Protein AF-A0A4R2KRS9-F1 (afdb_monomer)

Foldseek 3Di:
DQQALVRVLVPDPPLLNVFFDADPPVPLDDPVLLVLQLVLLVLLCVLQVPFADVLQVVLCVQQQNDSRGQGHQSSSSVRCVVLVAHETEGEADDDQLSCLLCQLNRYFYAYSAGDDPVQSQHDLDGHNLLRSNQQRSCSVPPLLSVLSNVLSVLLNFFQAAPLNVQLSVLRRQLRVLVVDPPRDPVSNVVSVVSNVVSVPDPDDGGRNLLSVLLCCQPQAFAWEADPVDIHDRHSVLSSGSNQVVVCPPCVQEPEAEDASCSSVDDDDSVDRHRYHYYYHDSNSSNVRVVVSSCPAQFQAWFQVSLVSQLRRQAWKWWAFPLQKIKTARWNDFDAAPVRFTFKTWHAAFMFIAGQLGGDPPRGRVNAGGTAIATAADFPPDPDWQFQAAPVSCVVVVNDAQDWDWTQGPRQKIKTFHWHDFDDDPNTGFWTKGAQIWIAGNVRDTPDGNVVGIHIYGTHHGGRGMGPDHSHCSRPPPD

Structure (mmCIF, N/CA/C/O backbone):
data_AF-A0A4R2KRS9-F1
#
_entry.id   AF-A0A4R2KRS9-F1
#
loop_
_atom_site.group_PDB
_atom_site.id
_atom_site.type_symbol
_atom_site.label_atom_id
_atom_site.label_alt_id
_atom_site.label_comp_id
_atom_site.label_asym_id
_atom_site.label_entity_id
_atom_site.label_seq_id
_atom_site.pdbx_PDB_ins_code
_atom_site.Cartn_x
_atom_site.Cartn_y
_atom_site.Cartn_z
_atom_site.occupancy
_atom_site.B_iso_or_equiv
_atom_site.auth_seq_id
_atom_site.auth_comp_id
_atom_site.auth_asym_id
_atom_site.auth_atom_id
_atom_site.pdbx_PDB_model_num
ATOM 1 N N . MET A 1 1 ? -5.599 22.314 -22.478 1.00 54.09 1 MET A N 1
ATOM 2 C CA . MET A 1 1 ? -4.215 22.752 -22.201 1.00 54.09 1 MET A CA 1
ATOM 3 C C . MET A 1 1 ? -3.521 21.591 -21.525 1.00 54.09 1 MET A C 1
ATOM 5 O O . MET A 1 1 ? -4.140 21.009 -20.644 1.00 54.09 1 MET A O 1
ATOM 9 N N . SER A 1 2 ? -2.327 21.202 -21.977 1.00 69.44 2 SER A N 1
ATOM 10 C CA . SER A 1 2 ? -1.544 20.202 -21.243 1.00 69.44 2 SER A CA 1
ATOM 11 C C . SER A 1 2 ? -1.141 20.801 -19.904 1.00 69.44 2 SER A C 1
ATOM 13 O O . SER A 1 2 ? -0.683 21.943 -19.879 1.00 69.44 2 SER A O 1
ATOM 15 N N . LEU A 1 3 ? -1.343 20.055 -18.823 1.00 83.19 3 LEU A N 1
ATOM 16 C CA . LEU A 1 3 ? -0.844 20.440 -17.509 1.00 83.19 3 LEU A CA 1
ATOM 17 C C . LEU A 1 3 ? 0.685 20.394 -17.544 1.00 83.19 3 LEU A C 1
ATOM 19 O O . LEU A 1 3 ? 1.262 19.465 -18.114 1.00 83.19 3 LEU A O 1
ATOM 23 N N . THR A 1 4 ? 1.326 21.410 -16.977 1.00 92.06 4 THR A N 1
ATOM 24 C CA . THR A 1 4 ? 2.776 21.401 -16.768 1.00 92.06 4 THR A CA 1
ATOM 25 C C . THR A 1 4 ? 3.131 20.490 -15.593 1.00 92.06 4 THR A C 1
ATOM 27 O O . THR A 1 4 ? 2.273 20.155 -14.772 1.00 92.06 4 THR A O 1
ATOM 30 N N . GLN A 1 5 ? 4.412 20.148 -15.443 1.00 94.06 5 GLN A N 1
ATOM 31 C CA . GLN A 1 5 ? 4.935 19.471 -14.250 1.00 94.06 5 GLN A CA 1
ATOM 32 C C . GLN A 1 5 ? 4.467 20.138 -12.950 1.00 94.06 5 GLN A C 1
ATOM 34 O O . GLN A 1 5 ? 4.044 19.460 -12.019 1.00 94.06 5 GLN A O 1
ATOM 39 N N . ARG A 1 6 ? 4.500 21.477 -12.891 1.00 95.06 6 ARG A N 1
ATOM 40 C CA . ARG A 1 6 ? 4.082 22.231 -11.700 1.00 95.06 6 ARG A CA 1
ATOM 41 C C . ARG A 1 6 ? 2.592 22.091 -11.422 1.00 95.06 6 ARG A C 1
ATOM 43 O O . ARG A 1 6 ? 2.220 21.941 -10.264 1.00 95.06 6 ARG A O 1
ATOM 50 N N . ASP A 1 7 ? 1.764 22.106 -12.463 1.00 95.25 7 ASP A N 1
ATOM 51 C CA . ASP A 1 7 ? 0.317 21.938 -12.313 1.00 95.25 7 ASP A CA 1
ATOM 52 C C . ASP A 1 7 ? -0.025 20.527 -11.820 1.00 95.25 7 ASP A C 1
ATOM 54 O O . ASP A 1 7 ? -0.863 20.364 -10.935 1.00 95.25 7 ASP A O 1
ATOM 58 N N . ILE A 1 8 ? 0.667 19.508 -12.346 1.00 95.62 8 ILE A N 1
ATOM 59 C CA . ILE A 1 8 ? 0.507 18.116 -11.906 1.00 95.62 8 ILE A CA 1
ATOM 60 C C . ILE A 1 8 ? 0.909 17.985 -10.439 1.00 95.62 8 ILE A C 1
ATOM 62 O O . ILE A 1 8 ? 0.116 17.479 -9.651 1.00 95.62 8 ILE A O 1
ATOM 66 N N . ILE A 1 9 ? 2.080 18.498 -10.049 1.00 96.31 9 ILE A N 1
ATOM 67 C CA . ILE A 1 9 ? 2.543 18.450 -8.656 1.00 96.31 9 ILE A CA 1
ATOM 68 C C . ILE A 1 9 ? 1.563 19.172 -7.730 1.00 96.31 9 ILE A C 1
ATOM 70 O O . ILE A 1 9 ? 1.183 18.621 -6.704 1.00 96.31 9 ILE A O 1
ATOM 74 N N . ALA A 1 10 ? 1.091 20.362 -8.105 1.00 96.19 10 ALA A N 1
ATOM 75 C CA . ALA A 1 10 ? 0.123 21.117 -7.311 1.00 96.19 10 ALA A CA 1
ATOM 76 C C . ALA A 1 10 ? -1.236 20.404 -7.167 1.00 96.19 10 ALA A C 1
ATOM 78 O O . ALA A 1 10 ? -1.953 20.653 -6.200 1.00 96.19 10 ALA A O 1
ATOM 79 N N . SER A 1 11 ? -1.592 19.522 -8.108 1.00 95.38 11 SER A N 1
ATOM 80 C CA . SER A 1 11 ? -2.816 18.712 -8.048 1.00 95.38 11 SER A CA 1
ATOM 81 C C . SER A 1 11 ? -2.701 17.467 -7.159 1.00 95.38 11 SER A C 1
ATOM 83 O O . SER A 1 11 ? -3.719 16.855 -6.829 1.00 95.38 11 SER A O 1
ATOM 85 N N . LEU A 1 12 ? -1.481 17.079 -6.770 1.00 95.75 12 LEU A N 1
ATOM 86 C CA . LEU A 1 12 ? -1.264 15.948 -5.874 1.00 95.75 12 LEU A CA 1
ATOM 87 C C . LEU A 1 12 ? -1.761 16.274 -4.457 1.00 95.75 12 LEU A C 1
ATOM 89 O O . LEU A 1 12 ? -1.672 17.428 -4.026 1.00 95.75 12 LEU A O 1
ATOM 93 N N . PRO A 1 13 ? -2.201 15.261 -3.688 1.00 94.31 13 PRO A N 1
ATOM 94 C CA . PRO A 1 13 ? -2.367 15.392 -2.244 1.00 94.31 13 PRO A CA 1
ATOM 95 C C . PRO A 1 13 ? -1.132 16.007 -1.583 1.00 94.31 13 PRO A C 1
ATOM 97 O O . PRO A 1 13 ? 0.005 15.715 -1.968 1.00 94.31 13 PRO A O 1
ATOM 100 N N . GLY A 1 14 ? -1.357 16.829 -0.563 1.00 93.50 14 GLY A N 1
ATOM 101 C CA . GLY A 1 14 ? -0.314 17.556 0.152 1.00 93.50 14 GLY A CA 1
ATOM 102 C C . GLY A 1 14 ? 0.763 16.655 0.756 1.00 93.50 14 GLY A C 1
ATOM 103 O O . GLY A 1 14 ? 1.911 17.079 0.839 1.00 93.50 14 GLY A O 1
ATOM 104 N N . HIS A 1 15 ? 0.436 15.416 1.126 1.00 92.94 15 HIS A N 1
ATOM 105 C CA . HIS A 1 15 ? 1.415 14.443 1.618 1.00 92.94 15 HIS A CA 1
ATOM 106 C C . HIS A 1 15 ? 2.297 13.822 0.516 1.00 92.94 15 HIS A C 1
ATOM 108 O O . HIS A 1 15 ? 3.375 13.327 0.826 1.00 92.94 15 HIS A O 1
ATOM 114 N N . LEU A 1 16 ? 1.901 13.870 -0.764 1.00 94.69 16 LEU A N 1
ATOM 115 C CA . LEU A 1 16 ? 2.714 13.366 -1.887 1.00 94.69 16 LEU A CA 1
ATOM 116 C C . LEU A 1 16 ? 3.612 14.445 -2.504 1.00 94.69 16 LEU A C 1
ATOM 118 O O . LEU A 1 16 ? 4.680 14.137 -3.033 1.00 94.69 16 LEU A O 1
ATOM 122 N N . GLN A 1 17 ? 3.199 15.714 -2.431 1.00 94.88 17 GLN A N 1
ATOM 123 C CA . GLN A 1 17 ? 3.942 16.845 -3.001 1.00 94.88 17 GLN A CA 1
ATOM 124 C C . GLN A 1 17 ? 5.424 16.911 -2.575 1.00 94.88 17 GLN A C 1
ATOM 126 O O . GLN A 1 17 ? 6.256 17.174 -3.445 1.00 94.88 17 GLN A O 1
ATOM 131 N N . PRO A 1 18 ? 5.807 16.633 -1.307 1.00 93.44 18 PRO A N 1
ATOM 132 C CA . PRO A 1 18 ? 7.204 16.678 -0.869 1.00 93.44 18 PRO A CA 1
ATOM 133 C C . PRO A 1 18 ? 8.125 15.684 -1.578 1.00 93.44 18 PRO A C 1
ATOM 135 O O . PRO A 1 18 ? 9.340 15.887 -1.566 1.00 93.44 18 PRO A O 1
ATOM 138 N N . PHE A 1 19 ? 7.579 14.639 -2.204 1.00 93.50 19 PHE A N 1
ATOM 139 C CA . PHE A 1 19 ? 8.353 13.623 -2.918 1.00 93.50 19 PHE A CA 1
ATOM 140 C C . PHE A 1 19 ? 8.555 13.962 -4.394 1.00 93.50 19 PHE A C 1
ATOM 142 O O . PHE A 1 19 ? 9.503 13.480 -5.003 1.00 93.50 19 PHE A O 1
ATOM 149 N N . ALA A 1 20 ? 7.715 14.828 -4.965 1.00 95.12 20 ALA A N 1
ATOM 150 C CA . ALA A 1 20 ? 7.824 15.227 -6.359 1.00 95.12 20 ALA A CA 1
ATOM 151 C C . ALA A 1 20 ? 8.765 16.430 -6.547 1.00 95.12 20 ALA A C 1
ATOM 153 O O . ALA A 1 20 ? 8.882 17.323 -5.700 1.00 95.12 20 ALA A O 1
ATOM 154 N N . ARG A 1 21 ? 9.447 16.469 -7.689 1.00 93.75 21 ARG A N 1
ATOM 155 C CA . ARG A 1 21 ? 10.339 17.550 -8.123 1.00 93.75 21 ARG A CA 1
ATOM 156 C C . ARG A 1 21 ? 9.982 17.992 -9.538 1.00 93.75 21 ARG A C 1
ATOM 158 O O . ARG A 1 21 ? 9.214 17.339 -10.237 1.00 93.75 21 ARG A O 1
ATOM 165 N N . VAL A 1 22 ? 10.544 19.125 -9.949 1.00 94.44 22 VAL A N 1
ATOM 166 C CA . VAL A 1 22 ? 10.443 19.628 -11.324 1.00 94.44 22 VAL A CA 1
ATOM 167 C C . VAL A 1 22 ? 11.762 19.354 -12.031 1.00 94.44 22 VAL A C 1
ATOM 169 O O . VAL A 1 22 ? 12.813 19.753 -11.535 1.00 94.44 22 VAL A O 1
ATOM 172 N N . GLN A 1 23 ? 11.703 18.713 -13.194 1.00 94.69 23 GLN A N 1
ATOM 173 C CA . GLN A 1 23 ? 12.866 18.492 -14.043 1.00 94.69 23 GLN A CA 1
ATOM 174 C C . GLN A 1 23 ? 13.275 19.808 -14.718 1.00 94.69 23 GLN A C 1
ATOM 176 O O . GLN A 1 23 ? 12.522 20.344 -15.536 1.00 94.69 23 GLN A O 1
ATOM 181 N N . ASP A 1 24 ? 14.485 20.297 -14.436 1.00 93.25 24 ASP A N 1
ATOM 182 C CA . ASP A 1 24 ? 15.123 21.347 -15.238 1.00 93.25 24 ASP A CA 1
ATOM 183 C C . ASP A 1 24 ? 15.889 20.724 -16.412 1.00 93.25 24 ASP A C 1
ATOM 185 O O . ASP A 1 24 ? 17.110 20.568 -16.398 1.00 93.25 24 ASP A O 1
ATOM 189 N N . HIS A 1 25 ? 15.145 20.339 -17.451 1.00 92.94 25 HIS A N 1
ATOM 190 C CA . HIS A 1 25 ? 15.696 19.652 -18.625 1.00 92.94 25 HIS A CA 1
ATOM 191 C C . HIS A 1 25 ? 16.847 20.417 -19.300 1.00 92.94 25 HIS A C 1
ATOM 193 O O . HIS A 1 25 ? 17.763 19.796 -19.835 1.00 92.94 25 HIS A O 1
ATOM 199 N N . ALA A 1 26 ? 16.828 21.754 -19.250 1.00 89.38 26 ALA A N 1
ATOM 200 C CA . ALA A 1 26 ? 17.795 22.596 -19.950 1.00 89.38 26 ALA A CA 1
ATOM 201 C C . ALA A 1 26 ? 19.198 22.561 -19.328 1.00 89.38 26 ALA A C 1
ATOM 203 O O . ALA A 1 26 ? 20.183 22.768 -20.042 1.00 89.38 26 ALA A O 1
ATOM 204 N N . THR A 1 27 ? 19.292 22.337 -18.015 1.00 90.38 27 THR A N 1
ATOM 205 C CA . THR A 1 27 ? 20.560 22.399 -17.275 1.00 90.38 27 THR A CA 1
ATOM 206 C C . THR A 1 27 ? 20.973 21.060 -16.667 1.00 90.38 27 THR A C 1
ATOM 208 O O . THR A 1 27 ? 22.171 20.845 -16.487 1.00 90.38 27 THR A O 1
ATOM 211 N N . GLN A 1 28 ? 20.023 20.149 -16.422 1.00 89.62 28 GLN A N 1
ATOM 212 C CA . GLN A 1 28 ? 20.277 18.845 -15.800 1.00 89.62 28 GLN A CA 1
ATOM 213 C C . GLN A 1 28 ? 21.177 17.945 -16.656 1.00 89.62 28 GLN A C 1
ATOM 215 O O . GLN A 1 28 ? 22.053 17.269 -16.126 1.00 89.62 28 GLN A O 1
ATOM 220 N N . TYR A 1 29 ? 20.966 17.918 -17.977 1.00 93.06 29 TYR A N 1
ATOM 221 C CA . TYR A 1 29 ? 21.617 16.947 -18.857 1.00 93.06 29 TYR A CA 1
ATOM 222 C C . TYR A 1 29 ? 22.687 17.577 -19.737 1.00 93.06 29 TYR A C 1
ATOM 224 O O . TYR A 1 29 ? 22.472 18.546 -20.470 1.00 93.06 29 TYR A O 1
ATOM 232 N N . THR A 1 30 ? 23.862 16.962 -19.739 1.00 93.88 30 THR A N 1
ATOM 233 C CA . THR A 1 30 ? 24.955 17.350 -20.618 1.00 93.88 30 THR A CA 1
ATOM 234 C C . THR A 1 30 ? 24.745 16.815 -22.036 1.00 93.88 30 THR A C 1
ATOM 236 O O . THR A 1 30 ? 23.962 15.904 -22.324 1.00 93.88 30 THR A O 1
ATOM 239 N N . ARG A 1 31 ? 25.536 17.335 -22.982 1.00 94.44 31 ARG A N 1
ATOM 240 C CA . ARG A 1 31 ? 25.577 16.790 -24.351 1.00 94.44 31 ARG A CA 1
ATOM 241 C C . ARG A 1 31 ? 26.026 15.327 -24.386 1.00 94.44 31 ARG A C 1
ATOM 243 O O . ARG A 1 31 ? 25.637 14.610 -25.311 1.00 94.44 31 ARG A O 1
ATOM 250 N N . ARG A 1 32 ? 26.851 14.907 -23.419 1.00 93.12 32 ARG A N 1
ATOM 251 C CA . ARG A 1 32 ? 27.315 13.523 -23.278 1.00 93.12 32 ARG A CA 1
ATOM 252 C C . ARG A 1 32 ? 26.151 12.620 -22.879 1.00 93.12 32 ARG A C 1
ATOM 254 O O . ARG A 1 32 ? 25.948 11.616 -23.555 1.00 93.12 32 ARG A O 1
ATOM 261 N N . ASP A 1 33 ? 25.317 13.044 -21.937 1.00 94.00 33 ASP A N 1
ATOM 262 C CA . ASP A 1 33 ? 24.141 12.283 -21.487 1.00 94.00 33 ASP A CA 1
ATOM 263 C C . ASP A 1 33 ? 23.141 12.094 -22.630 1.00 94.00 33 ASP A C 1
ATOM 265 O O . ASP A 1 33 ? 22.728 10.977 -22.939 1.00 94.00 33 ASP A O 1
ATOM 269 N N . HIS A 1 34 ? 22.842 13.160 -23.381 1.00 95.75 34 HIS A N 1
ATOM 270 C CA . HIS A 1 34 ? 21.997 13.052 -24.573 1.00 95.75 34 HIS A CA 1
ATOM 271 C C . HIS A 1 34 ? 22.589 12.144 -25.664 1.00 95.75 34 HIS A C 1
ATOM 273 O O . HIS A 1 34 ? 21.843 11.504 -26.415 1.00 95.75 34 HIS A O 1
ATOM 279 N N . ALA A 1 35 ? 23.917 12.106 -25.813 1.00 95.38 35 ALA A N 1
ATOM 280 C CA . ALA A 1 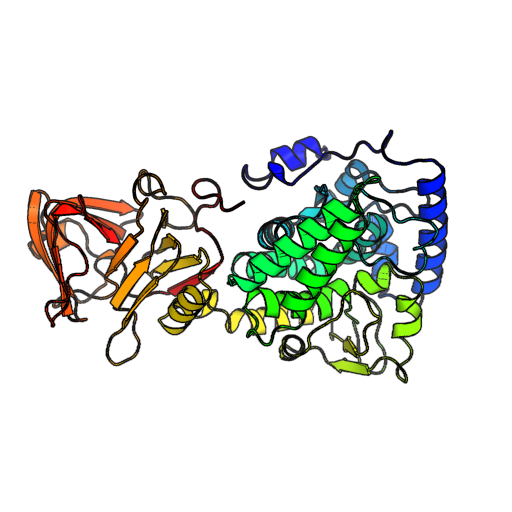35 ? 24.577 11.218 -26.765 1.00 95.38 35 ALA A CA 1
ATOM 281 C C . ALA A 1 35 ? 24.511 9.754 -26.312 1.00 95.38 35 ALA A C 1
ATOM 283 O O . ALA A 1 35 ? 24.204 8.891 -27.140 1.00 95.38 35 ALA A O 1
ATOM 284 N N . LEU A 1 36 ? 24.733 9.502 -25.021 1.00 93.94 36 LEU A N 1
ATOM 285 C CA . LEU A 1 36 ? 24.633 8.189 -24.398 1.00 93.94 36 LEU A CA 1
ATOM 286 C C . LEU A 1 36 ? 23.205 7.646 -24.485 1.00 93.94 36 LEU A C 1
ATOM 288 O O . LEU A 1 36 ? 23.005 6.559 -25.022 1.00 93.94 36 LEU A O 1
ATOM 292 N N . TRP A 1 37 ? 22.206 8.445 -24.101 1.00 95.69 37 TRP A N 1
ATOM 293 C CA . TRP A 1 37 ? 20.788 8.127 -24.277 1.00 95.69 37 TRP A CA 1
ATOM 294 C C . TRP A 1 37 ? 20.485 7.702 -25.713 1.00 95.69 37 TRP A C 1
ATOM 296 O O . TRP A 1 37 ? 19.959 6.622 -25.971 1.00 95.69 37 TRP A O 1
ATOM 306 N N . ARG A 1 38 ? 20.867 8.534 -26.690 1.00 96.75 38 ARG A N 1
ATOM 307 C CA . ARG A 1 38 ? 20.615 8.259 -28.109 1.00 96.75 38 ARG A CA 1
ATOM 308 C C . ARG A 1 38 ? 21.298 6.976 -28.575 1.00 96.75 38 ARG A C 1
ATOM 310 O O . ARG A 1 38 ? 20.749 6.272 -29.422 1.00 96.75 38 ARG A O 1
ATOM 317 N N . PHE A 1 39 ? 22.503 6.696 -28.088 1.00 94.94 39 PHE A N 1
ATOM 318 C CA . PHE A 1 39 ? 23.212 5.458 -28.391 1.00 94.94 39 PHE A CA 1
ATOM 319 C C . PHE A 1 39 ? 22.463 4.243 -27.829 1.00 94.94 39 PHE A C 1
ATOM 321 O O . PHE A 1 39 ? 22.141 3.328 -28.594 1.00 94.94 39 PHE A O 1
ATOM 328 N N . LEU A 1 40 ? 22.120 4.276 -26.539 1.00 94.00 40 LEU A N 1
ATOM 329 C CA . LEU A 1 40 ? 21.420 3.199 -25.843 1.00 94.00 40 LEU A CA 1
ATOM 330 C C . LEU A 1 40 ? 20.039 2.949 -26.449 1.00 94.00 40 LEU A C 1
ATOM 332 O O . LEU A 1 40 ? 19.774 1.836 -26.892 1.00 94.00 40 LEU A O 1
ATOM 336 N N . MET A 1 41 ? 19.212 3.984 -26.612 1.00 95.94 41 MET A N 1
ATOM 337 C CA . MET A 1 41 ? 17.871 3.860 -27.195 1.00 95.94 41 MET A CA 1
ATOM 338 C C . MET A 1 41 ? 17.891 3.285 -28.611 1.00 95.94 41 MET A C 1
ATOM 340 O O . MET A 1 41 ? 17.059 2.447 -28.958 1.00 95.94 41 MET A O 1
ATOM 344 N N . ARG A 1 42 ? 18.861 3.673 -29.449 1.00 95.19 42 ARG A N 1
ATOM 345 C CA . ARG A 1 42 ? 19.007 3.101 -30.799 1.00 95.19 42 ARG A CA 1
ATOM 346 C C . ARG A 1 42 ? 19.397 1.630 -30.773 1.00 95.19 42 ARG A C 1
ATOM 348 O O . ARG A 1 42 ? 19.002 0.897 -31.677 1.00 95.19 42 ARG A O 1
ATOM 355 N N . ARG A 1 43 ? 20.214 1.207 -29.808 1.00 93.44 43 ARG A N 1
ATOM 356 C CA . ARG A 1 43 ? 20.640 -0.189 -29.683 1.00 93.44 43 ARG A CA 1
ATOM 357 C C . ARG A 1 43 ? 19.526 -1.043 -29.070 1.00 93.44 43 ARG A C 1
ATOM 359 O O . ARG A 1 43 ? 19.228 -2.095 -29.630 1.00 93.44 43 ARG A O 1
ATOM 366 N N . LEU A 1 44 ? 18.864 -0.544 -28.023 1.00 92.88 44 LEU A N 1
ATOM 367 C CA . LEU A 1 44 ? 17.723 -1.175 -27.355 1.00 92.88 44 LEU A CA 1
ATOM 368 C C . LEU A 1 44 ? 16.583 -1.408 -28.340 1.00 92.88 44 LEU A C 1
ATOM 370 O O . LEU A 1 44 ? 16.231 -2.551 -28.595 1.00 92.88 44 LEU A O 1
ATOM 374 N N . THR A 1 45 ? 16.079 -0.357 -28.991 1.00 94.00 45 THR A N 1
ATOM 375 C CA . THR A 1 45 ? 14.948 -0.485 -29.930 1.00 94.00 45 THR A CA 1
ATOM 376 C C . THR A 1 45 ? 15.226 -1.434 -31.092 1.00 94.00 45 THR A C 1
ATOM 378 O O . THR A 1 45 ? 14.340 -2.186 -31.483 1.00 94.00 45 THR A O 1
ATOM 381 N N . ARG A 1 46 ? 16.456 -1.467 -31.626 1.00 93.81 46 ARG A N 1
ATOM 382 C CA . ARG A 1 46 ? 16.832 -2.451 -32.657 1.00 93.81 46 ARG A CA 1
ATOM 383 C C . ARG A 1 46 ? 16.861 -3.878 -32.121 1.00 93.81 46 ARG A C 1
ATOM 385 O O . ARG A 1 46 ? 16.393 -4.775 -32.813 1.00 93.81 46 ARG A O 1
ATOM 392 N N . SER A 1 47 ? 17.427 -4.080 -30.932 1.00 91.62 47 SER A N 1
ATOM 393 C CA . SER A 1 47 ? 17.503 -5.396 -30.286 1.00 91.62 47 SER A CA 1
ATOM 394 C C . SER A 1 47 ? 16.105 -5.925 -29.952 1.00 91.62 47 SER A C 1
ATOM 396 O O . SER A 1 47 ? 15.782 -7.073 -30.240 1.00 91.62 47 SER A O 1
ATOM 398 N N . LEU A 1 48 ? 15.254 -5.050 -29.417 1.00 95.19 48 LEU A N 1
ATOM 399 C CA . LEU A 1 48 ? 13.915 -5.364 -28.932 1.00 95.19 48 LEU A CA 1
ATOM 400 C C . LEU A 1 48 ? 12.863 -5.462 -30.041 1.00 95.19 48 LEU A C 1
ATOM 402 O O . LEU A 1 48 ? 11.809 -6.045 -29.808 1.00 95.19 48 LEU A O 1
ATOM 406 N N . ALA A 1 49 ? 13.139 -4.971 -31.255 1.00 93.50 49 ALA A N 1
ATOM 407 C CA . ALA A 1 49 ? 12.171 -4.918 -32.357 1.00 93.50 49 ALA A CA 1
ATOM 408 C C . ALA A 1 49 ? 11.508 -6.264 -32.698 1.00 93.50 49 ALA A C 1
ATOM 410 O O . ALA A 1 49 ? 10.430 -6.284 -33.287 1.00 93.50 49 ALA A O 1
ATOM 411 N N . ARG A 1 50 ? 12.159 -7.387 -32.369 1.00 91.38 50 ARG A N 1
ATOM 412 C CA . ARG A 1 50 ? 11.629 -8.738 -32.604 1.00 91.38 50 ARG A CA 1
ATOM 413 C C . ARG A 1 50 ? 11.327 -9.510 -31.324 1.00 91.38 50 ARG A C 1
ATOM 415 O O . ARG A 1 50 ? 10.730 -10.573 -31.421 1.00 91.38 50 ARG A O 1
ATOM 422 N N . THR A 1 51 ? 11.755 -9.040 -30.157 1.00 95.44 51 THR A N 1
ATOM 423 C CA . THR A 1 51 ? 11.722 -9.817 -28.904 1.00 95.44 51 THR A CA 1
ATOM 424 C C . THR A 1 51 ? 10.818 -9.192 -27.848 1.00 95.44 51 THR A C 1
ATOM 426 O O . THR A 1 51 ? 10.196 -9.924 -27.081 1.00 95.44 51 THR A O 1
ATOM 429 N N . ALA A 1 52 ? 10.678 -7.865 -27.838 1.00 96.56 52 ALA A N 1
ATOM 430 C CA . ALA A 1 52 ? 9.680 -7.182 -27.028 1.00 96.56 52 ALA A CA 1
ATOM 431 C C . ALA A 1 52 ? 8.275 -7.379 -27.594 1.00 96.56 52 ALA A C 1
ATOM 433 O O . ALA A 1 52 ? 8.081 -7.678 -28.777 1.00 96.56 52 ALA A O 1
ATOM 434 N N . HIS A 1 53 ? 7.281 -7.200 -26.729 1.00 96.44 53 HIS A N 1
ATOM 435 C CA . HIS A 1 53 ? 5.890 -7.192 -27.146 1.00 96.44 53 HIS A CA 1
ATOM 436 C C . HIS A 1 53 ? 5.667 -6.077 -28.191 1.00 96.44 53 HIS A C 1
ATOM 438 O O . HIS A 1 53 ? 6.229 -4.990 -28.030 1.00 96.44 53 HIS A O 1
ATOM 444 N N . PRO A 1 54 ? 4.850 -6.293 -29.245 1.00 92.56 54 PRO A N 1
ATOM 445 C CA . PRO A 1 54 ? 4.704 -5.338 -30.352 1.00 92.56 54 PRO A CA 1
ATOM 446 C C . PRO A 1 54 ? 4.317 -3.916 -29.927 1.00 92.56 54 PRO A C 1
ATOM 448 O O . PRO A 1 54 ? 4.709 -2.947 -30.574 1.00 92.56 54 PRO A O 1
ATOM 451 N N . VAL A 1 55 ? 3.598 -3.798 -28.808 1.00 94.75 55 VAL A N 1
ATOM 452 C CA . VAL A 1 55 ? 3.182 -2.521 -28.217 1.00 94.75 55 VAL A CA 1
ATOM 453 C C . VAL A 1 55 ? 4.370 -1.645 -27.809 1.00 94.75 55 VAL A C 1
ATOM 455 O O . VAL A 1 55 ? 4.248 -0.429 -27.829 1.00 94.75 55 VAL A O 1
ATOM 458 N N . TYR A 1 56 ? 5.535 -2.216 -27.496 1.00 96.56 56 TYR A N 1
ATOM 459 C CA . TYR A 1 56 ? 6.668 -1.474 -26.940 1.00 96.56 56 TYR A CA 1
ATOM 460 C C . TYR A 1 56 ? 7.125 -0.288 -27.808 1.00 96.56 56 TYR A C 1
ATOM 462 O O . TYR A 1 56 ? 7.292 0.827 -27.315 1.00 96.56 56 TYR A O 1
ATOM 470 N N . LEU A 1 57 ? 7.308 -0.508 -29.115 1.00 94.44 57 LEU A N 1
ATOM 471 C CA . LEU A 1 57 ? 7.813 0.535 -30.016 1.00 94.44 57 LEU A CA 1
ATOM 472 C C . LEU A 1 57 ? 6.782 1.643 -30.262 1.00 94.44 57 LEU A C 1
ATOM 474 O O . LEU A 1 57 ? 7.153 2.815 -30.324 1.00 94.44 57 LEU A O 1
ATOM 478 N N . GLU A 1 58 ? 5.503 1.279 -30.383 1.00 94.94 58 GLU A N 1
ATOM 479 C CA . GLU A 1 58 ? 4.401 2.248 -30.445 1.00 94.94 58 GLU A CA 1
ATOM 480 C C . GLU A 1 58 ? 4.299 3.028 -29.127 1.00 94.94 58 GLU A C 1
ATOM 482 O O . GLU A 1 58 ? 4.149 4.251 -29.124 1.00 94.94 58 GLU A O 1
ATOM 487 N N . GLY A 1 59 ? 4.453 2.313 -28.015 1.00 97.06 59 GLY A N 1
ATOM 488 C CA . GLY A 1 59 ? 4.446 2.810 -26.652 1.00 97.06 59 GLY A CA 1
ATOM 489 C C . GLY A 1 59 ? 5.426 3.947 -26.441 1.00 97.06 59 GLY A C 1
ATOM 490 O O . GLY A 1 59 ? 5.015 5.023 -26.024 1.00 97.06 59 GLY A O 1
ATOM 491 N N . LEU A 1 60 ? 6.693 3.749 -26.823 1.00 96.94 60 LEU A N 1
ATOM 492 C CA . LEU A 1 60 ? 7.736 4.779 -26.736 1.00 96.94 60 LEU A CA 1
ATOM 493 C C . LEU A 1 60 ? 7.296 6.092 -27.397 1.00 96.94 60 LEU A C 1
ATOM 495 O O . LEU A 1 60 ? 7.467 7.170 -26.834 1.00 96.94 60 LEU A O 1
ATOM 499 N N . GLN A 1 61 ? 6.697 6.016 -28.586 1.00 95.38 61 GLN A N 1
ATOM 500 C CA . GLN A 1 61 ? 6.228 7.206 -29.290 1.00 95.38 61 GLN A CA 1
ATOM 501 C C . GLN A 1 61 ? 5.031 7.854 -28.581 1.00 95.38 61 GLN A C 1
ATOM 503 O O . GLN A 1 61 ? 4.993 9.073 -28.424 1.00 95.38 61 GLN A O 1
ATOM 508 N N . ARG A 1 62 ? 4.050 7.050 -28.165 1.00 96.75 62 ARG A N 1
ATOM 509 C CA . ARG A 1 62 ? 2.793 7.516 -27.562 1.00 96.75 62 ARG A CA 1
ATOM 510 C C . ARG A 1 62 ? 2.932 8.004 -26.122 1.00 96.75 62 ARG A C 1
ATOM 512 O O . ARG A 1 62 ? 2.031 8.686 -25.650 1.00 96.75 62 ARG A O 1
ATOM 519 N N . THR A 1 63 ? 4.034 7.699 -25.444 1.00 96.94 63 THR A N 1
ATOM 520 C CA . THR A 1 63 ? 4.350 8.224 -24.105 1.00 96.94 63 THR A CA 1
ATOM 521 C C . THR A 1 63 ? 5.380 9.353 -24.123 1.00 96.94 63 THR A C 1
ATOM 523 O O . THR A 1 63 ? 5.821 9.805 -23.070 1.00 96.94 63 THR A O 1
ATOM 526 N N . GLY A 1 64 ? 5.736 9.862 -25.309 1.00 95.44 64 GLY A N 1
ATOM 527 C CA . GLY A 1 64 ? 6.644 11.005 -25.454 1.00 95.44 64 GLY A CA 1
ATOM 528 C C . GLY A 1 64 ? 8.123 10.658 -25.253 1.00 95.44 64 GLY A C 1
ATOM 529 O O . GLY A 1 64 ? 8.949 11.548 -25.048 1.00 95.44 64 GLY A O 1
ATOM 530 N N . VAL A 1 65 ? 8.489 9.377 -25.332 1.00 96.69 65 VAL A N 1
ATOM 531 C CA . VAL A 1 65 ? 9.860 8.904 -25.121 1.00 96.69 65 VAL A CA 1
ATOM 532 C C . VAL A 1 65 ? 10.649 9.000 -26.427 1.00 96.69 65 VAL A C 1
ATOM 534 O O . VAL A 1 65 ? 10.527 8.195 -27.354 1.00 96.69 65 VAL A O 1
ATOM 537 N N . SER A 1 66 ? 11.500 10.020 -26.512 1.00 94.69 66 SER A N 1
ATOM 538 C CA . SER A 1 66 ? 12.319 10.288 -27.695 1.00 94.69 66 SER A CA 1
ATOM 539 C C . SER A 1 66 ? 13.493 9.316 -27.821 1.00 94.69 66 SER A C 1
ATOM 541 O O . SER A 1 66 ? 14.257 9.099 -26.889 1.00 94.69 66 SER A O 1
ATOM 543 N N . LEU A 1 67 ? 13.750 8.810 -29.031 1.00 95.31 67 LEU A N 1
ATOM 544 C CA . LEU A 1 67 ? 14.957 8.013 -29.318 1.00 95.31 67 LEU A CA 1
ATOM 545 C C . LEU A 1 67 ? 16.221 8.870 -29.513 1.00 95.31 67 LEU A C 1
ATOM 547 O O . LEU A 1 67 ? 17.315 8.337 -29.721 1.00 95.31 67 LEU A O 1
ATOM 551 N N . ARG A 1 68 ? 16.083 10.201 -29.574 1.00 95.12 68 ARG A N 1
ATOM 552 C CA . ARG A 1 68 ? 17.157 11.111 -30.021 1.00 95.12 68 ARG A CA 1
ATOM 553 C C . ARG A 1 68 ? 17.790 11.917 -28.895 1.00 95.12 68 ARG A C 1
ATOM 555 O O . ARG A 1 68 ? 18.951 12.314 -29.039 1.00 95.12 68 ARG A O 1
ATOM 562 N N . HIS A 1 69 ? 17.039 12.158 -27.832 1.00 94.75 69 HIS A N 1
ATOM 563 C CA . HIS A 1 69 ? 17.438 12.908 -26.650 1.00 94.75 69 HIS A CA 1
ATOM 564 C C . HIS A 1 69 ? 16.643 12.393 -25.449 1.00 94.75 69 HIS A C 1
ATOM 566 O O . HIS A 1 69 ? 15.527 11.910 -25.627 1.00 94.75 69 HIS A O 1
ATOM 572 N N . ILE A 1 70 ? 17.209 12.539 -24.252 1.00 96.94 70 ILE A N 1
ATOM 573 C CA . ILE A 1 70 ? 16.501 12.363 -22.981 1.00 96.94 70 ILE A CA 1
ATOM 574 C C . ILE A 1 70 ? 15.182 13.161 -23.024 1.00 96.94 70 ILE A C 1
ATOM 576 O O . ILE A 1 70 ? 15.208 14.328 -23.453 1.00 96.94 70 ILE A O 1
ATOM 580 N N . PRO A 1 71 ? 14.036 12.546 -22.687 1.00 95.69 71 PRO A N 1
ATOM 581 C CA . PRO A 1 71 ? 12.735 13.194 -22.780 1.00 95.69 71 PRO A CA 1
ATOM 582 C C . PRO A 1 71 ? 12.580 14.298 -21.728 1.00 95.69 71 PRO A C 1
ATOM 584 O O . PRO A 1 71 ? 13.106 14.200 -20.619 1.00 95.69 71 PRO A O 1
ATOM 587 N N . SER A 1 72 ? 11.850 15.353 -22.096 1.00 95.69 72 SER A N 1
ATOM 588 C CA . SER A 1 72 ? 11.330 16.315 -21.125 1.00 95.69 72 SER A CA 1
ATOM 589 C C . SER A 1 72 ? 10.066 15.743 -20.494 1.00 95.69 72 SER A C 1
ATOM 591 O O . SER A 1 72 ? 9.204 15.218 -21.201 1.00 95.69 72 SER A O 1
ATOM 593 N N . ILE A 1 73 ? 9.921 15.878 -19.179 1.00 95.88 73 ILE A N 1
ATOM 594 C CA . ILE A 1 73 ? 8.729 15.404 -18.466 1.00 95.88 73 ILE A CA 1
ATOM 595 C C . ILE A 1 73 ? 7.474 16.173 -18.897 1.00 95.88 73 ILE A C 1
ATOM 597 O O . ILE A 1 73 ? 6.397 15.587 -18.956 1.00 95.88 73 ILE A O 1
ATOM 601 N N . ASP A 1 74 ? 7.583 17.453 -19.271 1.00 95.50 74 ASP A N 1
ATOM 602 C CA . ASP A 1 74 ? 6.447 18.204 -19.825 1.00 95.50 74 ASP A CA 1
ATOM 603 C C . ASP A 1 74 ? 5.992 17.642 -21.185 1.00 95.50 74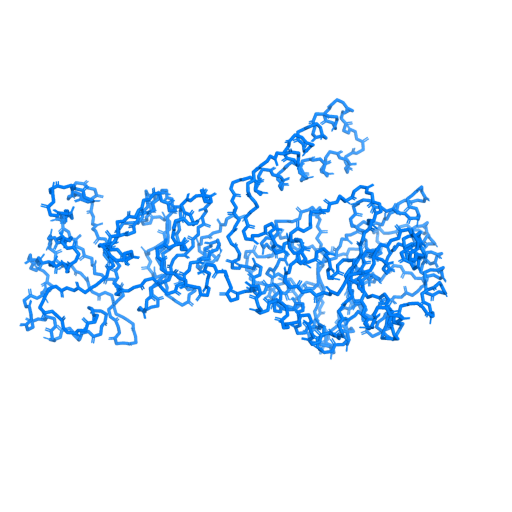 ASP A C 1
ATOM 605 O O . ASP A 1 74 ? 4.791 17.562 -21.449 1.00 95.50 74 ASP A O 1
ATOM 609 N N . ASP A 1 75 ? 6.923 17.196 -22.034 1.00 93.81 75 ASP A N 1
ATOM 610 C CA . ASP A 1 75 ? 6.600 16.552 -23.318 1.00 93.81 75 ASP A CA 1
ATOM 611 C C . ASP A 1 75 ? 6.010 15.147 -23.117 1.00 93.81 75 ASP A C 1
ATOM 613 O O . ASP A 1 75 ? 5.056 14.752 -23.800 1.00 93.81 75 ASP A O 1
ATOM 617 N N . MET A 1 76 ? 6.533 14.396 -22.141 1.00 96.19 76 MET A N 1
ATOM 618 C CA . MET A 1 76 ? 5.940 13.121 -21.734 1.00 96.19 76 MET A CA 1
ATOM 619 C C . MET A 1 76 ? 4.516 13.331 -21.222 1.00 96.19 76 MET A C 1
ATOM 621 O O . MET A 1 76 ? 3.609 12.636 -21.665 1.00 96.19 76 MET A O 1
ATOM 625 N N . ASN A 1 77 ? 4.281 14.331 -20.371 1.00 96.81 77 ASN A N 1
ATOM 626 C CA . ASN A 1 77 ? 2.959 14.638 -19.824 1.00 96.81 77 ASN A CA 1
ATOM 627 C C . ASN A 1 77 ? 1.938 15.054 -20.886 1.00 96.81 77 ASN A C 1
ATOM 629 O O . ASN A 1 77 ? 0.782 14.647 -20.799 1.00 96.81 77 ASN A O 1
ATOM 633 N N . GLN A 1 78 ? 2.350 15.774 -21.932 1.00 95.56 78 GLN A N 1
ATOM 634 C CA . GLN A 1 78 ? 1.480 16.048 -23.087 1.00 95.56 78 GLN A CA 1
ATOM 635 C C . GLN A 1 78 ? 0.987 14.763 -23.769 1.00 95.56 78 GLN A C 1
ATOM 637 O O . GLN A 1 78 ? -0.140 14.706 -24.275 1.00 95.56 78 GLN A O 1
ATOM 642 N N . SER A 1 79 ? 1.834 13.736 -23.793 1.00 96.00 79 SER A N 1
ATOM 643 C CA . SER A 1 79 ? 1.544 12.450 -24.423 1.00 96.00 79 SER A CA 1
ATOM 644 C C . SER A 1 79 ? 0.738 11.542 -23.483 1.00 96.00 79 SER A C 1
ATOM 646 O O . SER A 1 79 ? -0.332 11.058 -23.850 1.00 96.00 79 SER A O 1
ATOM 648 N N . LEU A 1 80 ? 1.187 11.396 -22.232 1.00 96.31 80 LEU A N 1
ATOM 649 C CA . LEU A 1 80 ? 0.546 10.594 -21.185 1.00 96.31 80 LEU A CA 1
ATOM 650 C C . LEU A 1 80 ? -0.860 11.094 -20.830 1.00 96.31 80 LEU A C 1
ATOM 652 O O . LEU A 1 80 ? -1.742 10.275 -20.574 1.00 96.31 80 LEU A O 1
ATOM 656 N N . ALA A 1 81 ? -1.119 12.405 -20.906 1.00 96.06 81 ALA A N 1
ATOM 657 C CA . ALA A 1 81 ? -2.449 12.960 -20.654 1.00 96.06 81 ALA A CA 1
ATOM 658 C C . ALA A 1 81 ? -3.522 12.366 -21.585 1.00 96.06 81 ALA A C 1
ATOM 660 O O . ALA A 1 81 ? -4.672 12.203 -21.181 1.00 96.06 81 ALA A O 1
ATOM 661 N N . GLN A 1 82 ? -3.152 11.978 -22.812 1.00 95.00 82 GLN A N 1
ATOM 662 C CA . GLN A 1 82 ? -4.059 11.326 -23.769 1.00 95.00 82 GLN A CA 1
ATOM 663 C C . GLN A 1 82 ? -4.410 9.887 -23.362 1.00 95.00 82 GLN A C 1
ATOM 665 O O . GLN A 1 82 ? -5.395 9.332 -23.843 1.00 95.00 82 GLN A O 1
ATOM 670 N N . LEU A 1 83 ? -3.611 9.292 -22.476 1.00 95.62 83 LEU A N 1
ATOM 671 C CA . LEU A 1 83 ? -3.802 7.962 -21.900 1.00 95.62 83 LEU A CA 1
ATOM 672 C C . LEU A 1 83 ? -4.442 8.032 -20.503 1.00 95.62 83 LEU A C 1
ATOM 674 O O . LEU A 1 83 ? -4.722 6.998 -19.904 1.00 95.62 83 LEU A O 1
ATOM 678 N N . GLY A 1 84 ? -4.675 9.237 -19.971 1.00 96.19 84 GLY A N 1
ATOM 679 C CA . GLY A 1 84 ? -5.146 9.439 -18.600 1.00 96.19 84 GLY A CA 1
ATOM 680 C C . GLY A 1 84 ? -4.074 9.182 -17.537 1.00 96.19 84 GLY A C 1
ATOM 681 O O . GLY A 1 84 ? -4.431 8.859 -16.405 1.00 96.19 84 GLY A O 1
ATOM 682 N N . TRP A 1 85 ? -2.798 9.304 -17.910 1.00 97.44 85 TRP A N 1
ATOM 683 C CA . TRP A 1 85 ? -1.637 9.190 -17.028 1.00 97.44 85 TRP A CA 1
ATOM 684 C C . TRP A 1 85 ? -0.864 10.506 -16.969 1.00 97.44 85 TRP A C 1
ATOM 686 O O . TRP A 1 85 ? -1.009 11.381 -17.824 1.00 97.44 85 TRP A O 1
ATOM 696 N N . SER A 1 86 ? -0.004 10.627 -15.971 1.00 97.25 86 SER A N 1
ATOM 697 C CA . SER A 1 86 ? 1.001 11.680 -15.876 1.00 97.25 86 SER A CA 1
ATOM 698 C C . SER A 1 86 ? 2.323 11.104 -15.379 1.00 97.25 86 SER A C 1
ATOM 700 O O . SER A 1 86 ? 2.413 9.931 -15.028 1.00 97.25 86 SER A O 1
ATOM 702 N N . ALA A 1 87 ? 3.365 11.920 -15.386 1.00 96.81 87 ALA A N 1
ATOM 703 C CA . ALA A 1 87 ? 4.678 11.620 -14.861 1.00 96.81 87 ALA A CA 1
ATOM 704 C C . ALA A 1 87 ? 5.163 12.784 -13.999 1.00 96.81 87 ALA A C 1
ATOM 706 O O . ALA A 1 87 ? 4.990 13.960 -14.342 1.00 96.81 87 ALA A O 1
ATOM 707 N N . ILE A 1 88 ? 5.805 12.434 -12.894 1.00 96.62 88 ILE A N 1
ATOM 708 C CA . ILE A 1 88 ? 6.574 13.337 -12.045 1.00 96.62 88 ILE A CA 1
ATOM 709 C C . ILE A 1 88 ? 7.986 12.792 -11.919 1.00 96.62 88 ILE A C 1
ATOM 711 O O . ILE A 1 88 ? 8.233 11.610 -12.159 1.00 96.62 88 ILE A O 1
ATOM 715 N N . VAL A 1 89 ? 8.910 13.659 -11.530 1.00 95.06 89 VAL A N 1
ATOM 716 C CA . VAL A 1 89 ? 10.261 13.229 -11.183 1.00 95.06 89 VAL A CA 1
ATOM 717 C C . VAL A 1 89 ? 10.449 13.212 -9.684 1.00 95.06 89 VAL A C 1
ATOM 719 O O . VAL A 1 89 ? 9.854 14.021 -8.970 1.00 95.06 89 VAL A O 1
ATOM 722 N N . VAL A 1 90 ? 11.284 12.293 -9.221 1.00 91.38 90 VAL A N 1
ATOM 723 C CA . VAL A 1 90 ? 11.688 12.194 -7.820 1.00 91.38 90 VAL A CA 1
ATOM 724 C C . VAL A 1 90 ? 13.194 12.297 -7.706 1.00 91.38 90 VAL A C 1
ATOM 726 O O . VAL A 1 90 ? 13.933 12.018 -8.653 1.00 91.38 90 VAL A O 1
ATOM 729 N N . ASP A 1 91 ? 13.622 12.734 -6.533 1.00 75.75 91 ASP A N 1
ATOM 730 C CA . ASP A 1 91 ? 15.021 12.773 -6.148 1.00 75.75 91 ASP A CA 1
ATOM 731 C C . ASP A 1 91 ? 15.275 11.636 -5.155 1.00 75.75 91 ASP A C 1
ATOM 733 O O . ASP A 1 91 ? 14.584 11.534 -4.137 1.00 75.75 91 ASP A O 1
ATOM 737 N N . GLY A 1 92 ? 16.222 10.761 -5.484 1.00 73.06 92 GLY A N 1
ATOM 738 C CA . GLY A 1 92 ? 16.563 9.593 -4.677 1.00 73.06 92 GLY A CA 1
ATOM 739 C C . GLY A 1 92 ? 15.452 8.542 -4.541 1.00 73.06 92 GLY A C 1
ATOM 740 O O . GLY A 1 92 ? 14.532 8.432 -5.354 1.00 73.06 92 GLY A O 1
ATOM 741 N N . PHE A 1 93 ? 15.585 7.720 -3.498 1.00 77.94 93 PHE A N 1
ATOM 742 C CA . PHE A 1 93 ? 14.703 6.587 -3.225 1.00 77.94 93 PHE A CA 1
ATOM 743 C C . PHE A 1 93 ? 13.526 7.021 -2.338 1.00 77.94 93 PHE A C 1
ATOM 745 O O . PHE A 1 93 ? 13.725 7.450 -1.199 1.00 77.94 93 PHE A O 1
ATOM 752 N N . ILE A 1 94 ? 12.295 6.914 -2.848 1.00 87.88 94 ILE A N 1
ATOM 753 C CA . ILE A 1 94 ? 11.076 7.283 -2.110 1.00 87.88 94 ILE A CA 1
ATOM 754 C C . ILE A 1 94 ? 10.494 6.087 -1.338 1.00 87.88 94 ILE A C 1
ATOM 756 O O . ILE A 1 94 ? 10.718 4.940 -1.733 1.00 87.88 94 ILE A O 1
ATOM 760 N N . PRO A 1 95 ? 9.715 6.311 -0.259 1.00 89.81 95 PRO A N 1
ATOM 761 C CA . PRO A 1 95 ? 9.083 5.216 0.468 1.00 89.81 95 PRO A CA 1
ATOM 762 C C . PRO A 1 95 ? 8.204 4.346 -0.449 1.00 89.81 95 PRO A C 1
ATOM 764 O O . PRO A 1 95 ? 7.414 4.901 -1.221 1.00 89.81 95 PRO A O 1
ATOM 767 N N . PRO A 1 96 ? 8.244 3.003 -0.337 1.00 89.81 96 PRO A N 1
ATOM 768 C CA . PRO A 1 96 ? 7.456 2.119 -1.199 1.00 89.81 96 PRO A CA 1
ATOM 769 C C . PRO A 1 96 ? 5.952 2.420 -1.186 1.00 89.81 96 PRO A C 1
ATOM 771 O O . PRO A 1 96 ? 5.310 2.401 -2.231 1.00 89.81 96 PRO A O 1
ATOM 774 N N . ALA A 1 97 ? 5.386 2.773 -0.029 1.00 90.81 97 ALA A N 1
ATOM 775 C CA . ALA A 1 97 ? 3.974 3.148 0.076 1.00 90.81 97 ALA A CA 1
ATOM 776 C C . ALA A 1 97 ? 3.631 4.414 -0.735 1.00 90.81 97 ALA A C 1
ATOM 778 O O . ALA A 1 97 ? 2.571 4.479 -1.355 1.00 90.81 97 ALA A O 1
ATOM 779 N N . ILE A 1 98 ? 4.545 5.390 -0.779 1.00 93.62 98 ILE A N 1
ATOM 780 C CA . ILE A 1 98 ? 4.398 6.620 -1.570 1.00 93.62 98 ILE A CA 1
ATOM 781 C C . ILE A 1 98 ? 4.488 6.301 -3.067 1.00 93.62 98 ILE A C 1
ATOM 783 O O . ILE A 1 98 ? 3.667 6.779 -3.847 1.00 93.62 98 ILE A O 1
ATOM 787 N N . PHE A 1 99 ? 5.433 5.444 -3.466 1.00 94.38 99 PHE A N 1
ATOM 788 C CA . PHE A 1 99 ? 5.544 4.963 -4.847 1.00 94.38 99 PHE A CA 1
ATOM 789 C C . PHE A 1 99 ? 4.259 4.262 -5.318 1.00 94.38 99 PHE A C 1
ATOM 791 O O . PHE A 1 99 ? 3.744 4.567 -6.394 1.00 94.38 99 PHE A O 1
ATOM 798 N N . MET A 1 100 ? 3.686 3.386 -4.485 1.00 95.94 100 MET A N 1
ATOM 799 C CA . MET A 1 100 ? 2.422 2.703 -4.790 1.00 95.94 100 MET A CA 1
ATOM 800 C C . MET A 1 100 ? 1.243 3.680 -4.901 1.00 95.94 100 MET A C 1
ATOM 802 O O . MET A 1 100 ? 0.390 3.513 -5.774 1.00 95.94 100 MET A O 1
ATOM 806 N N . GLU A 1 101 ? 1.194 4.729 -4.073 1.00 96.19 101 GLU A N 1
ATOM 807 C CA . GLU A 1 101 ? 0.142 5.746 -4.179 1.00 96.19 101 GLU A CA 1
ATOM 808 C C . GLU A 1 101 ? 0.240 6.568 -5.473 1.00 96.19 101 GLU A C 1
ATOM 810 O O . GLU A 1 101 ? -0.791 6.863 -6.086 1.00 96.19 101 GLU A O 1
ATOM 815 N N . PHE A 1 102 ? 1.448 6.888 -5.946 1.00 97.31 102 PHE A N 1
ATOM 816 C CA . PHE A 1 102 ? 1.613 7.514 -7.260 1.00 97.31 102 PHE A CA 1
ATOM 817 C C . PHE A 1 102 ? 1.026 6.642 -8.376 1.00 97.31 102 PHE A C 1
ATOM 819 O O . PHE A 1 102 ? 0.221 7.132 -9.173 1.00 97.31 102 PHE A O 1
ATOM 826 N N . GLN A 1 103 ? 1.320 5.338 -8.377 1.00 96.81 103 GLN A N 1
ATOM 827 C CA . GLN A 1 103 ? 0.760 4.414 -9.369 1.00 96.81 103 GLN A CA 1
ATOM 828 C C . GLN A 1 103 ? -0.767 4.315 -9.291 1.00 96.81 103 GLN A C 1
ATOM 830 O O . GLN A 1 103 ? -1.443 4.383 -10.319 1.00 96.81 103 GLN A O 1
ATOM 835 N N . ALA A 1 104 ? -1.334 4.235 -8.084 1.00 97.50 104 ALA A N 1
ATOM 836 C CA . ALA A 1 104 ? -2.785 4.205 -7.876 1.00 97.50 104 ALA A CA 1
ATOM 837 C C . ALA A 1 104 ? -3.495 5.444 -8.450 1.00 97.50 104 ALA A C 1
ATOM 839 O O . ALA A 1 104 ? -4.665 5.398 -8.840 1.00 97.50 104 ALA A O 1
ATOM 840 N N . ARG A 1 105 ? -2.765 6.560 -8.527 1.00 97.38 105 ARG A N 1
ATOM 841 C CA . ARG A 1 105 ? -3.211 7.838 -9.089 1.00 97.38 105 ARG A CA 1
ATOM 842 C C . ARG A 1 105 ? -2.849 8.018 -10.563 1.00 97.38 105 ARG A C 1
ATOM 844 O O . ARG A 1 105 ? -3.065 9.105 -11.092 1.00 97.38 105 ARG A O 1
ATOM 851 N N . ARG A 1 106 ? -2.342 6.975 -11.230 1.00 97.69 106 ARG A N 1
ATOM 852 C CA . ARG A 1 106 ? -1.871 7.007 -12.626 1.00 97.69 106 ARG A CA 1
ATOM 853 C C . ARG A 1 106 ? -0.737 8.009 -12.855 1.00 97.69 106 ARG A C 1
ATOM 855 O O . ARG A 1 106 ? -0.662 8.655 -13.901 1.00 97.69 106 ARG A O 1
ATOM 862 N N . VAL A 1 107 ? 0.137 8.145 -11.862 1.00 97.75 107 VAL A N 1
ATOM 863 C CA . VAL A 1 107 ? 1.329 8.990 -11.919 1.00 97.75 107 VAL A CA 1
ATOM 864 C C . VAL A 1 107 ? 2.559 8.092 -11.980 1.00 97.75 107 VAL A C 1
ATOM 866 O O . VAL A 1 107 ? 2.833 7.335 -11.052 1.00 97.75 107 VAL A O 1
ATOM 869 N N . LEU A 1 108 ? 3.312 8.183 -13.072 1.00 96.25 108 LEU A N 1
ATOM 870 C CA . LEU A 1 108 ? 4.628 7.574 -13.188 1.00 96.25 108 LEU A CA 1
ATOM 871 C C . LEU A 1 108 ? 5.658 8.350 -12.381 1.00 96.25 108 LEU A C 1
ATOM 873 O O . LEU A 1 108 ? 5.730 9.578 -12.447 1.00 96.25 108 LEU A O 1
ATOM 877 N N . VAL A 1 109 ? 6.490 7.602 -11.673 1.00 95.25 109 VAL A N 1
ATOM 878 C CA . VAL A 1 109 ? 7.617 8.114 -10.905 1.00 95.25 109 VAL A CA 1
ATOM 879 C C . VAL A 1 109 ? 8.867 7.936 -11.757 1.00 95.25 109 VAL A C 1
ATOM 881 O O . VAL A 1 109 ? 9.212 6.814 -12.099 1.00 95.25 109 VAL A O 1
ATOM 884 N N . ILE A 1 110 ? 9.519 9.033 -12.140 1.00 94.25 110 ILE A N 1
ATOM 885 C CA . ILE A 1 110 ? 10.698 9.003 -13.011 1.00 94.25 110 ILE A CA 1
ATOM 886 C C . ILE A 1 110 ? 11.928 9.497 -12.242 1.00 94.25 110 ILE A C 1
ATOM 888 O O . ILE A 1 11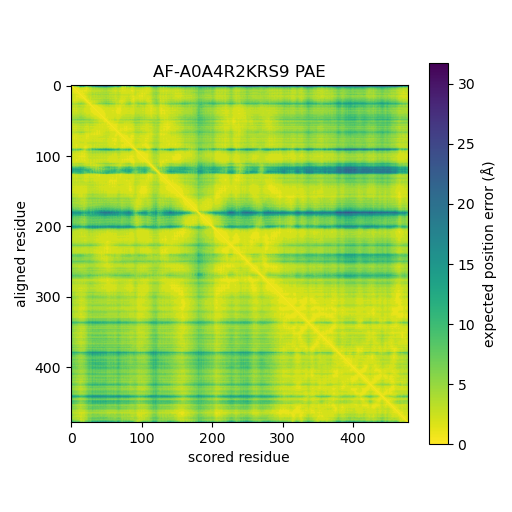0 ? 11.933 10.592 -11.681 1.00 94.25 110 ILE A O 1
ATOM 892 N N . ALA A 1 111 ? 12.994 8.702 -12.232 1.00 90.62 111 ALA A N 1
ATOM 893 C CA . ALA A 1 111 ? 14.287 9.106 -11.700 1.00 90.62 111 ALA A CA 1
ATOM 894 C C . ALA A 1 111 ? 14.916 10.194 -12.588 1.00 90.62 111 ALA A C 1
ATOM 896 O O . ALA A 1 111 ? 14.831 10.137 -13.816 1.00 90.62 111 ALA A O 1
ATOM 897 N N . LEU A 1 112 ? 15.555 11.191 -11.971 1.00 87.50 112 LEU A N 1
ATOM 898 C CA . LEU A 1 112 ? 16.202 12.292 -12.697 1.00 87.50 112 LEU A CA 1
ATOM 899 C C . LEU A 1 112 ? 17.512 11.889 -13.372 1.00 87.50 112 LEU A C 1
ATOM 901 O O . LEU A 1 112 ? 17.835 12.403 -14.446 1.00 87.50 112 LEU A O 1
ATOM 905 N N . GLU A 1 113 ? 18.264 11.004 -12.732 1.00 86.25 113 GLU A N 1
ATOM 906 C CA . GLU A 1 113 ? 19.644 10.709 -13.096 1.00 86.25 113 GLU A CA 1
ATOM 907 C C . GLU A 1 113 ? 19.741 9.898 -14.389 1.00 86.25 113 GLU A C 1
ATOM 909 O O . GLU A 1 113 ? 18.869 9.096 -14.713 1.00 86.25 113 GLU A O 1
ATOM 914 N N . MET A 1 114 ? 20.822 10.107 -15.139 1.00 88.38 114 MET A N 1
ATOM 915 C CA . MET A 1 114 ? 21.186 9.288 -16.294 1.00 88.38 114 MET A CA 1
ATOM 916 C C . MET A 1 114 ? 22.382 8.422 -15.908 1.00 88.38 114 MET A C 1
ATOM 918 O O . MET A 1 114 ? 23.346 8.933 -15.345 1.00 88.38 114 MET A O 1
ATOM 922 N N . ARG A 1 115 ? 22.351 7.126 -16.239 1.00 86.00 115 ARG A N 1
ATOM 923 C CA . ARG A 1 115 ? 23.494 6.234 -15.994 1.00 86.00 115 ARG A CA 1
ATOM 924 C C . ARG A 1 115 ? 24.768 6.682 -16.719 1.00 86.00 115 ARG A C 1
ATOM 926 O O . ARG A 1 115 ? 24.712 7.263 -17.804 1.00 86.00 115 ARG A O 1
ATOM 933 N N . ASP A 1 116 ? 25.911 6.286 -16.169 1.00 82.69 116 ASP A N 1
ATOM 934 C CA . ASP A 1 116 ? 27.231 6.510 -16.761 1.00 82.69 116 ASP A CA 1
ATOM 935 C C . ASP A 1 116 ? 27.583 5.526 -17.892 1.00 82.69 116 ASP A C 1
ATOM 937 O O . ASP A 1 116 ? 26.975 4.468 -18.067 1.00 82.69 116 ASP A O 1
ATOM 941 N N . GLU A 1 117 ? 28.627 5.858 -18.660 1.00 79.06 117 GLU A N 1
ATOM 942 C CA . GLU A 1 117 ? 29.105 5.050 -19.794 1.00 79.06 117 GLU A CA 1
ATOM 943 C C . GLU A 1 117 ? 29.641 3.663 -19.392 1.00 79.06 117 GLU A C 1
ATOM 945 O O . GLU A 1 117 ? 29.554 2.711 -20.172 1.00 79.06 117 GLU A O 1
ATOM 950 N N . GLU A 1 118 ? 30.138 3.529 -18.161 1.00 75.00 118 GLU A N 1
ATOM 951 C CA . GLU A 1 118 ? 30.613 2.260 -17.595 1.00 75.00 118 GLU A CA 1
ATOM 952 C C . GLU A 1 118 ? 29.455 1.294 -17.286 1.00 75.00 118 GLU A C 1
ATOM 954 O O . GLU A 1 118 ? 29.631 0.079 -17.323 1.00 75.00 118 GLU A O 1
ATOM 959 N N . HIS A 1 119 ? 28.243 1.825 -17.097 1.00 73.75 119 HIS A N 1
ATOM 960 C CA . HIS A 1 119 ? 27.028 1.086 -16.736 1.00 73.75 119 HIS A CA 1
ATOM 961 C C . HIS A 1 119 ? 26.054 0.947 -17.923 1.00 73.75 119 HIS A C 1
ATOM 963 O O . HIS A 1 119 ? 24.835 0.862 -17.772 1.00 73.75 119 HIS A O 1
ATOM 969 N N . THR A 1 120 ? 26.583 0.925 -19.152 1.00 73.56 120 THR A N 1
ATOM 970 C CA . THR A 1 120 ? 25.776 0.859 -20.387 1.00 73.56 120 THR A CA 1
ATOM 971 C C . THR A 1 120 ? 24.975 -0.432 -20.543 1.00 73.56 120 THR A C 1
ATOM 973 O O . THR A 1 120 ? 23.891 -0.402 -21.129 1.00 73.56 120 THR A O 1
ATOM 976 N N . GLU A 1 121 ? 25.493 -1.562 -20.057 1.00 71.94 121 GLU A N 1
ATOM 977 C CA . GLU A 1 121 ? 24.824 -2.864 -20.183 1.00 71.94 121 GLU A CA 1
ATOM 978 C C . GLU A 1 121 ? 23.862 -3.167 -19.031 1.00 71.94 121 GLU A C 1
ATOM 980 O O . GLU A 1 121 ? 22.887 -3.885 -19.257 1.00 71.94 121 GLU A O 1
ATOM 985 N N . TYR A 1 122 ? 24.119 -2.612 -17.842 1.00 66.75 122 TYR A N 1
ATOM 986 C CA . TYR A 1 122 ? 23.349 -2.827 -16.618 1.00 66.75 122 TYR A CA 1
ATOM 987 C C . TYR A 1 122 ? 23.591 -1.696 -15.607 1.00 66.75 122 TYR A C 1
ATOM 989 O O . TYR A 1 122 ? 24.732 -1.262 -15.442 1.00 66.75 122 TYR A O 1
ATOM 997 N N . THR A 1 123 ? 22.538 -1.264 -14.907 1.00 67.56 123 THR A N 1
ATOM 998 C CA . THR A 1 123 ? 22.628 -0.376 -13.737 1.00 67.56 123 THR A CA 1
ATOM 999 C C . THR A 1 123 ? 21.799 -0.964 -12.591 1.00 67.56 123 THR A C 1
ATOM 1001 O O . THR A 1 123 ? 20.650 -1.331 -12.827 1.00 67.56 123 THR A O 1
ATOM 1004 N N . PRO A 1 124 ? 22.348 -1.069 -11.366 1.00 61.28 124 PRO A N 1
ATOM 1005 C CA . PRO A 1 124 ? 21.605 -1.569 -10.209 1.00 61.28 124 PRO A CA 1
ATOM 1006 C C . PRO A 1 124 ? 20.612 -0.541 -9.644 1.00 61.28 124 PRO A C 1
ATOM 1008 O O . PRO A 1 124 ? 19.685 -0.922 -8.937 1.00 61.28 124 PRO A O 1
ATOM 1011 N N . ALA A 1 125 ? 20.802 0.751 -9.931 1.00 68.81 125 ALA A N 1
ATOM 1012 C CA . ALA A 1 125 ? 19.889 1.816 -9.524 1.00 68.81 125 ALA A CA 1
ATOM 1013 C C . ALA A 1 125 ? 19.040 2.282 -10.720 1.00 68.81 125 ALA A C 1
ATOM 1015 O O . ALA A 1 125 ? 19.596 2.426 -11.820 1.00 68.81 125 ALA A O 1
ATOM 1016 N N . PRO A 1 126 ? 17.730 2.531 -10.527 1.00 74.94 126 PRO A N 1
ATOM 1017 C CA . PRO A 1 126 ? 16.866 3.033 -11.585 1.00 74.94 126 PRO A CA 1
ATOM 1018 C C . PRO A 1 126 ? 17.293 4.442 -12.011 1.00 74.94 126 PRO A C 1
ATOM 1020 O O . PRO A 1 126 ? 17.541 5.320 -11.186 1.00 74.94 126 PRO A O 1
ATOM 1023 N N . ASP A 1 127 ? 17.384 4.646 -13.322 1.00 88.31 127 ASP A N 1
ATOM 1024 C CA . ASP A 1 127 ? 17.733 5.910 -13.967 1.00 88.31 127 ASP A CA 1
ATOM 1025 C C . ASP A 1 127 ? 16.613 6.336 -14.932 1.00 88.31 127 ASP A C 1
ATOM 1027 O O . ASP A 1 127 ? 15.673 5.581 -15.198 1.00 88.31 127 ASP A O 1
ATOM 1031 N N . ILE A 1 128 ? 16.705 7.532 -15.512 1.00 92.00 128 ILE A N 1
ATOM 1032 C CA . ILE A 1 128 ? 15.679 8.040 -16.431 1.00 92.00 128 ILE A CA 1
ATOM 1033 C C . ILE A 1 128 ? 15.463 7.120 -17.638 1.00 92.00 128 ILE A C 1
ATOM 1035 O O . ILE A 1 128 ? 14.361 7.065 -18.183 1.00 92.00 128 ILE A O 1
ATOM 1039 N N . LEU A 1 129 ? 16.487 6.374 -18.071 1.00 93.62 129 LEU A N 1
ATOM 1040 C CA . LEU A 1 129 ? 16.334 5.388 -19.137 1.00 93.62 129 LEU A CA 1
ATOM 1041 C C . LEU A 1 129 ? 15.476 4.210 -18.685 1.00 93.62 129 LEU A C 1
ATOM 1043 O O . LEU A 1 129 ? 14.576 3.819 -19.425 1.00 93.62 129 LEU A O 1
ATOM 1047 N N . HIS A 1 130 ? 15.727 3.660 -17.499 1.00 92.94 130 HIS A N 1
ATOM 1048 C CA . HIS A 1 130 ? 14.908 2.592 -16.935 1.00 92.94 130 HIS A CA 1
ATOM 1049 C C . HIS A 1 130 ? 13.442 3.015 -16.812 1.00 92.94 130 HIS A C 1
ATOM 1051 O O . HIS A 1 130 ? 12.559 2.355 -17.360 1.00 92.94 130 HIS A O 1
ATOM 1057 N N . GLU A 1 131 ? 13.191 4.169 -16.203 1.00 93.38 131 GLU A N 1
ATOM 1058 C CA . GLU A 1 131 ? 11.828 4.627 -15.941 1.00 93.38 131 GLU A CA 1
ATOM 1059 C C . GLU A 1 131 ? 11.087 5.026 -17.222 1.00 93.38 131 GLU A C 1
ATOM 1061 O O . GLU A 1 131 ? 9.987 4.546 -17.514 1.00 93.38 131 GLU A O 1
ATOM 1066 N N . ALA A 1 132 ? 11.704 5.864 -18.059 1.00 94.94 132 ALA A N 1
ATOM 1067 C CA . ALA A 1 132 ? 11.035 6.360 -19.254 1.00 94.94 132 ALA A CA 1
ATOM 1068 C C . ALA A 1 132 ? 10.988 5.319 -20.380 1.00 94.94 132 ALA A C 1
ATOM 1070 O O . ALA A 1 132 ? 9.984 5.236 -21.077 1.00 94.94 132 ALA A O 1
ATOM 1071 N N . ALA A 1 133 ? 12.042 4.527 -20.600 1.00 94.56 133 ALA A N 1
ATOM 1072 C CA . ALA A 1 133 ? 12.081 3.567 -21.706 1.00 94.56 133 ALA A CA 1
ATOM 1073 C C . ALA A 1 133 ? 11.692 2.137 -21.312 1.00 94.56 133 ALA A C 1
ATOM 1075 O O . ALA A 1 133 ? 11.422 1.343 -22.212 1.00 94.56 133 ALA A O 1
ATOM 1076 N N . GLY A 1 134 ? 11.678 1.798 -20.022 1.00 95.19 134 GLY A N 1
ATOM 1077 C CA . GLY A 1 134 ? 11.221 0.506 -19.512 1.00 95.19 134 GLY A CA 1
ATOM 1078 C C . GLY A 1 134 ? 9.736 0.521 -19.161 1.00 95.19 134 GLY A C 1
ATOM 1079 O O . GLY A 1 134 ? 8.966 -0.230 -19.757 1.00 95.19 134 GLY A O 1
ATOM 1080 N N . HIS A 1 135 ? 9.326 1.405 -18.246 1.00 96.38 135 HIS A N 1
ATOM 1081 C CA . HIS A 1 135 ? 7.966 1.415 -17.686 1.00 96.38 135 HIS A CA 1
ATOM 1082 C C . HIS A 1 135 ? 6.943 2.138 -18.560 1.00 96.38 135 HIS A C 1
ATOM 1084 O O . HIS A 1 135 ? 5.884 1.589 -18.874 1.00 96.38 135 HIS A O 1
ATOM 1090 N N . ALA A 1 136 ? 7.249 3.367 -18.990 1.00 97.06 136 ALA A N 1
ATOM 1091 C CA . ALA A 1 136 ? 6.266 4.211 -19.672 1.00 97.06 136 ALA A CA 1
ATOM 1092 C C . ALA A 1 136 ? 5.640 3.586 -20.939 1.00 97.06 136 ALA A C 1
ATOM 1094 O O . ALA A 1 136 ? 4.426 3.707 -21.109 1.00 97.06 136 ALA A O 1
ATOM 1095 N N . PRO A 1 137 ? 6.385 2.914 -21.843 1.00 97.12 137 PRO A N 1
ATOM 1096 C CA . PRO A 1 137 ? 5.844 2.478 -23.131 1.00 97.12 137 PRO A CA 1
ATOM 1097 C C . PRO A 1 137 ? 4.648 1.536 -23.024 1.00 97.12 137 PRO A C 1
ATOM 1099 O O . PRO A 1 137 ? 3.754 1.587 -23.862 1.00 97.12 137 PRO A O 1
ATOM 1102 N N . PHE A 1 138 ? 4.612 0.680 -22.004 1.00 95.75 138 PHE A N 1
ATOM 1103 C CA . PHE A 1 138 ? 3.589 -0.358 -21.903 1.00 95.75 138 PHE A CA 1
ATOM 1104 C C . PHE A 1 138 ? 2.222 0.165 -21.440 1.00 95.75 138 PHE A C 1
ATOM 1106 O O . PHE A 1 138 ? 1.212 -0.500 -21.645 1.00 95.75 138 PHE A O 1
ATOM 1113 N N . ILE A 1 139 ? 2.158 1.389 -20.910 1.00 96.62 139 ILE A N 1
ATOM 1114 C CA . ILE A 1 139 ? 0.924 2.043 -20.433 1.00 96.62 139 ILE A CA 1
ATOM 1115 C C . ILE A 1 139 ? -0.089 2.292 -21.553 1.00 96.62 139 ILE A C 1
ATOM 1117 O O . ILE A 1 139 ? -1.274 2.495 -21.300 1.00 96.62 139 ILE A O 1
ATOM 1121 N N . VAL A 1 140 ? 0.344 2.275 -22.814 1.00 96.94 140 VAL A N 1
ATOM 1122 C CA . VAL A 1 140 ? -0.590 2.401 -23.940 1.00 96.94 140 VAL A CA 1
ATOM 1123 C C . VAL A 1 140 ? -1.516 1.188 -24.081 1.00 96.94 140 VAL A C 1
ATOM 1125 O O . VAL A 1 140 ? -2.551 1.303 -24.741 1.00 96.94 140 VAL A O 1
ATOM 1128 N N . ASP A 1 141 ? -1.149 0.045 -23.490 1.00 97.12 141 ASP A N 1
ATOM 1129 C CA . ASP A 1 141 ? -2.014 -1.121 -23.351 1.00 97.12 141 ASP A CA 1
ATOM 1130 C C . ASP A 1 141 ? -2.971 -0.908 -22.170 1.00 97.12 141 ASP A C 1
ATOM 1132 O O . ASP A 1 141 ? -2.551 -0.747 -21.025 1.00 97.12 141 ASP A O 1
ATOM 1136 N N . VAL A 1 142 ? -4.273 -0.876 -22.459 1.00 96.12 142 VAL A N 1
ATOM 1137 C CA . VAL A 1 142 ? -5.306 -0.512 -21.474 1.00 96.12 142 VAL A CA 1
ATOM 1138 C C . VAL A 1 142 ? -5.379 -1.520 -20.328 1.00 96.12 142 VAL A C 1
ATOM 1140 O O . VAL A 1 142 ? -5.504 -1.109 -19.176 1.00 96.12 142 VAL A O 1
ATOM 1143 N N . ASP A 1 143 ? -5.259 -2.817 -20.629 1.00 97.25 143 ASP A N 1
ATOM 1144 C CA . ASP A 1 143 ? -5.303 -3.873 -19.614 1.00 97.25 143 ASP A CA 1
ATOM 1145 C C . ASP A 1 143 ? -4.063 -3.775 -18.696 1.00 97.25 143 ASP A C 1
ATOM 1147 O O . ASP A 1 143 ? -4.177 -3.955 -17.483 1.00 97.25 143 ASP A O 1
ATOM 1151 N N . TYR A 1 144 ? -2.883 -3.446 -19.242 1.00 97.75 144 TYR A N 1
ATOM 1152 C CA . TYR A 1 144 ? -1.671 -3.216 -18.446 1.00 97.75 144 TYR A CA 1
ATOM 1153 C C . TYR A 1 144 ? -1.754 -1.949 -17.589 1.00 97.75 144 TYR A C 1
ATOM 1155 O O . TYR A 1 144 ? -1.380 -1.968 -16.418 1.00 97.75 144 TYR A O 1
ATOM 1163 N N . ALA A 1 145 ? -2.255 -0.845 -18.145 1.00 97.62 145 ALA A N 1
ATOM 1164 C CA . ALA A 1 145 ? -2.439 0.395 -17.400 1.00 97.62 145 ALA A CA 1
ATOM 1165 C C . ALA A 1 145 ? -3.419 0.213 -16.229 1.00 97.62 145 ALA A C 1
ATOM 1167 O O . ALA A 1 145 ? -3.161 0.685 -15.122 1.00 97.62 145 ALA A O 1
ATOM 1168 N N . GLU A 1 146 ? -4.524 -0.504 -16.444 1.00 97.81 146 GLU A N 1
ATOM 1169 C CA . GLU A 1 146 ? -5.461 -0.849 -15.373 1.00 97.81 146 GLU A CA 1
ATOM 1170 C C . GLU A 1 146 ? -4.799 -1.745 -14.320 1.00 97.81 146 GLU A C 1
ATOM 1172 O O . GLU A 1 146 ? -4.929 -1.476 -13.126 1.00 97.81 146 GLU A O 1
ATOM 1177 N N . PHE A 1 147 ? -4.031 -2.755 -14.747 1.00 98.25 147 PHE A N 1
ATOM 1178 C CA . PHE A 1 147 ? -3.236 -3.589 -13.846 1.00 98.25 147 PHE A CA 1
ATOM 1179 C C . PHE A 1 147 ? -2.288 -2.754 -12.977 1.00 98.25 147 PHE A C 1
ATOM 1181 O O . PHE A 1 147 ? -2.285 -2.933 -11.764 1.00 98.25 147 PHE A O 1
ATOM 1188 N N . LEU A 1 148 ? -1.523 -1.828 -13.563 1.00 97.88 148 LEU A N 1
ATOM 1189 C CA . LEU A 1 148 ? -0.538 -1.018 -12.842 1.00 97.88 148 LEU A CA 1
ATOM 1190 C C . LEU A 1 148 ? -1.206 -0.083 -11.825 1.00 97.88 148 LEU A C 1
ATOM 1192 O O . LEU A 1 148 ? -0.788 -0.012 -10.670 1.00 97.88 148 LEU A O 1
ATOM 1196 N N . GLN A 1 149 ? -2.304 0.575 -12.215 1.00 98.25 149 GLN A N 1
ATOM 1197 C CA . GLN A 1 149 ? -3.100 1.373 -11.281 1.00 98.25 149 GLN A CA 1
ATOM 1198 C C . GLN A 1 149 ? -3.600 0.509 -10.118 1.00 98.25 149 GLN A C 1
ATOM 1200 O O . GLN A 1 149 ? -3.466 0.875 -8.947 1.00 98.25 149 GLN A O 1
ATOM 1205 N N . ARG A 1 150 ? -4.157 -0.660 -10.443 1.00 98.12 150 ARG A N 1
ATOM 1206 C CA . ARG A 1 150 ? -4.704 -1.581 -9.456 1.00 98.12 150 ARG A CA 1
ATOM 1207 C C . ARG A 1 150 ? -3.630 -2.130 -8.521 1.00 98.12 150 ARG A C 1
ATOM 1209 O O . ARG A 1 150 ? -3.883 -2.303 -7.330 1.00 98.12 150 ARG A O 1
ATOM 1216 N N . PHE A 1 151 ? -2.430 -2.360 -9.042 1.00 98.31 151 PHE A N 1
ATOM 1217 C CA . PHE A 1 151 ? -1.266 -2.767 -8.268 1.00 98.31 151 PHE A CA 1
ATOM 1218 C C . PHE A 1 151 ? -0.925 -1.720 -7.208 1.00 98.31 151 PHE A C 1
ATOM 1220 O O . PHE A 1 151 ? -0.774 -2.071 -6.039 1.00 98.31 151 PHE A O 1
ATOM 1227 N N . GLY A 1 152 ? -0.912 -0.437 -7.582 1.00 97.81 152 GLY A N 1
ATOM 1228 C CA . GLY A 1 152 ? -0.746 0.670 -6.640 1.00 97.81 152 GLY A CA 1
ATOM 1229 C C . GLY A 1 152 ? -1.837 0.716 -5.562 1.00 97.81 152 GLY A C 1
ATOM 1230 O O . GLY A 1 152 ? -1.537 0.869 -4.379 1.00 97.81 152 GLY A O 1
ATOM 1231 N N . GLU A 1 153 ? -3.107 0.520 -5.935 1.00 97.56 153 GLU A N 1
ATOM 1232 C CA . GLU A 1 153 ? -4.234 0.476 -4.985 1.00 97.56 153 GLU A CA 1
ATOM 1233 C C . GLU A 1 153 ? -4.098 -0.640 -3.945 1.00 97.56 153 GLU A C 1
ATOM 1235 O O . GLU A 1 153 ? -4.361 -0.422 -2.760 1.00 97.56 153 GLU A O 1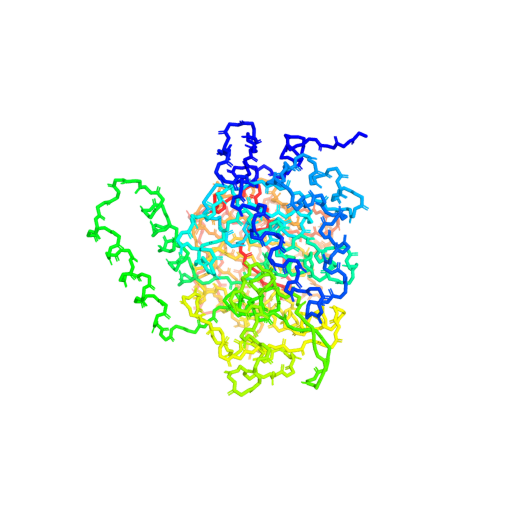
ATOM 1240 N N . VAL A 1 154 ? -3.673 -1.827 -4.380 1.00 98.00 154 VAL A N 1
ATOM 1241 C CA . VAL A 1 154 ? -3.395 -2.965 -3.496 1.00 98.00 154 VAL A CA 1
ATOM 1242 C C . VAL A 1 154 ? -2.143 -2.699 -2.654 1.00 98.00 154 VAL A C 1
ATOM 1244 O O . VAL A 1 154 ? -2.158 -2.934 -1.446 1.00 98.00 154 VAL A O 1
ATOM 1247 N N . GLY A 1 155 ? -1.087 -2.145 -3.253 1.00 96.94 155 GLY A N 1
ATOM 1248 C CA . GLY A 1 155 ? 0.176 -1.835 -2.582 1.00 96.94 155 GLY A CA 1
ATOM 1249 C C . GLY A 1 155 ? 0.044 -0.811 -1.466 1.00 96.94 155 GLY A C 1
ATOM 1250 O O . GLY A 1 155 ? 0.627 -0.995 -0.402 1.00 96.94 155 GLY A O 1
ATOM 1251 N N . MET A 1 156 ? -0.815 0.193 -1.635 1.00 94.19 156 MET A N 1
ATOM 1252 C CA . MET A 1 156 ? -1.158 1.146 -0.574 1.00 94.19 156 MET A CA 1
ATOM 1253 C C . MET A 1 156 ? -1.822 0.508 0.654 1.00 94.19 156 MET A C 1
ATOM 1255 O O . MET A 1 156 ? -1.912 1.155 1.697 1.00 94.19 156 MET A O 1
ATOM 1259 N N . ARG A 1 157 ? -2.372 -0.704 0.521 1.00 96.44 157 ARG A N 1
ATOM 1260 C CA . ARG A 1 157 ? -3.084 -1.419 1.590 1.00 96.44 157 ARG A CA 1
ATOM 1261 C C . ARG A 1 157 ? -2.248 -2.545 2.196 1.00 96.44 157 ARG A C 1
ATOM 1263 O O . ARG A 1 157 ? -2.645 -3.085 3.228 1.00 96.44 157 ARG A O 1
ATOM 1270 N N . ALA A 1 158 ? -1.126 -2.905 1.576 1.00 97.62 158 ALA A N 1
ATOM 1271 C CA . ALA A 1 158 ? -0.271 -3.988 2.038 1.00 97.62 158 ALA A CA 1
ATOM 1272 C C . ALA A 1 158 ? 0.346 -3.658 3.402 1.00 97.62 158 ALA A C 1
ATOM 1274 O O . ALA A 1 158 ? 0.873 -2.566 3.615 1.00 97.62 158 ALA A O 1
ATOM 1275 N N . ILE A 1 159 ? 0.283 -4.610 4.333 1.00 97.88 159 ILE A N 1
ATOM 1276 C CA . ILE A 1 159 ? 0.941 -4.461 5.633 1.00 97.88 159 ILE A CA 1
ATOM 1277 C C . ILE A 1 159 ? 2.447 -4.680 5.450 1.00 97.88 159 ILE A C 1
ATOM 1279 O O . ILE A 1 159 ? 2.882 -5.777 5.093 1.00 97.88 159 ILE A O 1
ATOM 1283 N N . ALA A 1 160 ? 3.228 -3.633 5.714 1.00 96.31 160 ALA A N 1
ATOM 1284 C CA . ALA A 1 160 ? 4.679 -3.701 5.864 1.00 96.31 160 ALA A CA 1
ATOM 1285 C C . ALA A 1 160 ? 5.040 -3.908 7.340 1.00 96.31 160 ALA A C 1
ATOM 1287 O O . ALA A 1 160 ? 4.376 -3.353 8.218 1.00 96.31 160 ALA A O 1
ATOM 1288 N N . ASN A 1 161 ? 6.082 -4.681 7.622 1.00 94.88 161 ASN A N 1
ATOM 1289 C CA . ASN A 1 161 ? 6.585 -4.909 8.974 1.00 94.88 161 ASN A CA 1
ATOM 1290 C C . ASN A 1 161 ? 7.824 -4.047 9.265 1.00 94.88 161 ASN A C 1
ATOM 1292 O O . ASN A 1 161 ? 8.363 -3.379 8.384 1.00 94.88 161 ASN A O 1
ATOM 1296 N N . GLN A 1 162 ? 8.284 -4.063 10.515 1.00 92.44 162 GLN A N 1
ATOM 1297 C CA . GLN A 1 162 ? 9.462 -3.304 10.941 1.00 92.44 162 GLN A CA 1
ATOM 1298 C C . GLN A 1 162 ? 10.718 -3.616 10.104 1.00 92.44 162 GLN A C 1
ATOM 1300 O O . GLN A 1 162 ? 11.479 -2.703 9.782 1.00 92.44 162 GLN A O 1
ATOM 1305 N N . HIS A 1 163 ? 10.897 -4.877 9.704 1.00 92.69 163 HIS A N 1
ATOM 1306 C CA . HIS A 1 163 ? 12.024 -5.307 8.881 1.00 92.69 163 HIS A CA 1
ATOM 1307 C C . HIS A 1 163 ? 12.018 -4.641 7.495 1.00 92.69 163 HIS A C 1
ATOM 1309 O O . HIS A 1 163 ? 13.056 -4.168 7.038 1.00 92.69 163 HIS A O 1
ATOM 1315 N N . ASP A 1 164 ? 10.852 -4.499 6.857 1.00 92.75 164 ASP A N 1
ATOM 1316 C CA . ASP A 1 164 ? 10.740 -3.798 5.571 1.00 92.75 164 ASP A CA 1
ATOM 1317 C C . ASP A 1 164 ? 11.209 -2.337 5.671 1.00 92.75 164 ASP A C 1
ATOM 1319 O O . ASP A 1 164 ? 11.876 -1.821 4.771 1.00 92.75 164 ASP A O 1
ATOM 1323 N N . PHE A 1 165 ? 10.884 -1.658 6.779 1.00 89.00 165 PHE A N 1
ATOM 1324 C CA . PHE A 1 165 ? 11.330 -0.285 7.030 1.00 89.00 165 PHE A CA 1
ATOM 1325 C C . PHE A 1 165 ? 12.841 -0.206 7.273 1.00 89.00 165 PHE A C 1
ATOM 1327 O O . PHE A 1 165 ? 13.481 0.749 6.832 1.00 89.00 165 PHE A O 1
ATOM 1334 N N . GLU A 1 166 ? 13.422 -1.186 7.963 1.00 91.50 166 GLU A N 1
ATOM 1335 C CA . GLU A 1 166 ? 14.872 -1.283 8.168 1.00 91.50 166 GLU A CA 1
ATOM 1336 C C . GLU A 1 166 ? 15.603 -1.474 6.837 1.00 91.50 166 GLU A C 1
ATOM 1338 O O . GLU A 1 166 ? 16.536 -0.722 6.547 1.00 91.50 166 GLU A O 1
ATOM 1343 N N . VAL A 1 167 ? 15.126 -2.394 5.991 1.00 89.88 167 VAL A N 1
ATOM 1344 C CA . VAL A 1 167 ? 15.656 -2.610 4.635 1.00 89.88 167 VAL A CA 1
ATOM 1345 C C . VAL A 1 167 ? 15.552 -1.330 3.810 1.00 89.88 167 VAL A C 1
ATOM 1347 O O . VAL A 1 167 ? 16.546 -0.890 3.236 1.00 89.88 167 VAL A O 1
ATOM 1350 N N . TYR A 1 168 ? 14.386 -0.678 3.794 1.00 88.69 168 TYR A N 1
ATOM 1351 C CA . TYR A 1 168 ? 14.198 0.595 3.094 1.00 88.69 168 TYR A CA 1
ATOM 1352 C C . TYR A 1 168 ? 15.192 1.670 3.561 1.00 88.69 168 TYR A C 1
ATOM 1354 O O . TYR A 1 168 ? 15.838 2.319 2.737 1.00 88.69 168 TYR A O 1
ATOM 1362 N N . ASN A 1 169 ? 15.354 1.850 4.873 1.00 89.06 169 ASN A N 1
ATOM 1363 C CA . ASN A 1 169 ? 16.269 2.849 5.420 1.00 89.06 169 ASN A CA 1
ATOM 1364 C C . ASN A 1 169 ? 17.735 2.528 5.097 1.00 89.06 169 ASN A C 1
ATOM 1366 O O . ASN A 1 169 ? 18.504 3.452 4.817 1.00 89.06 169 ASN A O 1
ATOM 1370 N N . ALA A 1 170 ? 18.116 1.248 5.094 1.00 89.12 170 ALA A N 1
ATOM 1371 C CA . ALA A 1 170 ? 19.448 0.805 4.694 1.00 89.12 170 ALA A CA 1
ATOM 1372 C C . ALA A 1 170 ? 19.708 1.090 3.204 1.00 89.12 170 ALA A C 1
ATOM 1374 O O . ALA A 1 170 ? 20.730 1.692 2.872 1.00 89.12 170 ALA A O 1
ATOM 1375 N N . VAL A 1 171 ? 18.758 0.757 2.317 1.00 85.75 171 VAL A N 1
ATOM 1376 C CA . VAL A 1 171 ? 18.839 1.072 0.877 1.00 85.75 171 VAL A CA 1
ATOM 1377 C C . VAL A 1 171 ? 18.954 2.575 0.652 1.00 85.75 171 VAL A C 1
ATOM 1379 O O . VAL A 1 171 ? 19.832 3.014 -0.089 1.00 85.75 171 VAL A O 1
ATOM 1382 N N . ARG A 1 172 ? 18.114 3.377 1.317 1.00 84.81 172 ARG A N 1
ATOM 1383 C CA . ARG A 1 172 ? 18.156 4.838 1.203 1.00 84.81 172 ARG A CA 1
ATOM 1384 C C . ARG A 1 172 ? 19.510 5.393 1.644 1.00 84.81 172 ARG A C 1
ATOM 1386 O O . ARG A 1 172 ? 20.124 6.145 0.901 1.00 84.81 172 ARG A O 1
ATOM 1393 N N . THR A 1 173 ? 20.007 4.964 2.804 1.00 86.50 173 THR A N 1
ATOM 1394 C CA . THR A 1 173 ? 21.314 5.396 3.330 1.00 86.50 173 THR A CA 1
ATOM 1395 C C . THR A 1 173 ? 22.443 5.056 2.358 1.00 86.50 173 THR A C 1
ATOM 1397 O O . THR A 1 173 ? 23.283 5.903 2.059 1.00 86.50 173 THR A O 1
ATOM 1400 N N . LEU A 1 174 ? 22.445 3.833 1.820 1.00 84.50 174 LEU A N 1
ATOM 1401 C CA . LEU A 1 174 ? 23.433 3.407 0.835 1.00 84.50 174 LEU A CA 1
ATOM 1402 C C . LEU A 1 174 ? 23.340 4.224 -0.462 1.00 84.50 174 LEU A C 1
ATOM 1404 O O . LEU A 1 174 ? 24.370 4.609 -1.016 1.00 84.50 174 LEU A O 1
ATOM 1408 N N . SER A 1 175 ? 22.123 4.500 -0.934 1.00 79.12 175 SER A N 1
ATOM 1409 C CA . SER A 1 175 ? 21.870 5.328 -2.116 1.00 79.12 175 SER A CA 1
ATOM 1410 C C . SER A 1 175 ? 22.397 6.752 -1.926 1.00 79.12 175 SER A C 1
ATOM 1412 O O . SER A 1 175 ? 23.134 7.244 -2.780 1.00 79.12 175 SER A O 1
ATOM 1414 N N . ASP A 1 176 ? 22.090 7.391 -0.795 1.00 80.25 176 ASP A N 1
ATOM 1415 C CA . ASP A 1 176 ? 22.535 8.753 -0.474 1.00 80.25 176 ASP A CA 1
ATOM 1416 C C . ASP A 1 176 ? 24.069 8.839 -0.396 1.00 80.25 176 ASP A C 1
ATOM 1418 O O . ASP A 1 176 ? 24.684 9.776 -0.915 1.00 80.25 176 ASP A O 1
ATOM 1422 N N . LEU A 1 177 ? 24.712 7.829 0.204 1.00 82.44 177 LEU A N 1
ATOM 1423 C CA . LEU A 1 177 ? 26.170 7.729 0.254 1.00 82.44 177 LEU A CA 1
ATOM 1424 C C . LEU A 1 177 ? 26.768 7.552 -1.146 1.00 82.44 177 LEU A C 1
ATOM 1426 O O . LEU A 1 177 ? 27.685 8.284 -1.509 1.00 82.44 177 LEU A O 1
ATOM 1430 N N . LYS A 1 178 ? 26.244 6.633 -1.965 1.00 73.75 178 LYS A N 1
ATOM 1431 C CA . LYS A 1 178 ? 26.762 6.389 -3.323 1.00 73.75 178 LYS A CA 1
ATOM 1432 C C . LYS A 1 178 ? 26.544 7.568 -4.275 1.00 73.75 178 LYS A C 1
ATOM 1434 O O . LYS A 1 178 ? 27.352 7.761 -5.180 1.00 73.75 178 LYS A O 1
ATOM 1439 N N . ALA A 1 179 ? 25.506 8.372 -4.059 1.00 65.75 179 ALA A N 1
ATOM 1440 C CA . ALA A 1 179 ? 25.273 9.603 -4.813 1.00 65.75 179 ALA A CA 1
ATOM 1441 C C . ALA A 1 179 ? 26.250 10.737 -4.428 1.00 65.75 179 ALA A C 1
ATOM 1443 O O . ALA A 1 179 ? 26.512 11.645 -5.223 1.00 65.75 179 ALA A O 1
ATOM 1444 N N . SER A 1 180 ? 26.823 10.703 -3.221 1.00 73.81 180 SER A N 1
ATOM 1445 C CA . SER A 1 180 ? 27.772 11.715 -2.755 1.00 73.81 180 SER A CA 1
ATOM 1446 C C . SER A 1 180 ? 29.175 11.491 -3.324 1.00 73.81 180 SER A C 1
ATOM 1448 O O . SER A 1 180 ? 29.844 10.501 -3.037 1.00 73.81 180 SER A O 1
ATOM 1450 N N . ARG A 1 181 ? 29.695 12.488 -4.055 1.00 66.50 181 ARG A N 1
ATOM 1451 C CA . ARG A 1 181 ? 31.052 12.459 -4.645 1.00 66.50 181 ARG A CA 1
ATOM 1452 C C . ARG A 1 18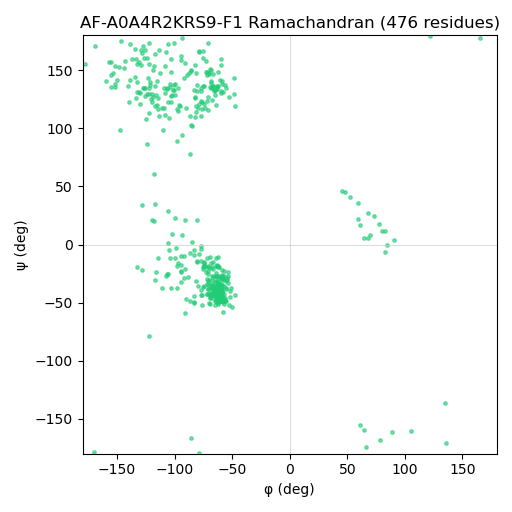1 ? 32.186 12.279 -3.628 1.00 66.50 181 ARG A C 1
ATOM 1454 O O . ARG A 1 181 ? 33.276 11.879 -4.019 1.00 66.50 181 ARG A O 1
ATOM 1461 N N . ASN A 1 182 ? 31.942 12.606 -2.359 1.00 79.88 182 ASN A N 1
ATOM 1462 C CA . ASN A 1 182 ? 32.936 12.567 -1.284 1.00 79.88 182 ASN A CA 1
ATOM 1463 C C . ASN A 1 182 ? 32.534 11.604 -0.155 1.00 79.88 182 ASN A C 1
ATOM 1465 O O . ASN A 1 182 ? 32.996 11.779 0.975 1.00 79.88 182 ASN A O 1
ATOM 1469 N N . ALA A 1 183 ? 31.642 10.640 -0.410 1.00 79.81 183 ALA A N 1
ATOM 1470 C CA . ALA A 1 183 ? 31.289 9.665 0.613 1.00 79.81 183 ALA A CA 1
ATOM 1471 C C . ALA A 1 183 ? 32.529 8.867 1.062 1.00 79.81 183 ALA A C 1
ATOM 1473 O O . ALA A 1 183 ? 33.269 8.358 0.214 1.00 79.81 183 ALA A O 1
ATOM 1474 N N . PRO A 1 184 ? 32.773 8.749 2.379 1.00 88.81 184 PRO A N 1
ATOM 1475 C CA . PRO A 1 184 ? 33.842 7.911 2.904 1.00 88.81 184 PRO A CA 1
ATOM 1476 C C . PRO A 1 184 ? 33.637 6.446 2.489 1.00 88.81 184 PRO A C 1
ATOM 1478 O O . PRO A 1 184 ? 32.536 5.908 2.610 1.00 88.81 184 PRO A O 1
ATOM 1481 N N . ALA A 1 185 ? 34.687 5.794 1.982 1.00 88.06 185 ALA A N 1
ATOM 1482 C CA . ALA A 1 185 ? 34.597 4.417 1.485 1.00 88.06 185 ALA A CA 1
ATOM 1483 C C . ALA A 1 185 ? 34.231 3.406 2.589 1.00 88.06 185 ALA A C 1
ATOM 1485 O O . ALA A 1 185 ? 33.555 2.417 2.324 1.00 88.06 185 ALA A O 1
ATOM 1486 N N . ASP A 1 186 ? 34.651 3.673 3.824 1.00 91.50 186 ASP A N 1
ATOM 1487 C CA . ASP A 1 186 ? 34.272 2.930 5.025 1.00 91.50 186 ASP A CA 1
ATOM 1488 C C . ASP A 1 186 ? 32.776 3.061 5.336 1.00 91.50 186 ASP A C 1
ATOM 1490 O O . ASP A 1 186 ? 32.129 2.050 5.591 1.00 91.50 186 ASP A O 1
ATOM 1494 N N . ALA A 1 187 ? 32.205 4.263 5.218 1.00 89.44 187 ALA A N 1
ATOM 1495 C CA . ALA A 1 187 ? 30.768 4.476 5.403 1.00 89.44 187 ALA A CA 1
ATOM 1496 C C . ALA A 1 187 ? 29.928 3.744 4.339 1.00 89.44 187 ALA A C 1
ATOM 1498 O O . ALA A 1 187 ? 28.885 3.173 4.655 1.00 89.44 187 ALA A O 1
ATOM 1499 N N . VAL A 1 188 ? 30.389 3.722 3.080 1.00 85.31 188 VAL A N 1
ATOM 1500 C CA . VAL A 1 188 ? 29.737 2.942 2.011 1.00 85.31 188 VAL A CA 1
ATOM 1501 C C . VAL A 1 188 ? 29.790 1.448 2.330 1.00 85.31 188 VAL A C 1
ATOM 1503 O O . VAL A 1 188 ? 28.760 0.781 2.263 1.00 85.31 188 VAL A O 1
ATOM 1506 N N . ALA A 1 189 ? 30.956 0.931 2.727 1.00 89.25 189 ALA A N 1
ATOM 1507 C CA . ALA A 1 189 ? 31.121 -0.480 3.069 1.00 89.25 189 ALA A CA 1
ATOM 1508 C C . ALA A 1 189 ? 30.270 -0.897 4.284 1.00 89.25 189 ALA A C 1
ATOM 1510 O O . ALA A 1 189 ? 29.701 -1.987 4.294 1.00 89.25 189 ALA A O 1
ATOM 1511 N N . GLU A 1 190 ? 30.143 -0.033 5.295 1.00 91.81 190 GLU A N 1
ATOM 1512 C CA . GLU A 1 190 ? 29.279 -0.269 6.457 1.00 91.81 190 GLU A CA 1
ATOM 1513 C C . GLU A 1 190 ? 27.796 -0.324 6.060 1.00 91.81 190 GLU A C 1
ATOM 1515 O O . GLU A 1 190 ? 27.080 -1.243 6.464 1.00 91.81 190 GLU A O 1
ATOM 1520 N N . ALA A 1 191 ? 27.341 0.606 5.215 1.00 89.00 191 ALA A N 1
ATOM 1521 C CA . ALA A 1 191 ? 25.974 0.606 4.702 1.00 89.00 191 ALA A CA 1
ATOM 1522 C C . ALA A 1 191 ? 25.673 -0.637 3.838 1.00 89.00 191 ALA A C 1
ATOM 1524 O O . ALA A 1 191 ? 24.596 -1.221 3.958 1.00 89.00 191 ALA A O 1
ATOM 1525 N N . GLU A 1 192 ? 26.626 -1.092 3.016 1.00 89.19 192 GLU A N 1
ATOM 1526 C CA . GLU A 1 192 ? 26.508 -2.341 2.246 1.00 89.19 192 GLU A CA 1
ATOM 1527 C C . GLU A 1 192 ? 26.432 -3.573 3.152 1.00 89.19 192 GLU A C 1
ATOM 1529 O O . GLU A 1 192 ? 25.587 -4.446 2.937 1.00 89.19 192 GLU A O 1
ATOM 1534 N N . ALA A 1 193 ? 27.273 -3.640 4.188 1.00 90.12 193 ALA A N 1
ATOM 1535 C CA . ALA A 1 193 ? 27.253 -4.732 5.155 1.00 90.12 193 ALA A CA 1
ATOM 1536 C C . ALA A 1 193 ? 25.930 -4.771 5.935 1.00 90.12 193 ALA A C 1
ATOM 1538 O O . ALA A 1 193 ? 25.356 -5.844 6.119 1.00 90.12 193 ALA A O 1
ATOM 1539 N N . SER A 1 194 ? 25.413 -3.606 6.338 1.00 90.19 194 SER A N 1
ATOM 1540 C CA . SER A 1 194 ? 24.118 -3.489 7.014 1.00 90.19 194 SER A CA 1
ATOM 1541 C C . SER A 1 194 ? 22.964 -3.957 6.124 1.00 90.19 194 SER A C 1
ATOM 1543 O O . SER A 1 194 ? 22.145 -4.767 6.562 1.00 90.19 194 SER A O 1
ATOM 1545 N N . LEU A 1 195 ? 22.928 -3.522 4.859 1.00 88.50 195 LEU A N 1
ATOM 1546 C CA . LEU A 1 195 ? 21.913 -3.961 3.900 1.00 88.50 195 LEU A CA 1
ATOM 1547 C C . LEU A 1 195 ? 21.996 -5.469 3.627 1.00 88.50 195 LEU A C 1
ATOM 1549 O O . LEU A 1 195 ? 20.965 -6.140 3.568 1.00 88.50 195 LEU A O 1
ATOM 1553 N N . THR A 1 196 ? 23.209 -6.009 3.494 1.00 88.19 196 THR A N 1
ATOM 1554 C CA . THR A 1 196 ? 23.431 -7.447 3.276 1.00 88.19 196 THR A CA 1
ATOM 1555 C C . THR A 1 196 ? 22.902 -8.259 4.456 1.00 88.19 196 THR A C 1
ATOM 1557 O O . THR A 1 196 ? 22.109 -9.174 4.257 1.00 88.19 196 THR A O 1
ATOM 1560 N N . ALA A 1 197 ? 23.242 -7.868 5.688 1.00 89.06 197 ALA A N 1
ATOM 1561 C CA . ALA A 1 197 ? 22.784 -8.552 6.896 1.00 89.06 197 ALA A CA 1
ATOM 1562 C C . ALA A 1 197 ? 21.252 -8.557 7.042 1.00 89.06 197 ALA A C 1
ATOM 1564 O O . ALA A 1 197 ? 20.680 -9.549 7.491 1.00 89.06 197 ALA A O 1
ATOM 1565 N N . LEU A 1 198 ? 20.579 -7.469 6.650 1.00 88.69 198 LEU A N 1
ATOM 1566 C CA . LEU A 1 198 ? 19.116 -7.411 6.635 1.00 88.69 198 LEU A CA 1
ATOM 1567 C C . LEU A 1 198 ? 18.530 -8.322 5.545 1.00 88.69 198 LEU A C 1
ATOM 1569 O O . LEU A 1 198 ? 17.617 -9.100 5.813 1.00 88.69 198 LEU A O 1
ATOM 1573 N N . THR A 1 199 ? 19.084 -8.269 4.334 1.00 82.94 199 THR A N 1
ATOM 1574 C CA . THR A 1 199 ? 18.576 -9.020 3.171 1.00 82.94 199 THR A CA 1
ATOM 1575 C C . THR A 1 199 ? 18.762 -10.535 3.319 1.00 82.94 199 THR A C 1
ATOM 1577 O O . THR A 1 199 ? 17.946 -11.306 2.818 1.00 82.94 199 THR A O 1
ATOM 1580 N N . GLU A 1 200 ? 19.810 -10.969 4.022 1.00 84.81 200 GLU A N 1
ATOM 1581 C CA . GLU A 1 200 ? 20.101 -12.382 4.305 1.00 84.81 200 GLU A CA 1
ATOM 1582 C C . GLU A 1 200 ? 19.361 -12.930 5.538 1.00 84.81 200 GLU A C 1
ATOM 1584 O O . GLU A 1 200 ? 19.554 -14.088 5.908 1.00 84.81 200 GLU A O 1
ATOM 1589 N N . SER A 1 201 ? 18.519 -12.126 6.195 1.00 83.12 201 SER A N 1
ATOM 1590 C CA . SER A 1 201 ? 17.776 -12.582 7.370 1.00 83.12 201 SER A CA 1
ATOM 1591 C C . SER A 1 201 ? 16.658 -13.576 7.012 1.00 83.12 201 SER A C 1
ATOM 1593 O O . SER A 1 201 ? 15.979 -13.445 5.995 1.00 83.12 201 SER A O 1
ATOM 1595 N N . ASP A 1 202 ? 16.405 -14.543 7.900 1.00 81.50 202 ASP A N 1
ATOM 1596 C CA . ASP A 1 202 ? 15.313 -15.525 7.772 1.00 81.50 202 ASP A CA 1
ATOM 1597 C C . ASP A 1 202 ? 13.943 -14.968 8.224 1.00 81.50 202 ASP A C 1
ATOM 1599 O O . ASP A 1 202 ? 13.032 -15.722 8.587 1.00 81.50 202 ASP A O 1
ATOM 1603 N N . ALA A 1 203 ? 13.779 -13.641 8.256 1.00 84.19 203 ALA A N 1
ATOM 1604 C CA . ALA A 1 203 ? 12.523 -13.026 8.662 1.00 84.19 203 ALA A CA 1
ATOM 1605 C C . ALA A 1 203 ? 11.392 -13.418 7.687 1.00 84.19 203 ALA A C 1
ATOM 1607 O O . ALA A 1 203 ? 11.571 -13.357 6.464 1.00 84.19 203 ALA A O 1
ATOM 1608 N N . PRO A 1 204 ? 10.206 -13.818 8.185 1.00 89.19 204 PRO A N 1
ATOM 1609 C CA . PRO A 1 204 ? 9.087 -14.117 7.307 1.00 89.19 204 PRO A CA 1
ATOM 1610 C C . PRO A 1 204 ? 8.687 -12.851 6.530 1.00 89.19 204 PRO A C 1
ATOM 1612 O O . PRO A 1 204 ? 8.610 -11.766 7.118 1.00 89.19 204 PRO A O 1
ATOM 1615 N N . PRO A 1 205 ? 8.417 -12.963 5.217 1.00 93.06 205 PRO A N 1
ATOM 1616 C CA . PRO A 1 205 ? 8.089 -11.804 4.404 1.00 93.06 205 PRO A CA 1
ATOM 1617 C C . PRO A 1 205 ? 6.724 -11.238 4.806 1.00 93.06 205 PRO A C 1
ATOM 1619 O O . PRO A 1 205 ? 5.766 -11.984 5.023 1.00 93.06 205 PRO A O 1
ATOM 1622 N N . SER A 1 206 ? 6.629 -9.913 4.862 1.00 95.94 206 SER A N 1
ATOM 1623 C CA . SER A 1 206 ? 5.361 -9.207 5.030 1.00 95.94 206 SER A CA 1
ATOM 1624 C C . SER A 1 206 ? 4.490 -9.292 3.769 1.00 95.94 206 SER A C 1
ATOM 1626 O O . SER A 1 206 ? 4.933 -9.730 2.703 1.00 95.94 206 SER A O 1
ATOM 1628 N N . GLU A 1 207 ? 3.248 -8.807 3.854 1.00 96.44 207 GLU A N 1
ATOM 1629 C CA . GLU A 1 207 ? 2.413 -8.620 2.662 1.00 96.44 207 GLU A CA 1
ATOM 1630 C C . GLU A 1 207 ? 3.062 -7.679 1.649 1.00 96.44 207 GLU A C 1
ATOM 1632 O O . GLU A 1 207 ? 3.015 -7.955 0.450 1.00 96.44 207 GLU A O 1
ATOM 1637 N N . ALA A 1 208 ? 3.683 -6.595 2.120 1.00 96.25 208 ALA A N 1
ATOM 1638 C CA . ALA A 1 208 ? 4.378 -5.648 1.258 1.00 96.25 208 ALA A CA 1
ATOM 1639 C C . ALA A 1 208 ? 5.565 -6.307 0.535 1.00 96.25 208 ALA A C 1
ATOM 1641 O O . ALA A 1 208 ? 5.717 -6.124 -0.672 1.00 96.25 208 ALA A O 1
ATOM 1642 N N . ALA A 1 209 ? 6.352 -7.137 1.227 1.00 94.88 209 ALA A N 1
ATOM 1643 C CA . ALA A 1 209 ? 7.465 -7.875 0.631 1.00 94.88 209 ALA A CA 1
ATOM 1644 C C . ALA A 1 209 ? 6.995 -8.931 -0.388 1.00 94.88 209 ALA A C 1
ATOM 1646 O O . ALA A 1 209 ? 7.576 -9.072 -1.465 1.00 94.88 209 ALA A O 1
ATOM 1647 N N . LEU A 1 210 ? 5.916 -9.662 -0.087 1.00 97.00 210 LEU A N 1
ATOM 1648 C CA . LEU A 1 210 ? 5.324 -10.623 -1.025 1.00 97.00 210 LEU A CA 1
ATOM 1649 C C . LEU A 1 210 ? 4.767 -9.925 -2.272 1.00 97.00 210 LEU A C 1
ATOM 1651 O O . LEU A 1 210 ? 4.975 -10.405 -3.389 1.00 97.00 210 LEU A O 1
ATOM 1655 N N . LEU A 1 211 ? 4.115 -8.773 -2.100 1.00 97.19 211 LEU A N 1
ATOM 1656 C CA . LEU A 1 211 ? 3.649 -7.961 -3.216 1.00 97.19 211 LEU A CA 1
ATOM 1657 C C . LEU A 1 211 ? 4.828 -7.414 -4.036 1.00 97.19 211 LEU A C 1
ATOM 1659 O O . LEU A 1 211 ? 4.777 -7.459 -5.261 1.00 97.19 211 LEU A O 1
ATOM 1663 N N . ALA A 1 212 ? 5.919 -6.980 -3.399 1.00 95.25 212 ALA A N 1
ATOM 1664 C CA . ALA A 1 212 ? 7.130 -6.541 -4.095 1.00 95.25 212 ALA A CA 1
ATOM 1665 C C . ALA A 1 212 ? 7.738 -7.655 -4.967 1.00 95.25 212 ALA A C 1
ATOM 1667 O O . ALA A 1 212 ? 8.144 -7.395 -6.098 1.00 95.25 212 ALA A O 1
ATOM 1668 N N . ARG A 1 213 ? 7.713 -8.917 -4.515 1.00 96.56 213 ARG A N 1
ATOM 1669 C CA . ARG A 1 213 ? 8.094 -10.068 -5.359 1.00 96.56 213 ARG A CA 1
ATOM 1670 C C . ARG A 1 213 ? 7.176 -10.223 -6.562 1.00 96.56 213 ARG A C 1
ATOM 1672 O O . ARG A 1 213 ? 7.659 -10.469 -7.663 1.00 96.56 213 ARG A O 1
ATOM 1679 N N . LEU A 1 214 ? 5.865 -10.058 -6.384 1.00 97.62 214 LEU A N 1
ATOM 1680 C CA . LEU A 1 214 ? 4.938 -10.100 -7.514 1.00 97.62 214 LEU A CA 1
ATOM 1681 C C . LEU A 1 214 ? 5.225 -8.970 -8.512 1.00 97.62 214 LEU A C 1
ATOM 1683 O O . LEU A 1 214 ? 5.246 -9.233 -9.712 1.00 97.62 214 LEU A O 1
ATOM 1687 N N . HIS A 1 215 ? 5.504 -7.753 -8.032 1.00 97.31 215 HIS A N 1
ATOM 1688 C CA . HIS A 1 215 ? 5.919 -6.618 -8.865 1.00 97.31 215 HIS A CA 1
ATOM 1689 C C . HIS A 1 215 ? 7.189 -6.955 -9.654 1.00 97.31 215 HIS A C 1
ATOM 1691 O O . HIS A 1 215 ? 7.225 -6.802 -10.873 1.00 97.31 215 HIS A O 1
ATOM 1697 N N . TRP A 1 216 ? 8.206 -7.493 -8.976 1.00 96.69 216 TRP A N 1
ATOM 1698 C CA . TRP A 1 216 ? 9.477 -7.870 -9.588 1.00 96.69 216 TRP A CA 1
ATOM 1699 C C . TRP A 1 216 ? 9.296 -8.884 -10.721 1.00 96.69 216 TRP A C 1
ATOM 1701 O O . TRP A 1 216 ? 9.758 -8.681 -11.840 1.00 96.69 216 TRP A O 1
ATOM 1711 N N . TRP A 1 217 ? 8.547 -9.956 -10.472 1.00 97.88 217 TRP A N 1
ATOM 1712 C CA . TRP A 1 217 ? 8.327 -11.019 -11.455 1.00 97.88 217 TRP A CA 1
ATOM 1713 C C . TRP A 1 217 ? 7.316 -10.673 -12.555 1.00 97.88 217 TRP A C 1
ATOM 1715 O O . TRP A 1 217 ? 7.079 -11.491 -13.447 1.00 97.88 217 TRP A O 1
ATOM 1725 N N . THR A 1 218 ? 6.716 -9.482 -12.506 1.00 97.88 218 THR A N 1
ATOM 1726 C CA . THR A 1 218 ? 5.761 -9.003 -13.510 1.00 97.88 218 THR A CA 1
ATOM 1727 C C . THR A 1 218 ? 6.225 -7.694 -14.140 1.00 97.88 218 THR A C 1
ATOM 1729 O O . THR A 1 218 ? 6.760 -7.712 -15.243 1.00 97.88 218 THR A O 1
ATOM 1732 N N . VAL A 1 219 ? 6.045 -6.571 -13.454 1.00 97.50 219 VAL A N 1
ATOM 1733 C CA . VAL A 1 219 ? 6.359 -5.224 -13.940 1.00 97.50 219 VAL A CA 1
ATOM 1734 C C . VAL A 1 219 ? 7.842 -5.089 -14.307 1.00 97.50 219 VAL A C 1
ATOM 1736 O O . VAL A 1 219 ? 8.149 -4.533 -15.356 1.00 97.50 219 VAL A O 1
ATOM 1739 N N . GLU A 1 220 ? 8.763 -5.643 -13.512 1.00 95.88 220 GLU A N 1
ATOM 1740 C CA . GLU A 1 220 ? 10.208 -5.493 -13.764 1.00 95.88 220 GLU A CA 1
ATOM 1741 C C . GLU A 1 220 ? 10.775 -6.551 -14.720 1.00 95.88 220 GLU A C 1
ATOM 1743 O O . GLU A 1 220 ? 11.459 -6.228 -15.692 1.00 95.88 220 GLU A O 1
ATOM 1748 N N . TYR A 1 221 ? 10.466 -7.825 -14.474 1.00 96.81 221 TYR A N 1
ATOM 1749 C CA . TYR A 1 221 ? 11.077 -8.971 -15.156 1.00 96.81 221 TYR A CA 1
ATOM 1750 C C . TYR A 1 221 ? 10.037 -9.948 -15.729 1.00 96.81 221 TYR A C 1
ATOM 1752 O O . TYR A 1 221 ? 10.236 -11.161 -15.771 1.00 96.81 221 TYR A O 1
ATOM 1760 N N . GLY A 1 222 ? 8.900 -9.432 -16.188 1.00 97.38 222 GLY A N 1
ATOM 1761 C CA . GLY A 1 222 ? 7.839 -10.236 -16.786 1.00 97.38 222 GLY A CA 1
ATOM 1762 C C . GLY A 1 222 ? 8.002 -10.512 -18.284 1.00 97.38 222 GLY A C 1
ATOM 1763 O O . GLY A 1 222 ? 8.503 -9.697 -19.071 1.00 97.38 222 GLY A O 1
ATOM 1764 N N . LEU A 1 223 ? 7.486 -11.673 -18.692 1.00 98.31 223 LEU A N 1
ATOM 1765 C CA . LEU A 1 223 ? 7.302 -12.086 -20.083 1.00 98.31 223 LEU A CA 1
ATOM 1766 C C . LEU A 1 223 ? 5.817 -12.329 -20.371 1.00 98.31 223 LEU A C 1
ATOM 1768 O O . LEU A 1 223 ? 5.072 -12.735 -19.483 1.00 98.31 223 LEU A O 1
ATOM 1772 N N . VAL A 1 224 ? 5.373 -12.119 -21.610 1.00 97.88 224 VAL A N 1
ATOM 1773 C CA . VAL A 1 224 ? 3.971 -12.297 -22.024 1.00 97.88 224 VAL A CA 1
ATOM 1774 C C . VAL A 1 224 ? 3.854 -13.238 -23.222 1.00 97.88 224 VAL A C 1
ATOM 1776 O O . VAL A 1 224 ? 4.612 -13.113 -24.180 1.00 97.88 224 VAL A O 1
ATOM 1779 N N . GLY A 1 225 ? 2.907 -14.177 -23.180 1.00 97.44 225 GLY A N 1
ATOM 1780 C CA . GLY A 1 225 ? 2.635 -15.148 -24.240 1.00 97.44 225 GLY A CA 1
ATOM 1781 C C . GLY A 1 225 ? 2.452 -16.570 -23.705 1.00 97.44 225 GLY A C 1
ATOM 1782 O O . GLY A 1 225 ? 1.763 -16.804 -22.711 1.00 97.44 225 GLY A O 1
ATOM 1783 N N . THR A 1 226 ? 3.063 -17.532 -24.386 1.00 97.06 226 THR A N 1
ATOM 1784 C CA . THR A 1 226 ? 3.118 -18.949 -24.002 1.00 97.06 226 THR A CA 1
ATOM 1785 C C . THR A 1 226 ? 4.552 -19.345 -23.660 1.00 97.06 226 THR A C 1
ATOM 1787 O O . THR A 1 226 ? 5.479 -18.598 -23.954 1.00 97.06 226 THR A O 1
ATOM 1790 N N . LEU A 1 227 ? 4.765 -20.514 -23.047 1.00 96.12 227 LEU A N 1
ATOM 1791 C CA . LEU A 1 227 ? 6.127 -20.971 -22.738 1.00 96.12 227 LEU A CA 1
ATOM 1792 C C . LEU A 1 227 ? 6.984 -21.205 -23.993 1.00 96.12 227 LEU A C 1
ATOM 1794 O O . LEU A 1 227 ? 8.195 -21.050 -23.908 1.00 96.12 227 LEU A O 1
ATOM 1798 N N . ASP A 1 228 ? 6.362 -21.521 -25.133 1.00 94.81 228 ASP A N 1
ATOM 1799 C CA . ASP A 1 228 ? 7.058 -21.780 -26.402 1.00 94.81 228 ASP A CA 1
ATOM 1800 C C . ASP A 1 228 ? 7.160 -20.530 -27.306 1.00 94.81 228 ASP A C 1
ATOM 1802 O O . ASP A 1 228 ? 7.966 -20.489 -28.233 1.00 94.81 228 ASP A O 1
ATOM 1806 N N . ASP A 1 229 ? 6.337 -19.505 -27.058 1.00 95.69 229 ASP A N 1
ATOM 1807 C CA . ASP A 1 229 ? 6.342 -18.222 -27.776 1.00 95.69 229 ASP A CA 1
ATOM 1808 C C . ASP A 1 229 ? 5.942 -17.099 -26.817 1.00 95.69 229 ASP A C 1
ATOM 1810 O O . ASP A 1 229 ? 4.757 -16.884 -26.537 1.00 95.69 229 ASP A O 1
ATOM 1814 N N . TYR A 1 230 ? 6.948 -16.399 -26.299 1.00 97.19 230 TYR A N 1
ATOM 1815 C CA . TYR A 1 230 ? 6.804 -15.282 -25.374 1.00 97.19 230 TYR A CA 1
ATOM 1816 C C . TYR A 1 230 ? 7.541 -14.039 -25.877 1.00 97.19 230 TYR A C 1
ATOM 1818 O O . TYR A 1 230 ? 8.448 -14.090 -26.711 1.00 97.19 230 TYR A O 1
ATOM 1826 N N . ARG A 1 231 ? 7.146 -12.890 -25.333 1.00 97.56 231 ARG A N 1
ATOM 1827 C CA . ARG A 1 231 ? 7.739 -11.580 -25.596 1.00 97.56 231 ARG A CA 1
ATOM 1828 C C . ARG A 1 231 ? 8.082 -10.872 -24.295 1.00 97.56 231 ARG A C 1
ATOM 1830 O O . ARG A 1 231 ? 7.455 -11.104 -23.265 1.00 97.56 231 ARG A O 1
ATOM 1837 N N . ILE A 1 232 ? 9.061 -9.979 -24.365 1.00 97.81 232 ILE A N 1
ATOM 1838 C CA . ILE A 1 232 ? 9.490 -9.157 -23.231 1.00 97.81 232 ILE A CA 1
ATOM 1839 C C . ILE A 1 232 ? 8.489 -8.019 -23.008 1.00 97.81 232 ILE A C 1
ATOM 1841 O O . ILE A 1 232 ? 8.139 -7.318 -23.964 1.00 97.81 232 ILE A O 1
ATOM 1845 N N . PHE A 1 233 ? 8.070 -7.819 -21.756 1.00 96.94 233 PHE A N 1
ATOM 1846 C CA . PHE A 1 233 ? 7.353 -6.609 -21.335 1.00 96.94 233 PHE A CA 1
ATOM 1847 C C . PHE A 1 233 ? 7.886 -5.981 -20.042 1.00 96.94 233 PHE A C 1
ATOM 1849 O O . PHE A 1 233 ? 7.621 -4.807 -19.814 1.00 96.94 233 PHE A O 1
ATOM 1856 N N . GLY A 1 234 ? 8.623 -6.728 -19.215 1.00 97.25 234 GLY A N 1
ATOM 1857 C CA . GLY A 1 234 ? 9.167 -6.205 -17.964 1.00 97.25 234 GLY A CA 1
ATOM 1858 C C . GLY A 1 234 ? 10.161 -5.058 -18.177 1.00 97.25 234 GLY A C 1
ATOM 1859 O O . GLY A 1 234 ? 11.040 -5.144 -19.039 1.00 97.25 234 GLY A O 1
ATOM 1860 N N . ALA A 1 235 ? 10.037 -3.993 -17.389 1.00 95.31 235 ALA A N 1
ATOM 1861 C CA . ALA A 1 235 ? 10.805 -2.760 -17.525 1.00 95.31 235 ALA A CA 1
ATOM 1862 C C . ALA A 1 235 ? 12.321 -2.950 -17.351 1.00 95.31 235 ALA A C 1
ATOM 1864 O O . ALA A 1 235 ? 13.102 -2.397 -18.133 1.00 95.31 235 ALA A O 1
ATOM 1865 N N . GLY A 1 236 ? 12.753 -3.779 -16.397 1.00 92.88 236 GLY A N 1
ATOM 1866 C CA . GLY A 1 236 ? 14.157 -4.150 -16.197 1.00 92.88 236 GLY A CA 1
ATOM 1867 C C . GLY A 1 236 ? 14.764 -4.803 -17.440 1.00 92.88 236 GLY A C 1
ATOM 1868 O O . GLY A 1 236 ? 15.857 -4.441 -17.879 1.00 92.88 236 GLY A O 1
ATOM 1869 N N . LEU A 1 237 ? 14.004 -5.677 -18.106 1.00 94.38 237 LEU A N 1
ATOM 1870 C CA . LEU A 1 237 ? 14.423 -6.291 -19.367 1.00 94.38 237 LEU A CA 1
ATOM 1871 C C . LEU A 1 237 ? 14.391 -5.286 -20.529 1.00 94.38 237 LEU A C 1
ATOM 1873 O O . LEU A 1 237 ? 15.328 -5.236 -21.320 1.00 94.38 237 LEU A O 1
ATOM 1877 N N . LEU A 1 238 ? 13.351 -4.455 -20.635 1.00 95.19 238 LEU A N 1
ATOM 1878 C CA . LEU A 1 238 ? 13.208 -3.458 -21.707 1.00 95.19 238 LEU A CA 1
ATOM 1879 C C . LEU A 1 238 ? 14.263 -2.339 -21.648 1.00 95.19 238 LEU A C 1
ATOM 1881 O O . LEU A 1 238 ? 14.545 -1.700 -22.662 1.00 95.19 238 LEU A O 1
ATOM 1885 N N . SER A 1 239 ? 14.873 -2.122 -20.484 1.00 91.88 239 SER A N 1
ATOM 1886 C CA . SER A 1 239 ? 15.887 -1.088 -20.241 1.00 91.88 239 SER A CA 1
ATOM 1887 C C . SER A 1 239 ? 17.322 -1.622 -20.112 1.00 91.88 239 SER A C 1
ATOM 1889 O O . SER A 1 239 ? 18.265 -0.840 -19.934 1.00 91.88 239 SER A O 1
ATOM 1891 N N . SER A 1 240 ? 17.514 -2.938 -20.254 1.00 89.25 240 SER A N 1
ATOM 1892 C CA . SER A 1 240 ? 18.814 -3.611 -20.174 1.00 89.25 240 SER A CA 1
ATOM 1893 C C . SER A 1 240 ? 19.207 -4.228 -21.516 1.00 89.25 240 SER A C 1
ATOM 1895 O O . SER A 1 240 ? 18.575 -5.155 -22.027 1.00 89.25 240 SER A O 1
ATOM 1897 N N . LEU A 1 241 ? 20.303 -3.739 -22.105 1.00 84.69 241 LEU A N 1
ATOM 1898 C CA . LEU A 1 241 ? 20.832 -4.285 -23.360 1.00 84.69 241 LEU A CA 1
ATOM 1899 C C . LEU A 1 241 ? 21.301 -5.732 -23.208 1.00 84.69 241 LEU A C 1
ATOM 1901 O O . LEU A 1 241 ? 21.131 -6.531 -24.127 1.00 84.69 241 LEU A O 1
ATOM 1905 N N . GLY A 1 242 ? 21.922 -6.043 -22.072 1.00 85.38 242 GLY A N 1
ATOM 1906 C CA . GLY A 1 242 ? 22.467 -7.364 -21.812 1.00 85.38 242 GLY A CA 1
ATOM 1907 C C . GLY A 1 242 ? 21.380 -8.375 -21.462 1.00 85.38 242 GLY A C 1
ATOM 1908 O O . GLY A 1 242 ? 21.285 -9.431 -22.093 1.00 85.38 242 GLY A O 1
ATOM 1909 N N . GLU A 1 243 ? 20.532 -8.042 -20.489 1.00 87.88 243 GLU A N 1
ATOM 1910 C CA . GLU A 1 243 ? 19.521 -8.980 -19.997 1.00 87.88 243 GLU A CA 1
ATOM 1911 C C . GLU A 1 243 ? 18.404 -9.226 -21.007 1.00 87.88 243 GLU A C 1
ATOM 1913 O O . GLU A 1 243 ? 17.974 -10.369 -21.148 1.00 87.88 243 GLU A O 1
ATOM 1918 N N . SER A 1 244 ? 18.003 -8.225 -21.804 1.00 90.56 244 SER A N 1
ATOM 1919 C CA . SER A 1 244 ? 16.999 -8.425 -22.866 1.00 90.56 244 SER A CA 1
ATOM 1920 C C . SER A 1 244 ? 17.379 -9.501 -23.884 1.00 90.56 244 SER A C 1
ATOM 1922 O O . SER A 1 244 ? 16.500 -10.105 -24.494 1.00 90.56 244 SER A O 1
ATOM 1924 N N . GLN A 1 245 ? 18.673 -9.750 -24.092 1.00 90.12 245 GLN A N 1
ATOM 1925 C CA . GLN A 1 245 ? 19.144 -10.800 -24.994 1.00 90.12 245 GLN A CA 1
ATOM 1926 C C . GLN A 1 245 ? 19.316 -12.125 -24.257 1.00 90.12 245 GLN A C 1
ATOM 1928 O O . GLN A 1 245 ? 18.863 -13.164 -24.735 1.00 90.12 245 GLN A O 1
ATOM 1933 N N . ARG A 1 246 ? 19.955 -12.091 -23.082 1.00 90.75 246 ARG A N 1
ATOM 1934 C CA . ARG A 1 246 ? 20.283 -13.296 -22.309 1.00 90.75 246 ARG A CA 1
ATOM 1935 C C . ARG A 1 246 ? 19.052 -13.970 -21.713 1.00 90.75 246 ARG A C 1
ATOM 1937 O O . ARG A 1 246 ? 19.026 -15.193 -21.632 1.00 90.75 246 ARG A O 1
ATOM 1944 N N . CYS A 1 247 ? 18.011 -13.207 -21.382 1.00 93.50 247 CYS A N 1
ATOM 1945 C CA . CYS A 1 247 ? 16.758 -13.756 -20.868 1.00 93.50 247 CYS A CA 1
ATOM 1946 C C . CYS A 1 247 ? 16.026 -14.672 -21.860 1.00 93.50 247 CYS A C 1
ATOM 1948 O O . CYS A 1 247 ? 15.174 -15.454 -21.443 1.00 93.50 247 CYS A O 1
ATOM 1950 N N . LEU A 1 248 ? 16.351 -14.602 -23.156 1.00 92.81 248 LEU A N 1
ATOM 1951 C CA . LEU A 1 248 ? 15.732 -15.411 -24.208 1.00 92.81 248 LEU A CA 1
ATOM 1952 C C . LEU A 1 248 ? 16.404 -16.780 -24.389 1.00 92.81 248 LEU A C 1
ATOM 1954 O O . LEU A 1 248 ? 15.900 -17.594 -25.155 1.00 92.81 248 LEU A O 1
ATOM 1958 N N . ASP A 1 249 ? 17.527 -17.032 -23.714 1.00 93.81 249 ASP A N 1
ATOM 1959 C CA . ASP A 1 249 ? 18.187 -18.334 -23.710 1.00 93.81 249 ASP A CA 1
ATOM 1960 C C . ASP A 1 249 ? 17.567 -19.238 -22.635 1.00 93.81 249 ASP A C 1
ATOM 1962 O O . ASP A 1 249 ? 17.864 -19.121 -21.444 1.00 93.81 249 ASP A O 1
ATOM 1966 N N . ASP A 1 250 ? 16.706 -20.159 -23.061 1.00 91.38 250 ASP A N 1
ATOM 1967 C CA . ASP A 1 250 ? 16.006 -21.095 -22.173 1.00 91.38 250 ASP A CA 1
ATOM 1968 C C . ASP A 1 250 ? 16.912 -22.141 -21.524 1.00 91.38 250 ASP A C 1
ATOM 1970 O O . ASP A 1 250 ? 16.526 -22.751 -20.525 1.00 91.38 250 ASP A O 1
ATOM 1974 N N . SER A 1 251 ? 18.133 -22.329 -22.034 1.00 92.31 251 SER A N 1
ATOM 1975 C CA . SER A 1 251 ? 19.130 -23.167 -21.360 1.00 92.31 251 SER A CA 1
ATOM 1976 C C . SER A 1 251 ? 19.730 -22.478 -20.131 1.00 92.31 251 SER A C 1
ATOM 1978 O O . SER A 1 251 ? 20.284 -23.144 -19.254 1.00 92.31 251 SER A O 1
ATOM 1980 N N . ARG A 1 252 ? 19.597 -21.148 -20.054 1.00 92.25 252 ARG A N 1
ATOM 1981 C CA . ARG A 1 252 ? 20.196 -20.300 -19.024 1.00 92.25 252 ARG A CA 1
ATOM 1982 C C . ARG A 1 252 ? 19.167 -19.696 -18.071 1.00 92.25 252 ARG A C 1
ATOM 1984 O O . ARG A 1 252 ? 19.450 -19.596 -16.881 1.00 92.25 252 ARG A O 1
ATOM 1991 N N . VAL A 1 253 ? 17.994 -19.308 -18.574 1.00 95.94 253 VAL A N 1
ATOM 1992 C CA . VAL A 1 253 ? 16.931 -18.660 -17.792 1.00 95.94 253 VAL A CA 1
ATOM 1993 C C . VAL A 1 253 ? 15.649 -19.472 -17.873 1.00 95.94 253 VAL A C 1
ATOM 1995 O O . VAL A 1 253 ? 15.006 -19.543 -18.921 1.00 95.94 253 VAL A O 1
ATOM 1998 N N . ARG A 1 254 ? 15.218 -20.047 -16.750 1.00 96.81 254 ARG A N 1
ATOM 1999 C CA . ARG A 1 254 ? 14.021 -20.895 -16.712 1.00 96.81 254 ARG A CA 1
ATOM 2000 C C . ARG A 1 254 ? 12.742 -20.078 -16.930 1.00 96.81 254 ARG A C 1
ATOM 2002 O O . ARG A 1 254 ? 12.555 -19.046 -16.295 1.00 96.81 254 ARG A O 1
ATOM 2009 N N . LYS A 1 255 ? 11.820 -20.576 -17.759 1.00 97.81 255 LYS A N 1
ATOM 2010 C CA . LYS A 1 255 ? 10.491 -19.978 -17.979 1.00 97.81 255 LYS A CA 1
ATOM 2011 C C . LYS A 1 255 ? 9.429 -20.706 -17.164 1.00 97.81 255 LYS A C 1
ATOM 2013 O O . LYS A 1 255 ? 9.344 -21.933 -17.204 1.00 97.81 255 LYS A O 1
ATOM 2018 N N . ILE A 1 256 ? 8.640 -19.958 -16.397 1.00 98.06 256 ILE A N 1
ATOM 2019 C CA . ILE A 1 256 ? 7.623 -20.503 -15.488 1.00 98.06 256 ILE A CA 1
ATOM 2020 C C . ILE A 1 256 ? 6.278 -19.828 -15.788 1.00 98.06 256 ILE A C 1
ATOM 2022 O O . ILE A 1 256 ? 6.244 -18.609 -15.932 1.00 98.06 256 ILE A O 1
ATOM 2026 N N . PRO A 1 257 ? 5.152 -20.558 -15.882 1.00 98.31 257 PRO A N 1
ATOM 2027 C CA . PRO A 1 257 ? 3.842 -19.922 -15.986 1.00 98.31 257 PRO A CA 1
ATOM 2028 C C . PRO A 1 257 ? 3.574 -19.009 -14.789 1.00 98.31 257 PRO A C 1
ATOM 2030 O O . PRO A 1 257 ? 3.738 -19.426 -13.640 1.00 98.31 257 PRO A O 1
ATOM 2033 N N . LEU A 1 258 ? 3.137 -17.777 -15.048 1.00 98.62 258 LEU A N 1
ATOM 2034 C CA . LEU A 1 258 ? 2.758 -16.866 -13.976 1.00 98.62 258 LEU A CA 1
ATOM 2035 C C . LEU A 1 258 ? 1.527 -17.405 -13.236 1.00 98.62 258 LEU A C 1
ATOM 2037 O O . LEU A 1 258 ? 0.510 -17.723 -13.846 1.00 98.62 258 LEU A O 1
ATOM 2041 N N . THR A 1 259 ? 1.633 -17.473 -11.916 1.00 98.25 259 THR A N 1
ATOM 2042 C CA . THR A 1 259 ? 0.544 -17.709 -10.961 1.00 98.25 259 THR A CA 1
ATOM 2043 C C . THR A 1 259 ? 0.872 -16.923 -9.691 1.00 98.25 259 THR A C 1
ATOM 2045 O O . THR A 1 259 ? 1.976 -16.377 -9.579 1.00 98.25 259 THR A O 1
ATOM 2048 N N . VAL A 1 260 ? -0.033 -16.897 -8.709 1.00 97.31 260 VAL A N 1
ATOM 2049 C CA . VAL A 1 260 ? 0.243 -16.259 -7.410 1.00 97.31 260 VAL A CA 1
ATOM 2050 C C . VAL A 1 260 ? 1.477 -16.847 -6.707 1.00 97.31 260 VAL A C 1
ATOM 2052 O O . VAL A 1 260 ? 2.148 -16.147 -5.956 1.00 97.31 260 VAL A O 1
ATOM 2055 N N . ASP A 1 261 ? 1.870 -18.086 -7.027 1.00 97.19 261 ASP A N 1
ATOM 2056 C CA . ASP A 1 261 ? 3.063 -18.739 -6.474 1.00 97.19 261 ASP A CA 1
ATOM 2057 C C . ASP A 1 261 ? 4.388 -18.040 -6.818 1.00 97.19 261 ASP A C 1
ATOM 2059 O O . ASP A 1 261 ? 5.410 -18.351 -6.202 1.00 97.19 261 ASP A O 1
ATOM 2063 N N . ALA A 1 262 ? 4.394 -17.069 -7.738 1.00 97.25 262 ALA A N 1
ATOM 2064 C CA . ALA A 1 262 ? 5.563 -16.230 -7.999 1.00 97.25 262 ALA A CA 1
ATOM 2065 C C . ALA A 1 262 ? 6.090 -15.537 -6.726 1.00 97.25 262 ALA A C 1
ATOM 2067 O O . ALA A 1 262 ? 7.299 -15.386 -6.570 1.00 97.25 262 ALA A O 1
ATOM 2068 N N . ILE A 1 263 ? 5.223 -15.219 -5.754 1.00 96.25 263 ILE A N 1
ATOM 2069 C CA . ILE A 1 263 ? 5.617 -14.603 -4.470 1.00 96.25 263 ILE A CA 1
ATOM 2070 C C . ILE A 1 263 ? 6.537 -15.490 -3.611 1.00 96.25 263 ILE A C 1
ATOM 2072 O O . ILE A 1 263 ? 7.189 -15.009 -2.680 1.00 96.25 263 ILE A O 1
ATOM 2076 N N . LYS A 1 264 ? 6.600 -16.798 -3.897 1.00 94.75 264 LYS A N 1
ATOM 2077 C CA . LYS A 1 264 ? 7.486 -17.746 -3.201 1.00 94.75 264 LYS A CA 1
ATOM 2078 C C . LYS A 1 264 ? 8.948 -17.587 -3.626 1.00 94.75 264 LYS A C 1
ATOM 2080 O O . LYS A 1 264 ? 9.833 -18.084 -2.937 1.00 94.75 264 LYS A O 1
ATOM 2085 N N . TRP A 1 265 ? 9.201 -16.906 -4.741 1.00 93.88 265 TRP A N 1
ATOM 2086 C CA . TRP A 1 265 ? 10.533 -16.731 -5.303 1.00 93.88 265 TRP A CA 1
ATOM 2087 C C . TRP A 1 265 ? 11.104 -15.385 -4.874 1.00 93.88 265 TRP A C 1
ATOM 2089 O O . TRP A 1 265 ? 10.584 -14.334 -5.249 1.00 93.88 265 TRP A O 1
ATOM 2099 N N . ASN A 1 266 ? 12.173 -15.424 -4.081 1.00 90.38 266 ASN A N 1
ATOM 2100 C CA . ASN A 1 266 ? 12.945 -14.227 -3.765 1.00 90.38 266 ASN A CA 1
ATOM 2101 C C . ASN A 1 266 ? 13.824 -13.819 -4.959 1.00 90.38 266 ASN A C 1
ATOM 2103 O O . ASN A 1 266 ? 14.088 -14.649 -5.834 1.00 90.38 266 ASN A O 1
ATOM 2107 N N . TYR A 1 267 ? 14.276 -12.568 -4.991 1.00 88.19 267 TYR A N 1
ATOM 2108 C CA . TYR A 1 267 ? 15.099 -12.029 -6.074 1.00 88.19 267 TYR A CA 1
ATOM 2109 C C . TYR A 1 267 ? 16.343 -11.306 -5.556 1.00 88.19 267 TYR A C 1
ATOM 2111 O O . TYR A 1 267 ? 16.382 -10.845 -4.418 1.00 88.19 267 TYR A O 1
ATOM 2119 N N . ASP A 1 268 ? 17.353 -11.219 -6.419 1.00 82.25 268 ASP A N 1
ATOM 2120 C CA . ASP A 1 268 ? 18.593 -10.481 -6.185 1.00 82.25 268 ASP A CA 1
ATOM 2121 C C . ASP A 1 268 ? 18.685 -9.356 -7.223 1.00 82.25 268 ASP A C 1
ATOM 2123 O O . ASP A 1 268 ? 18.700 -9.607 -8.431 1.00 82.25 268 ASP A O 1
ATOM 2127 N N . ILE A 1 269 ? 18.723 -8.115 -6.739 1.00 78.50 269 ILE A N 1
ATOM 2128 C CA . ILE A 1 269 ? 18.790 -6.900 -7.563 1.00 78.50 269 ILE A CA 1
ATOM 2129 C C . ILE A 1 269 ? 20.191 -6.637 -8.128 1.00 78.50 269 ILE A C 1
ATOM 2131 O O . ILE A 1 269 ? 20.401 -5.653 -8.826 1.00 78.50 269 ILE A O 1
ATOM 2135 N N . THR A 1 270 ? 21.192 -7.439 -7.770 1.00 74.12 270 THR A N 1
ATOM 2136 C CA . THR A 1 270 ? 22.592 -7.244 -8.181 1.00 74.12 270 THR A CA 1
ATOM 2137 C C . THR A 1 270 ? 23.030 -8.222 -9.266 1.00 74.12 270 THR A C 1
ATOM 2139 O O . THR A 1 270 ? 24.150 -8.133 -9.773 1.00 74.12 270 THR A O 1
ATOM 2142 N N . ARG A 1 271 ? 22.157 -9.167 -9.627 1.00 79.81 271 ARG A N 1
ATOM 2143 C CA . ARG A 1 271 ? 22.450 -10.266 -10.545 1.00 79.81 271 ARG A CA 1
ATOM 2144 C C . ARG A 1 271 ? 21.353 -10.428 -11.579 1.00 79.81 271 ARG A C 1
ATOM 2146 O O . ARG A 1 271 ? 20.213 -10.034 -11.373 1.00 79.81 271 ARG A O 1
ATOM 2153 N N . GLU A 1 272 ? 21.708 -11.085 -12.675 1.00 84.88 272 GLU A N 1
ATOM 2154 C CA . GLU A 1 272 ? 20.733 -11.492 -13.682 1.00 84.88 272 GLU A CA 1
ATOM 2155 C C . GLU A 1 272 ? 19.773 -12.543 -13.130 1.00 84.88 272 GLU A C 1
ATOM 2157 O O . GLU A 1 272 ? 20.155 -13.414 -12.341 1.00 84.88 272 GLU A O 1
ATOM 2162 N N . GLN A 1 273 ? 18.534 -12.497 -13.609 1.00 91.12 273 GLN A N 1
ATOM 2163 C CA . GLN A 1 273 ? 17.469 -13.330 -13.070 1.00 91.12 273 GLN A CA 1
ATOM 2164 C C . GLN A 1 273 ? 17.573 -14.786 -13.579 1.00 91.12 273 GLN A C 1
ATOM 2166 O O . GLN A 1 273 ? 17.546 -15.014 -14.794 1.00 91.12 273 GLN A O 1
ATOM 2171 N N . PRO A 1 274 ? 17.656 -15.798 -12.688 1.00 93.00 274 PRO A N 1
ATOM 2172 C CA . PRO A 1 274 ? 17.809 -17.201 -13.095 1.00 93.00 274 PRO A CA 1
ATOM 2173 C C . PRO A 1 274 ? 16.519 -17.818 -13.658 1.00 93.00 274 PRO A C 1
ATOM 2175 O O . PRO A 1 274 ? 16.544 -18.846 -14.344 1.00 93.00 274 PRO A O 1
ATOM 2178 N N . GLN A 1 275 ? 15.379 -17.190 -13.382 1.00 96.38 275 GLN A N 1
ATOM 2179 C CA . GLN A 1 275 ? 14.065 -17.582 -13.863 1.00 96.38 275 GLN A CA 1
ATOM 2180 C C . GLN A 1 275 ? 13.223 -16.348 -14.146 1.00 96.38 275 GLN A C 1
ATOM 2182 O O . GLN A 1 275 ? 13.388 -15.332 -13.480 1.00 96.38 275 GLN A O 1
ATOM 2187 N N . LEU A 1 276 ? 12.287 -16.472 -15.082 1.00 97.81 276 LEU A N 1
ATOM 2188 C CA . LEU A 1 276 ? 11.293 -15.454 -15.404 1.00 97.81 276 LEU A CA 1
ATOM 2189 C C . LEU A 1 276 ? 9.899 -16.073 -15.501 1.00 97.81 276 LEU A C 1
ATOM 2191 O O . LEU A 1 276 ? 9.744 -17.261 -15.813 1.00 97.81 276 LEU A O 1
ATOM 2195 N N . PHE A 1 277 ? 8.881 -15.244 -15.281 1.00 98.50 277 PHE A N 1
ATOM 2196 C CA . PHE A 1 277 ? 7.487 -15.666 -15.322 1.00 98.50 277 PHE A CA 1
ATOM 2197 C C . PHE A 1 277 ? 6.795 -15.205 -16.603 1.00 98.50 277 PHE A C 1
ATOM 2199 O O . PHE A 1 277 ? 6.933 -14.060 -17.032 1.00 98.50 277 PHE A O 1
ATOM 2206 N N . VAL A 1 278 ? 6.033 -16.117 -17.210 1.00 98.62 278 VAL A N 1
ATOM 2207 C CA . VAL A 1 278 ? 5.293 -15.888 -18.452 1.00 98.62 278 VAL A CA 1
ATOM 2208 C C . VAL A 1 278 ? 3.809 -15.733 -18.133 1.00 98.62 278 VAL A C 1
ATOM 2210 O O . VAL A 1 278 ? 3.129 -16.699 -17.771 1.00 98.62 278 VAL A O 1
ATOM 2213 N N . THR A 1 279 ? 3.293 -14.511 -18.258 1.00 98.44 279 THR A N 1
ATOM 2214 C CA . THR A 1 279 ? 1.857 -14.233 -18.201 1.00 98.44 279 THR A CA 1
ATOM 2215 C C . THR A 1 279 ? 1.194 -14.520 -19.545 1.00 98.44 279 THR A C 1
ATOM 2217 O O . THR A 1 279 ? 1.780 -14.297 -20.598 1.00 98.44 279 THR A O 1
ATOM 2220 N N . ARG A 1 280 ? -0.064 -14.968 -19.541 1.00 97.81 280 ARG A N 1
ATOM 2221 C CA . ARG A 1 280 ? -0.812 -15.242 -20.781 1.00 97.81 280 ARG A CA 1
ATOM 2222 C C . ARG A 1 280 ? -1.197 -13.968 -21.537 1.00 97.81 280 ARG A C 1
ATOM 2224 O O . ARG A 1 280 ? -1.353 -13.994 -22.750 1.00 97.81 280 ARG A O 1
ATOM 2231 N N . SER A 1 281 ? -1.433 -12.882 -20.805 1.00 96.81 281 SER A N 1
ATOM 2232 C CA . SER A 1 281 ? -1.859 -11.571 -21.312 1.00 96.81 281 SER A CA 1
ATOM 2233 C C . SER A 1 281 ? -1.768 -10.525 -20.196 1.00 96.81 281 SER A C 1
ATOM 2235 O O . SER A 1 281 ? -1.620 -10.887 -19.026 1.00 96.81 281 SER A O 1
ATOM 2237 N N . CYS A 1 282 ? -1.932 -9.243 -20.525 1.00 94.31 282 CYS A N 1
ATOM 2238 C CA . CYS A 1 282 ? -2.043 -8.177 -19.525 1.00 94.31 282 CYS A CA 1
ATOM 2239 C C . CYS A 1 282 ? -3.232 -8.402 -18.574 1.00 94.31 282 CYS A C 1
ATOM 2241 O O . CYS A 1 282 ? -3.075 -8.314 -17.363 1.00 94.31 282 CYS A O 1
ATOM 2243 N N . ARG A 1 283 ? -4.390 -8.843 -19.086 1.00 96.88 283 ARG A N 1
ATOM 2244 C CA . ARG A 1 283 ? -5.560 -9.210 -18.263 1.00 96.88 283 ARG A CA 1
ATOM 2245 C C . ARG A 1 283 ? -5.262 -10.294 -17.228 1.00 96.88 283 ARG A C 1
ATOM 2247 O O . ARG A 1 283 ? -5.815 -10.280 -16.131 1.00 96.88 283 ARG A O 1
ATOM 2254 N N . HIS A 1 284 ? -4.403 -11.249 -17.579 1.00 98.25 284 HIS A N 1
ATOM 2255 C CA . HIS A 1 284 ? -3.991 -12.302 -16.657 1.00 98.25 284 HIS A CA 1
ATOM 2256 C C . HIS A 1 284 ? -3.144 -11.755 -15.493 1.00 98.25 284 HIS A C 1
ATOM 2258 O O . HIS A 1 284 ? -3.222 -12.309 -14.402 1.00 98.25 284 HIS A O 1
ATOM 2264 N N . LEU A 1 285 ? -2.419 -10.640 -15.671 1.00 98.12 285 LEU A N 1
ATOM 2265 C CA . LEU A 1 285 ? -1.723 -9.964 -14.565 1.00 98.12 285 LEU A CA 1
ATOM 2266 C C . LEU A 1 285 ? -2.717 -9.494 -13.495 1.00 98.12 285 LEU A C 1
ATOM 2268 O O . LEU A 1 285 ? -2.538 -9.800 -12.318 1.00 98.12 285 LEU A O 1
ATOM 2272 N N . SER A 1 286 ? -3.810 -8.839 -13.904 1.00 97.88 286 SER A N 1
ATOM 2273 C CA . SER A 1 286 ? -4.865 -8.389 -12.985 1.00 97.88 286 SER A CA 1
ATOM 2274 C C . SER A 1 286 ? -5.532 -9.551 -12.250 1.00 97.88 286 SER A C 1
ATOM 2276 O O . SER A 1 286 ? -5.831 -9.439 -11.066 1.00 97.88 286 SER A O 1
ATOM 2278 N N . GLN A 1 287 ? -5.734 -10.688 -12.923 1.00 98.31 287 GLN A N 1
ATOM 2279 C CA . GLN A 1 287 ? -6.297 -11.889 -12.295 1.00 98.31 287 GLN A CA 1
ATOM 2280 C C . GLN A 1 287 ? -5.385 -12.434 -11.192 1.00 98.31 287 GLN A C 1
ATOM 2282 O O . GLN A 1 287 ? -5.864 -12.723 -10.100 1.00 98.31 287 GLN A O 1
ATOM 2287 N N . VAL A 1 288 ? -4.078 -12.529 -11.460 1.00 98.62 288 VAL A N 1
ATOM 2288 C CA . VAL A 1 288 ? -3.087 -12.990 -10.475 1.00 98.62 288 VAL A CA 1
ATOM 2289 C C . VAL A 1 288 ? -2.984 -12.015 -9.299 1.00 98.62 288 VAL A C 1
ATOM 2291 O O . VAL A 1 288 ? -2.909 -12.447 -8.150 1.00 98.62 288 VAL A O 1
ATOM 2294 N N . LEU A 1 289 ? -3.028 -10.705 -9.562 1.00 98.56 289 LEU A N 1
ATOM 2295 C CA . LEU A 1 289 ? -3.041 -9.689 -8.511 1.00 98.56 289 LEU A CA 1
ATOM 2296 C C . LEU A 1 289 ? -4.294 -9.781 -7.632 1.00 98.56 289 LEU A C 1
ATOM 2298 O O . LEU A 1 289 ? -4.174 -9.700 -6.415 1.00 98.56 289 LEU A O 1
ATOM 2302 N N . GLU A 1 290 ? -5.486 -9.959 -8.208 1.00 98.12 290 GLU A N 1
ATOM 2303 C CA . GLU A 1 290 ? -6.711 -10.103 -7.409 1.00 98.12 290 GLU A CA 1
ATOM 2304 C C . GLU A 1 290 ? -6.743 -11.416 -6.620 1.00 98.12 290 GLU A C 1
ATOM 2306 O O . GLU A 1 290 ? -7.238 -11.430 -5.494 1.00 98.12 290 GLU A O 1
ATOM 2311 N N . GLU A 1 291 ? -6.179 -12.502 -7.160 1.00 98.31 291 GLU A N 1
ATOM 2312 C CA . GLU A 1 291 ? -5.997 -13.754 -6.417 1.00 98.31 291 GLU A CA 1
ATOM 2313 C C . GLU A 1 291 ? -5.091 -13.543 -5.195 1.00 98.31 291 GLU A C 1
ATOM 2315 O O . GLU A 1 291 ? -5.442 -13.956 -4.089 1.00 98.31 291 GLU A O 1
ATOM 2320 N N . PHE A 1 292 ? -3.974 -12.826 -5.365 1.00 98.25 292 PHE A N 1
ATOM 2321 C CA . PHE A 1 292 ? -3.114 -12.427 -4.251 1.00 98.25 292 PHE A CA 1
ATOM 2322 C C . PHE A 1 292 ? -3.857 -11.530 -3.250 1.00 98.25 292 PHE A C 1
ATOM 2324 O O . PHE A 1 292 ? -3.877 -11.809 -2.050 1.00 98.25 292 PHE A O 1
ATOM 2331 N N . ALA A 1 293 ? -4.526 -10.483 -3.742 1.00 98.19 293 ALA A N 1
ATOM 2332 C CA . ALA A 1 293 ? -5.223 -9.502 -2.920 1.00 98.19 293 ALA A CA 1
ATOM 2333 C C . ALA A 1 293 ? -6.367 -10.117 -2.102 1.00 98.19 293 ALA A C 1
ATOM 2335 O O . ALA A 1 293 ? -6.590 -9.703 -0.966 1.00 98.19 293 ALA A O 1
ATOM 2336 N N . ALA A 1 294 ? -7.070 -11.124 -2.629 1.00 97.81 294 ALA A N 1
ATOM 2337 C CA . ALA A 1 294 ? -8.104 -11.860 -1.898 1.00 97.81 294 ALA A CA 1
ATOM 2338 C C . ALA A 1 294 ? -7.565 -12.538 -0.623 1.00 97.81 294 ALA A C 1
ATOM 2340 O O . ALA A 1 294 ? -8.308 -12.710 0.346 1.00 97.81 294 ALA A O 1
ATOM 2341 N N . GLY A 1 295 ? -6.274 -12.886 -0.605 1.00 96.44 295 GLY A N 1
ATOM 2342 C CA . GLY A 1 295 ? -5.575 -13.433 0.555 1.00 96.44 295 GLY A CA 1
ATOM 2343 C C . GLY A 1 295 ? -5.058 -12.387 1.548 1.00 96.44 295 GLY A C 1
ATOM 2344 O O . GLY A 1 295 ? -4.618 -12.769 2.630 1.00 96.44 295 GLY A O 1
ATOM 2345 N N . MET A 1 296 ? -5.112 -11.092 1.227 1.00 98.25 296 MET A N 1
ATOM 2346 C CA . MET A 1 296 ? -4.544 -10.035 2.069 1.00 98.25 296 MET A CA 1
ATOM 2347 C C . MET A 1 296 ? -5.478 -9.614 3.211 1.00 98.25 296 MET A C 1
ATOM 2349 O O . MET A 1 296 ? -6.708 -9.709 3.133 1.00 98.25 296 MET A O 1
ATOM 2353 N N . ALA A 1 297 ? -4.883 -9.092 4.279 1.00 98.31 297 ALA A N 1
ATOM 2354 C CA . ALA A 1 297 ? -5.539 -8.602 5.485 1.00 98.31 297 ALA A CA 1
ATOM 2355 C C . ALA A 1 297 ? -6.676 -7.606 5.190 1.00 98.31 297 ALA A C 1
ATOM 2357 O O . ALA A 1 297 ? -7.744 -7.665 5.808 1.00 98.31 297 ALA A O 1
ATOM 2358 N N . PHE A 1 298 ? -6.502 -6.742 4.184 1.00 98.19 298 PHE A N 1
ATOM 2359 C CA . PHE A 1 298 ? -7.485 -5.703 3.867 1.00 98.19 298 PHE A CA 1
ATOM 2360 C C . PHE A 1 298 ? -8.754 -6.243 3.195 1.00 98.19 298 PHE A C 1
ATOM 2362 O O . PHE A 1 298 ? -9.776 -5.562 3.184 1.00 98.19 298 PHE A O 1
ATOM 2369 N N . ARG A 1 299 ? -8.703 -7.453 2.619 1.00 97.75 299 ARG A N 1
ATOM 2370 C CA . ARG A 1 299 ? -9.879 -8.151 2.074 1.00 97.75 299 ARG A CA 1
ATOM 2371 C C . ARG A 1 299 ? -10.496 -9.115 3.081 1.00 97.75 299 ARG A C 1
ATOM 2373 O O . ARG A 1 299 ? -11.705 -9.323 3.039 1.00 97.75 299 ARG A O 1
ATOM 2380 N N . ARG A 1 300 ? -9.678 -9.717 3.952 1.00 97.19 300 ARG A N 1
ATOM 2381 C CA . ARG A 1 300 ? -10.124 -10.733 4.919 1.00 97.19 300 ARG A CA 1
ATOM 2382 C C . ARG A 1 300 ? -10.724 -10.136 6.192 1.00 97.19 300 ARG A C 1
ATOM 2384 O O . ARG A 1 300 ? -11.744 -10.633 6.660 1.00 97.19 300 ARG A O 1
ATOM 2391 N N . GLY A 1 301 ? -10.093 -9.109 6.765 1.00 96.81 301 GLY A N 1
ATOM 2392 C CA . GLY A 1 301 ? -10.465 -8.587 8.082 1.00 96.81 301 GLY A CA 1
ATOM 2393 C C . GLY A 1 301 ? -10.320 -9.631 9.200 1.00 96.81 301 GLY A C 1
ATOM 2394 O O . GLY A 1 301 ? -9.528 -10.573 9.093 1.00 96.81 301 GLY A O 1
ATOM 2395 N N . GLY A 1 302 ? -11.073 -9.462 10.287 1.00 97.69 302 GLY A N 1
ATOM 2396 C CA . GLY A 1 302 ? -11.091 -10.397 11.417 1.00 97.69 302 GLY A CA 1
ATOM 2397 C C . GLY A 1 302 ? -9.783 -10.493 12.219 1.00 97.69 302 GLY A C 1
ATOM 2398 O O . GLY A 1 302 ? -8.827 -9.748 11.997 1.00 97.69 302 GLY A O 1
ATOM 2399 N N . ALA A 1 303 ? -9.747 -11.432 13.170 1.00 98.06 303 ALA A N 1
ATOM 2400 C CA . ALA A 1 303 ? -8.665 -11.561 14.148 1.00 98.06 303 ALA A CA 1
ATOM 2401 C C . ALA A 1 303 ? -7.307 -11.901 13.523 1.00 98.06 303 ALA A C 1
ATOM 2403 O O . ALA A 1 303 ? -6.292 -11.342 13.929 1.00 98.06 303 ALA A O 1
ATOM 2404 N N . ALA A 1 304 ? -7.270 -12.759 12.498 1.00 97.81 304 ALA A N 1
ATOM 2405 C CA . ALA A 1 304 ? -6.025 -13.094 11.801 1.00 97.81 304 ALA A CA 1
ATOM 2406 C C . ALA A 1 304 ? -5.339 -11.856 11.197 1.00 97.81 304 ALA A C 1
ATOM 2408 O O . ALA A 1 304 ? -4.125 -11.709 11.308 1.00 97.81 304 ALA A O 1
ATOM 2409 N N . SER A 1 305 ? -6.121 -10.942 10.619 1.00 98.50 305 SER A N 1
ATOM 2410 C CA . SER A 1 305 ? -5.599 -9.707 10.027 1.00 98.50 305 SER A CA 1
ATOM 2411 C C . SER A 1 305 ? -5.122 -8.713 11.092 1.00 98.50 305 SER A C 1
ATOM 2413 O O . SER A 1 305 ? -4.131 -8.018 10.887 1.00 98.50 305 SER A O 1
ATOM 2415 N N . VAL A 1 306 ? -5.780 -8.673 12.258 1.00 98.62 306 VAL A N 1
ATOM 2416 C CA . VAL A 1 306 ? -5.330 -7.863 13.404 1.00 98.62 306 VAL A CA 1
ATOM 2417 C C . VAL A 1 306 ? -4.041 -8.430 14.007 1.00 98.62 306 VAL A C 1
ATOM 2419 O O . VAL A 1 306 ? -3.127 -7.659 14.280 1.00 98.62 306 VAL A O 1
ATOM 2422 N N . ARG A 1 307 ? -3.912 -9.759 14.147 1.00 98.06 307 ARG A N 1
ATOM 2423 C CA . ARG A 1 307 ? -2.658 -10.413 14.581 1.00 98.06 307 ARG A CA 1
ATOM 2424 C C . ARG A 1 307 ? -1.497 -10.043 13.679 1.00 98.06 307 ARG A C 1
ATOM 2426 O O . ARG A 1 307 ? -0.458 -9.630 14.174 1.00 98.06 307 ARG A O 1
ATOM 2433 N N . GLN A 1 308 ? -1.715 -10.098 12.371 1.00 97.94 308 GLN A N 1
ATOM 2434 C CA . GLN A 1 308 ? -0.710 -9.706 11.393 1.00 97.94 308 GLN A CA 1
ATOM 2435 C C . GLN A 1 308 ? -0.284 -8.234 11.549 1.00 97.94 308 GLN A C 1
ATOM 2437 O O . GLN A 1 308 ? 0.900 -7.933 11.439 1.00 97.94 308 GLN A O 1
ATOM 2442 N N . ALA A 1 309 ? -1.212 -7.318 11.853 1.00 98.31 309 ALA A N 1
ATOM 2443 C CA . ALA A 1 309 ? -0.878 -5.918 12.141 1.00 98.31 309 ALA A CA 1
ATOM 2444 C C . ALA A 1 309 ? -0.106 -5.740 13.464 1.00 98.31 309 ALA A C 1
ATOM 2446 O O . ALA A 1 309 ? 0.799 -4.910 13.533 1.00 98.31 309 ALA A O 1
ATOM 2447 N N . ILE A 1 310 ? -0.429 -6.524 14.501 1.00 98.31 310 ILE A N 1
ATOM 2448 C CA . ILE A 1 310 ? 0.317 -6.540 15.772 1.00 98.31 310 ILE A CA 1
ATOM 2449 C C . ILE A 1 310 ? 1.749 -7.045 15.539 1.00 98.31 310 ILE A C 1
ATOM 2451 O O . ILE A 1 310 ? 2.706 -6.406 15.969 1.00 98.31 310 ILE A O 1
ATOM 2455 N N . GLU A 1 311 ? 1.899 -8.163 14.824 1.00 97.19 311 GLU A N 1
ATOM 2456 C CA . GLU A 1 311 ? 3.191 -8.769 14.478 1.00 97.19 311 GLU A CA 1
ATOM 2457 C C . GLU A 1 311 ? 4.041 -7.855 13.588 1.00 97.19 311 GLU A C 1
ATOM 2459 O O . GLU A 1 311 ? 5.260 -7.804 13.742 1.00 97.19 311 GLU A O 1
ATOM 2464 N N . ALA A 1 312 ? 3.408 -7.099 12.685 1.00 96.69 312 ALA A N 1
ATOM 2465 C CA . ALA A 1 312 ? 4.098 -6.145 11.827 1.00 96.69 312 ALA A CA 1
ATOM 2466 C C . ALA A 1 312 ? 4.792 -5.029 12.625 1.00 96.69 312 ALA A C 1
ATOM 2468 O O . ALA A 1 312 ? 5.852 -4.556 12.212 1.00 96.69 312 ALA A O 1
ATOM 2469 N N . GLY A 1 313 ? 4.212 -4.608 13.756 1.00 96.19 313 GLY A N 1
ATOM 2470 C CA . GLY A 1 313 ? 4.786 -3.588 14.640 1.00 96.19 313 GLY A CA 1
ATOM 2471 C C . GLY A 1 313 ? 4.791 -2.165 14.066 1.00 96.19 313 GLY A C 1
ATOM 2472 O O . GLY A 1 313 ? 5.365 -1.260 14.675 1.00 96.19 313 GLY A O 1
ATOM 2473 N N . THR A 1 314 ? 4.137 -1.949 12.927 1.00 96.06 314 THR A N 1
ATOM 2474 C CA . THR A 1 314 ? 4.047 -0.675 12.202 1.00 96.06 314 THR A CA 1
ATOM 2475 C C . THR A 1 314 ? 2.659 -0.049 12.368 1.00 96.06 314 THR A C 1
ATOM 2477 O O . THR A 1 314 ? 1.747 -0.641 12.952 1.00 96.06 314 THR A O 1
ATOM 2480 N N . VAL A 1 315 ? 2.481 1.186 11.890 1.00 97.44 315 VAL A N 1
ATOM 2481 C CA . VAL A 1 315 ? 1.156 1.821 11.876 1.00 97.44 315 VAL A CA 1
ATOM 2482 C C . VAL A 1 315 ? 0.285 1.153 10.813 1.00 97.44 315 VAL A C 1
ATOM 2484 O O . VAL A 1 315 ? 0.642 1.117 9.635 1.00 97.44 315 VAL A O 1
ATOM 2487 N N . CYS A 1 316 ? -0.864 0.645 11.249 1.00 98.44 316 CYS A N 1
ATOM 2488 C CA . CYS A 1 316 ? -1.892 0.053 10.402 1.00 98.44 316 CYS A CA 1
ATOM 2489 C C . CYS A 1 316 ? -3.247 0.706 10.697 1.00 98.44 316 CYS A C 1
ATOM 2491 O O . CYS A 1 316 ? -3.414 1.402 11.703 1.00 98.44 316 CYS A O 1
ATOM 2493 N N . THR A 1 317 ? -4.240 0.402 9.868 1.00 98.69 317 THR A N 1
ATOM 2494 C CA . THR A 1 317 ? -5.634 0.784 10.073 1.00 98.69 317 THR A CA 1
ATOM 2495 C C . THR A 1 317 ? -6.529 -0.448 10.114 1.00 98.69 317 THR A C 1
ATOM 2497 O O . THR A 1 317 ? -6.510 -1.260 9.190 1.00 98.69 317 THR A O 1
ATOM 2500 N N . ALA A 1 318 ? -7.370 -0.555 11.144 1.00 98.69 318 ALA A N 1
ATOM 2501 C CA . ALA A 1 318 ? -8.489 -1.494 11.185 1.00 98.69 318 ALA A CA 1
ATOM 2502 C C . ALA A 1 318 ? -9.796 -0.764 10.858 1.00 98.69 318 ALA A C 1
ATOM 2504 O O . ALA A 1 318 ? -10.068 0.295 11.417 1.00 98.69 318 ALA A O 1
ATOM 2505 N N . GLU A 1 319 ? -10.609 -1.331 9.974 1.00 98.69 319 GLU A N 1
ATOM 2506 C CA . GLU A 1 319 ? -11.939 -0.835 9.624 1.00 98.69 319 GLU A CA 1
ATOM 2507 C C . GLU A 1 319 ? -13.010 -1.742 10.226 1.00 98.69 319 GLU A C 1
ATOM 2509 O O . GLU A 1 319 ? -12.924 -2.972 10.144 1.00 98.69 319 GLU A O 1
ATOM 2514 N N . LEU A 1 320 ? -14.016 -1.125 10.838 1.00 98.25 320 LEU A N 1
ATOM 2515 C CA . LEU A 1 320 ? -15.190 -1.796 11.373 1.00 98.25 320 LEU A CA 1
ATOM 2516 C C . LEU A 1 320 ? -16.333 -1.790 10.351 1.00 98.25 320 LEU A C 1
ATOM 2518 O O . LEU A 1 320 ? -16.379 -0.973 9.435 1.00 98.25 320 LEU A O 1
ATOM 2522 N N . ASP A 1 321 ? -17.319 -2.658 10.542 1.00 96.75 321 ASP A N 1
ATOM 2523 C CA . ASP A 1 321 ? -18.535 -2.715 9.719 1.00 96.75 321 ASP A CA 1
ATOM 2524 C C . ASP A 1 321 ? -19.409 -1.447 9.765 1.00 96.75 321 ASP A C 1
ATOM 2526 O O . ASP A 1 321 ? -20.205 -1.210 8.856 1.00 96.75 321 ASP A O 1
ATOM 2530 N N . SER A 1 322 ? -19.225 -0.593 10.772 1.00 96.06 322 SER A N 1
ATOM 2531 C CA . SER A 1 322 ? -19.790 0.762 10.827 1.00 96.06 322 SER A CA 1
ATOM 2532 C C . SER A 1 322 ? -19.120 1.757 9.860 1.00 96.06 322 SER A C 1
ATOM 2534 O O . SER A 1 322 ? -19.629 2.865 9.659 1.00 96.06 322 SER A O 1
ATOM 2536 N N . GLY A 1 323 ? -17.981 1.381 9.267 1.00 96.62 323 GLY A N 1
ATOM 2537 C CA . GLY A 1 323 ? -17.096 2.232 8.468 1.00 96.62 323 GLY A CA 1
ATOM 2538 C C . GLY A 1 323 ? -16.091 3.038 9.297 1.00 96.62 323 GLY A C 1
ATOM 2539 O O . GLY A 1 323 ? -15.319 3.810 8.727 1.00 96.62 323 GLY A O 1
ATOM 2540 N N . VAL A 1 324 ? -16.112 2.905 10.631 1.00 98.25 324 VAL A N 1
ATOM 2541 C CA . VAL A 1 324 ? -15.115 3.524 11.518 1.00 98.25 324 VAL A CA 1
ATOM 2542 C C . VAL A 1 324 ? -13.762 2.872 11.281 1.00 98.25 324 VAL A C 1
ATOM 2544 O O . VAL A 1 324 ? -13.655 1.650 11.213 1.00 98.25 324 VAL A O 1
ATOM 2547 N N . GLN A 1 325 ? -12.731 3.696 11.175 1.00 98.62 325 GLN A N 1
ATOM 2548 C CA . GLN A 1 325 ? -11.360 3.296 10.917 1.00 98.62 325 GLN A CA 1
ATOM 2549 C C . GLN A 1 325 ? -10.473 3.747 12.073 1.00 98.62 325 GLN A C 1
ATOM 2551 O O . GLN A 1 325 ? -10.504 4.909 12.468 1.00 98.62 325 GLN A O 1
ATOM 2556 N N . ILE A 1 326 ? -9.679 2.829 12.612 1.00 98.56 326 ILE A N 1
ATOM 2557 C CA . ILE A 1 326 ? -8.765 3.067 13.726 1.00 98.56 326 ILE A CA 1
ATOM 2558 C C . ILE A 1 326 ? -7.354 2.908 13.193 1.00 98.56 326 ILE A C 1
ATOM 2560 O O . ILE A 1 326 ? -6.958 1.795 12.855 1.00 98.56 326 ILE A O 1
ATOM 2564 N N . SER A 1 327 ? -6.617 4.011 13.113 1.00 98.69 327 SER A N 1
ATOM 2565 C CA . SER A 1 327 ? -5.220 4.024 12.681 1.00 98.69 327 SER A CA 1
ATOM 2566 C C . SER A 1 327 ? -4.295 4.139 13.884 1.00 98.69 327 SER A C 1
ATOM 2568 O O . SER A 1 327 ? -4.510 4.979 14.757 1.00 98.69 327 SER A O 1
ATOM 2570 N N . GLY A 1 328 ? -3.259 3.311 13.928 1.00 98.25 328 GLY A N 1
ATOM 2571 C CA . GLY A 1 328 ? -2.248 3.315 14.981 1.00 98.25 328 GLY A CA 1
ATOM 2572 C C . GLY A 1 328 ? -1.414 2.037 14.959 1.00 98.25 328 GLY A C 1
ATOM 2573 O O . GLY A 1 328 ? -1.654 1.130 14.162 1.00 98.25 328 GLY A O 1
ATOM 2574 N N . ARG A 1 329 ? -0.421 1.944 15.846 1.00 98.31 329 ARG A N 1
ATOM 2575 C CA . ARG A 1 329 ? 0.331 0.696 16.027 1.00 98.31 329 ARG A CA 1
ATOM 2576 C C . ARG A 1 329 ? -0.448 -0.236 16.949 1.00 98.31 329 ARG A C 1
ATOM 2578 O O . ARG A 1 329 ? -0.554 0.048 18.142 1.00 98.31 329 ARG A O 1
ATOM 2585 N N . PHE A 1 330 ? -0.986 -1.325 16.410 1.00 98.62 330 PHE A N 1
ATOM 2586 C CA . PHE A 1 330 ? -1.710 -2.334 17.188 1.00 98.62 330 PHE A CA 1
ATOM 2587 C C . PHE A 1 330 ? -0.748 -3.084 18.112 1.00 98.62 330 PHE A C 1
ATOM 2589 O O . PHE A 1 330 ? 0.345 -3.460 17.699 1.00 98.62 330 PHE A O 1
ATOM 2596 N N . VAL A 1 331 ? -1.139 -3.269 19.373 1.00 98.25 331 VAL A N 1
ATOM 2597 C CA . VAL A 1 331 ? -0.293 -3.915 20.394 1.00 98.25 331 VAL A CA 1
ATOM 2598 C C . VAL A 1 331 ? -0.983 -5.052 21.130 1.00 98.25 331 VAL A C 1
ATOM 2600 O O . VAL A 1 331 ? -0.297 -5.890 21.706 1.00 98.25 331 VAL A O 1
ATOM 2603 N N . ASP A 1 332 ? -2.314 -5.076 21.141 1.00 97.38 332 ASP A N 1
ATOM 2604 C CA . ASP A 1 332 ? -3.088 -6.130 21.790 1.00 97.38 332 ASP A CA 1
ATOM 2605 C C . ASP A 1 332 ? -4.478 -6.235 21.150 1.00 97.38 332 ASP A C 1
ATOM 2607 O O . ASP A 1 332 ? -4.994 -5.278 20.558 1.00 97.38 332 ASP A O 1
ATOM 2611 N N . MET A 1 333 ? -5.093 -7.404 21.291 1.00 97.38 333 MET A N 1
ATOM 2612 C CA . MET A 1 333 ? -6.502 -7.619 20.993 1.00 97.38 333 MET A CA 1
ATOM 2613 C C . MET A 1 333 ? -7.074 -8.688 21.922 1.00 97.38 333 MET A C 1
ATOM 2615 O O . MET A 1 333 ? -6.377 -9.607 22.346 1.00 97.38 333 MET A O 1
ATOM 2619 N N . ILE A 1 334 ? -8.375 -8.613 22.179 1.00 97.31 334 ILE A N 1
ATOM 2620 C CA . ILE A 1 334 ? -9.108 -9.675 22.876 1.00 97.31 334 ILE A CA 1
ATOM 2621 C C . ILE A 1 334 ? -10.016 -10.344 21.859 1.00 97.31 334 ILE A C 1
ATOM 2623 O O . ILE A 1 334 ? -10.687 -9.649 21.097 1.00 97.31 334 ILE A O 1
ATOM 2627 N N . CYS A 1 335 ? -10.045 -11.675 21.852 1.00 96.31 335 CYS A N 1
ATOM 2628 C CA . CYS A 1 335 ? -10.951 -12.459 21.018 1.00 96.31 335 CYS A CA 1
ATOM 2629 C C . CYS A 1 335 ? -11.898 -13.304 21.871 1.00 96.31 335 CYS A C 1
ATOM 2631 O O . CYS A 1 335 ? -11.567 -13.667 23.000 1.00 96.31 335 CYS A O 1
ATOM 2633 N N . ASP A 1 336 ? -13.068 -13.613 21.318 1.00 90.31 336 ASP A N 1
ATOM 2634 C CA . ASP A 1 336 ? -13.982 -14.592 21.902 1.00 90.31 336 ASP A CA 1
ATOM 2635 C C . ASP A 1 336 ? -13.536 -16.040 21.599 1.00 90.31 336 ASP A C 1
ATOM 2637 O O . ASP A 1 336 ? -12.520 -16.291 20.946 1.00 90.31 336 ASP A O 1
ATOM 2641 N N . ALA A 1 337 ? -14.311 -17.020 22.072 1.00 87.81 337 ALA A N 1
ATOM 2642 C CA . ALA A 1 337 ? -14.000 -18.443 21.916 1.00 87.81 337 ALA A CA 1
ATOM 2643 C C . ALA A 1 337 ? -13.988 -18.949 20.456 1.00 87.81 337 ALA A C 1
ATOM 2645 O O . ALA A 1 337 ? -13.557 -20.077 20.219 1.00 87.81 337 ALA A O 1
ATOM 2646 N N . VAL A 1 338 ? -14.472 -18.160 19.491 1.00 90.94 338 VAL A N 1
ATOM 2647 C CA . VAL A 1 338 ? -14.519 -18.514 18.063 1.00 90.94 338 VAL A CA 1
ATOM 2648 C C . VAL A 1 338 ? -13.672 -17.571 17.193 1.00 90.94 338 VAL A C 1
ATOM 2650 O O . VAL A 1 338 ? -13.856 -17.532 15.979 1.00 90.94 338 VAL A O 1
ATOM 2653 N N . ASP A 1 339 ? -12.710 -16.862 17.796 1.00 93.00 339 ASP A N 1
ATOM 2654 C CA . ASP A 1 339 ? -11.750 -15.955 17.139 1.00 93.00 339 ASP A CA 1
ATOM 2655 C C . ASP A 1 339 ? -12.388 -14.680 16.537 1.00 93.00 339 ASP A C 1
ATOM 2657 O O . ASP A 1 339 ? -11.853 -14.089 15.595 1.00 93.00 339 ASP A O 1
ATOM 2661 N N . ASN A 1 340 ? -13.522 -14.208 17.082 1.00 94.19 340 ASN A N 1
ATOM 2662 C CA . ASN A 1 340 ? -14.008 -12.858 16.777 1.00 94.19 340 ASN A CA 1
ATOM 2663 C C . ASN A 1 340 ? -13.312 -11.823 17.660 1.00 94.19 340 ASN A C 1
ATOM 2665 O O . ASN A 1 340 ? -13.280 -11.945 18.887 1.00 94.19 340 ASN A O 1
ATOM 2669 N N . VAL A 1 341 ? -12.848 -10.741 17.037 1.00 97.44 341 VAL A N 1
ATOM 2670 C CA . VAL A 1 341 ? -12.266 -9.595 17.742 1.00 97.44 341 VAL A CA 1
ATOM 2671 C C . VAL A 1 341 ? -13.326 -8.935 18.620 1.00 97.44 341 VAL A C 1
ATOM 2673 O O . VAL A 1 341 ? -14.340 -8.453 18.123 1.00 97.44 341 VAL A O 1
ATOM 2676 N N . SER A 1 342 ? -13.050 -8.902 19.918 1.00 96.94 342 SER A N 1
ATOM 2677 C CA . SER A 1 342 ? -13.888 -8.323 20.968 1.00 96.94 342 SER A CA 1
ATOM 2678 C C . SER A 1 342 ? -13.343 -6.999 21.505 1.00 96.94 342 SER A C 1
ATOM 2680 O O . SER A 1 342 ? -14.104 -6.178 22.008 1.00 96.94 342 SER A O 1
ATOM 2682 N N . TYR A 1 343 ? -12.032 -6.776 21.408 1.00 98.06 343 TYR A N 1
ATOM 2683 C CA . TYR A 1 343 ? -11.382 -5.520 21.786 1.00 98.06 343 TYR A CA 1
ATOM 2684 C C . TYR A 1 343 ? -10.143 -5.290 20.926 1.00 98.06 343 TYR A C 1
ATOM 2686 O O . TYR A 1 343 ? -9.405 -6.238 20.652 1.00 98.06 343 TYR A O 1
ATOM 2694 N N . LEU A 1 344 ? -9.898 -4.040 20.546 1.00 98.06 344 LEU A N 1
ATOM 2695 C CA . LEU A 1 344 ? -8.691 -3.595 19.850 1.00 98.06 344 LEU A CA 1
ATOM 2696 C C . LEU A 1 344 ? -7.909 -2.634 20.740 1.00 98.06 344 LEU A C 1
ATOM 2698 O O . LEU A 1 344 ? -8.515 -1.775 21.379 1.00 98.06 344 LEU A O 1
ATOM 2702 N N . GLN A 1 345 ? -6.580 -2.731 20.726 1.00 98.00 345 GLN A N 1
ATOM 2703 C CA . GLN A 1 345 ? -5.706 -1.777 21.401 1.00 98.00 345 GLN A CA 1
ATOM 2704 C C . GLN A 1 345 ? -4.553 -1.348 20.494 1.00 98.00 345 GLN A C 1
ATOM 2706 O O . GLN A 1 345 ? -3.766 -2.173 20.020 1.00 98.00 345 GLN A O 1
ATOM 2711 N N . THR A 1 346 ? -4.402 -0.037 20.326 1.00 98.44 346 THR A N 1
ATOM 2712 C CA . THR A 1 346 ? -3.209 0.576 19.737 1.00 98.44 346 THR A CA 1
ATOM 2713 C C . THR A 1 346 ? -2.366 1.283 20.800 1.00 98.44 346 THR A C 1
ATOM 2715 O O . THR A 1 346 ? -2.809 1.486 21.934 1.00 98.44 346 THR A O 1
ATOM 2718 N N . ARG A 1 347 ? -1.120 1.623 20.457 1.00 97.69 347 ARG A N 1
ATOM 2719 C CA . ARG A 1 347 ? -0.205 2.396 21.307 1.00 97.69 347 ARG A CA 1
ATOM 2720 C C . ARG A 1 347 ? 0.484 3.500 20.515 1.00 97.69 347 ARG A C 1
ATOM 2722 O O . ARG A 1 347 ? 0.938 3.260 19.395 1.00 97.69 347 ARG A O 1
ATOM 2729 N N . GLY A 1 348 ? 0.693 4.635 21.175 1.00 97.06 348 GLY A N 1
ATOM 2730 C CA . GLY A 1 348 ? 1.273 5.833 20.574 1.00 97.06 348 GLY A CA 1
ATOM 2731 C C . GLY A 1 348 ? 0.239 6.594 19.740 1.00 97.06 348 GLY A C 1
ATOM 2732 O O . GLY A 1 348 ? -0.946 6.271 19.816 1.00 97.06 348 GLY A O 1
ATOM 2733 N N . PRO A 1 349 ? 0.669 7.575 18.932 1.00 97.62 349 PRO A N 1
ATOM 2734 C CA . PRO A 1 349 ? -0.242 8.427 18.179 1.00 97.62 349 PRO A CA 1
ATOM 2735 C C . PRO A 1 349 ? -1.236 7.620 17.338 1.00 97.62 349 PRO A C 1
ATOM 2737 O O . PRO A 1 349 ? -0.845 6.744 16.560 1.00 97.62 349 PRO A O 1
ATOM 2740 N N . GLY A 1 350 ? -2.522 7.913 17.512 1.00 97.69 350 GLY A N 1
ATOM 2741 C CA . GLY A 1 350 ? -3.620 7.256 16.816 1.00 97.69 350 GLY A CA 1
ATOM 2742 C C . GLY A 1 350 ? -4.576 8.242 16.157 1.00 97.69 350 GLY A C 1
ATOM 2743 O O . GLY A 1 350 ? -4.583 9.430 16.460 1.00 97.69 350 GLY A O 1
ATOM 2744 N N . GLN A 1 351 ? -5.404 7.733 15.252 1.00 98.12 351 GLN A N 1
ATOM 2745 C CA . GLN A 1 351 ? -6.444 8.503 14.578 1.00 98.12 351 GLN A CA 1
ATOM 2746 C C . GLN A 1 351 ? -7.708 7.659 14.439 1.00 98.12 351 GLN A C 1
ATOM 2748 O O . GLN A 1 351 ? -7.637 6.493 14.042 1.00 98.12 351 GLN A O 1
ATOM 2753 N N . ILE A 1 352 ? -8.863 8.264 14.715 1.00 98.50 352 ILE A N 1
ATOM 2754 C CA . ILE A 1 352 ? -10.167 7.693 14.378 1.00 98.50 352 ILE A CA 1
ATOM 2755 C C . ILE A 1 352 ? -10.696 8.425 13.149 1.00 98.50 352 ILE A C 1
ATOM 2757 O O . ILE A 1 352 ? -10.854 9.644 13.150 1.00 98.50 352 ILE A O 1
ATOM 2761 N N . ALA A 1 353 ? -10.978 7.670 12.099 1.00 98.31 353 ALA A N 1
ATOM 2762 C CA . ALA A 1 353 ? -11.453 8.162 10.820 1.00 98.31 353 ALA A CA 1
ATOM 2763 C C . ALA A 1 353 ? -12.755 7.464 10.420 1.00 98.31 353 ALA A C 1
ATOM 2765 O O . ALA A 1 353 ? -13.157 6.450 10.995 1.00 98.31 353 ALA A O 1
ATOM 2766 N N . TRP A 1 354 ? -13.420 8.003 9.409 1.00 97.56 354 TRP A N 1
ATOM 2767 C CA . TRP A 1 354 ? -14.560 7.371 8.770 1.00 97.56 354 TRP A CA 1
ATOM 2768 C C . TRP A 1 354 ? -14.474 7.591 7.264 1.00 97.56 354 TRP A C 1
ATOM 2770 O O . TRP A 1 354 ? -14.378 8.726 6.800 1.00 97.56 354 TRP A O 1
ATOM 2780 N N . ARG A 1 355 ? -14.471 6.492 6.501 1.00 92.31 355 ARG A N 1
ATOM 2781 C CA . ARG A 1 355 ? -14.315 6.495 5.032 1.00 92.31 355 ARG A CA 1
ATOM 2782 C C . ARG A 1 355 ? -13.088 7.276 4.523 1.00 92.31 355 ARG A C 1
ATOM 2784 O O . ARG A 1 355 ? -13.161 7.948 3.499 1.00 92.31 355 ARG A O 1
ATOM 2791 N N . GLY A 1 356 ? -11.954 7.151 5.211 1.00 94.88 356 GLY A N 1
ATOM 2792 C CA . GLY A 1 356 ? -10.675 7.744 4.806 1.00 94.88 356 GLY A CA 1
ATOM 2793 C C . GLY A 1 356 ? -10.491 9.209 5.200 1.00 94.88 356 GLY A C 1
ATOM 2794 O O . GLY A 1 356 ? -9.569 9.851 4.710 1.00 94.88 356 GLY A O 1
ATOM 2795 N N . SER A 1 357 ? -11.357 9.751 6.059 1.00 96.25 357 SER A N 1
ATOM 2796 C CA . SER A 1 357 ? -11.212 11.105 6.601 1.00 96.25 357 SER A CA 1
ATOM 2797 C C . SER A 1 357 ? -11.266 11.085 8.118 1.00 96.25 357 SER A C 1
ATOM 2799 O O . SER A 1 357 ? -12.126 10.419 8.699 1.00 96.25 357 SER A O 1
ATOM 2801 N N . GLU A 1 358 ? -10.351 11.805 8.760 1.00 97.31 358 GLU A N 1
ATOM 2802 C CA . GLU A 1 358 ? -10.319 11.943 10.213 1.00 97.31 358 GLU A CA 1
ATOM 2803 C C . GLU A 1 358 ? -11.662 12.467 10.748 1.00 97.31 358 GLU A C 1
ATOM 2805 O O . GLU A 1 358 ? -12.244 13.419 10.219 1.00 97.31 358 GLU A O 1
ATOM 2810 N N . LEU A 1 359 ? -12.163 11.856 11.825 1.00 97.19 359 LEU A N 1
ATOM 2811 C CA . LEU A 1 359 ? -13.290 12.414 12.563 1.00 97.19 359 LEU A CA 1
ATOM 2812 C C . LEU A 1 359 ? -12.810 13.658 13.307 1.00 97.19 359 LEU A C 1
ATOM 2814 O O . LEU A 1 359 ? -11.839 13.592 14.056 1.00 97.19 359 LEU A O 1
ATOM 2818 N N . TYR A 1 360 ? -13.504 14.782 13.125 1.00 95.06 360 TYR A N 1
ATOM 2819 C CA . TYR A 1 360 ? -13.094 16.074 13.680 1.00 95.06 360 TYR A CA 1
ATOM 2820 C C . TYR A 1 360 ? -12.707 15.980 15.165 1.00 95.06 360 TYR A C 1
ATOM 2822 O O . TYR A 1 360 ? -13.531 15.621 16.007 1.00 95.06 360 TYR A O 1
ATOM 2830 N N . GLY A 1 361 ? -11.453 16.323 15.473 1.00 95.12 361 GLY A N 1
ATOM 2831 C CA . GLY A 1 361 ? -10.922 16.308 16.837 1.00 95.12 361 GLY A CA 1
ATOM 2832 C C . GLY A 1 361 ? -10.510 14.928 17.359 1.00 95.12 361 GLY A C 1
ATOM 2833 O O . GLY A 1 361 ? -10.245 14.811 18.551 1.00 95.12 361 GLY A O 1
ATOM 2834 N N . HIS A 1 362 ? -10.438 13.899 16.509 1.00 97.31 362 HIS A N 1
ATOM 2835 C CA . HIS A 1 362 ? -9.994 12.544 16.863 1.00 97.31 362 HIS A CA 1
ATOM 2836 C C . HIS A 1 362 ? -8.715 12.117 16.123 1.00 97.31 362 HIS A C 1
ATOM 2838 O O . HIS A 1 362 ? -8.542 10.940 15.794 1.00 97.31 362 HIS A O 1
ATOM 2844 N N . GLY A 1 363 ? -7.816 13.071 15.887 1.00 97.12 363 GLY A N 1
ATOM 2845 C CA . GLY A 1 363 ? -6.462 12.832 15.394 1.00 97.12 363 GLY A CA 1
ATOM 2846 C C . GLY A 1 363 ? -5.440 12.514 16.485 1.00 97.12 363 GLY A C 1
ATOM 2847 O O . GLY A 1 363 ? -5.774 12.278 17.650 1.00 97.12 363 GLY A O 1
ATOM 2848 N N . THR A 1 364 ? -4.167 12.569 16.100 1.00 96.44 364 THR A N 1
ATOM 2849 C CA . THR A 1 364 ? -3.013 12.213 16.944 1.00 96.44 364 THR A CA 1
ATOM 2850 C C . THR A 1 364 ? -2.851 13.098 18.178 1.00 96.44 364 THR A C 1
ATOM 2852 O O . THR A 1 364 ? -2.362 12.626 19.201 1.00 96.44 364 THR A O 1
ATOM 2855 N N . GLU A 1 365 ? -3.309 14.351 18.123 1.00 95.75 365 GLU A N 1
ATOM 2856 C CA . GLU A 1 365 ? -3.329 15.259 19.279 1.00 95.75 365 GLU A CA 1
ATOM 2857 C C . GLU A 1 365 ? -4.322 14.808 20.360 1.00 95.75 365 GLU A C 1
ATOM 2859 O O . GLU A 1 365 ? -4.064 14.975 21.552 1.00 95.75 365 GLU A O 1
ATOM 2864 N N . ARG A 1 366 ? -5.455 14.221 19.952 1.00 95.69 366 ARG A N 1
ATOM 2865 C CA . ARG A 1 366 ? -6.476 13.689 20.864 1.00 95.69 366 ARG A CA 1
ATOM 2866 C C . ARG A 1 366 ? -6.092 12.317 21.402 1.00 95.69 366 ARG A C 1
ATOM 2868 O O . ARG A 1 366 ? -6.370 12.034 22.563 1.00 95.69 366 ARG A O 1
ATOM 2875 N N . HIS A 1 367 ? -5.448 11.496 20.572 1.00 97.00 367 HIS A N 1
ATOM 2876 C CA . HIS A 1 367 ? -5.065 10.120 20.897 1.00 97.00 367 HIS A CA 1
ATOM 2877 C C . HIS A 1 367 ? -3.541 9.914 20.869 1.00 97.00 367 HIS A C 1
ATOM 2879 O O . HIS A 1 367 ? -3.055 9.101 20.079 1.00 97.00 367 HIS A O 1
ATOM 2885 N N . PRO A 1 368 ? -2.754 10.616 21.707 1.00 96.69 3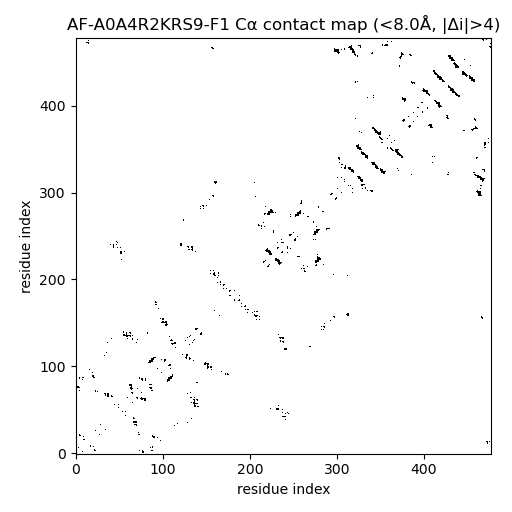68 PRO A N 1
ATOM 2886 C CA . PRO A 1 368 ? -1.292 10.519 21.676 1.00 96.69 368 PRO A CA 1
ATOM 2887 C C . PRO A 1 368 ? -0.762 9.177 22.208 1.00 96.69 368 PRO A C 1
ATOM 2889 O O . PRO A 1 368 ? 0.328 8.752 21.832 1.00 96.69 368 PRO A O 1
ATOM 2892 N N . GLU A 1 369 ? -1.531 8.506 23.071 1.00 96.00 369 GLU A N 1
ATOM 2893 C CA . GLU A 1 369 ? -1.141 7.255 23.743 1.00 96.00 369 GLU A CA 1
ATOM 2894 C C . GLU A 1 369 ? -1.727 5.997 23.083 1.00 96.00 369 GLU A C 1
ATOM 2896 O O . GLU A 1 369 ? -1.288 4.879 23.368 1.00 96.00 369 GLU A O 1
ATOM 2901 N N . GLY A 1 370 ? -2.679 6.165 22.166 1.00 96.44 370 GLY A N 1
ATOM 2902 C CA . GLY A 1 370 ? -3.348 5.088 21.444 1.00 96.44 370 GLY A CA 1
ATOM 2903 C C . GLY A 1 370 ? -4.857 5.091 21.647 1.00 96.44 370 GLY A C 1
ATOM 2904 O O . GLY A 1 370 ? -5.421 5.930 22.344 1.00 96.44 370 GLY A O 1
ATOM 2905 N N . ILE A 1 371 ? -5.513 4.134 21.001 1.00 97.81 371 ILE A N 1
ATOM 2906 C CA . ILE A 1 371 ? -6.964 3.973 20.969 1.00 97.81 371 ILE A CA 1
ATOM 2907 C C . ILE A 1 371 ? -7.273 2.547 21.415 1.00 97.81 371 ILE A C 1
ATOM 2909 O O . ILE A 1 371 ? -6.712 1.583 20.889 1.00 97.81 371 ILE A O 1
ATOM 2913 N N . GLY A 1 372 ? -8.161 2.427 22.397 1.00 97.19 372 GLY A N 1
ATOM 2914 C CA . GLY A 1 372 ? -8.647 1.159 22.925 1.00 97.19 372 GLY A CA 1
ATOM 2915 C C . GLY A 1 372 ? -10.164 1.100 22.829 1.00 97.19 372 GLY A C 1
ATOM 2916 O O . GLY A 1 372 ? -10.837 2.040 23.252 1.00 97.19 372 GLY A O 1
ATOM 2917 N N . GLY A 1 373 ? -10.722 0.031 22.268 1.00 97.00 373 GLY A N 1
ATOM 2918 C CA . GLY A 1 373 ? -12.148 -0.006 21.957 1.00 97.00 373 GLY A CA 1
ATOM 2919 C C . GLY A 1 373 ? -12.747 -1.406 21.890 1.00 97.00 373 GLY A C 1
ATOM 2920 O O . GLY A 1 373 ? -12.143 -2.278 21.258 1.00 97.00 373 GLY A O 1
ATOM 2921 N N . PRO A 1 374 ? -13.932 -1.636 22.488 1.00 97.69 374 PRO A N 1
ATOM 2922 C CA . PRO A 1 374 ? -14.667 -2.873 22.283 1.00 97.69 374 PRO A CA 1
ATOM 2923 C C . PRO A 1 374 ? -15.186 -2.970 20.845 1.00 97.69 374 PRO A C 1
ATOM 2925 O O . PRO A 1 374 ? -15.503 -1.972 20.198 1.00 97.69 374 PRO A O 1
ATOM 2928 N N . VAL A 1 375 ? -15.306 -4.201 20.365 1.00 97.75 375 VAL A N 1
ATOM 2929 C CA . VAL A 1 375 ? -15.896 -4.557 19.075 1.00 97.75 375 VAL A CA 1
ATOM 2930 C C . VAL A 1 375 ? -16.909 -5.664 19.337 1.00 97.75 375 VAL A C 1
ATOM 2932 O O . VAL A 1 375 ? -16.610 -6.632 20.031 1.00 97.75 375 VAL A O 1
ATOM 2935 N N . GLY A 1 376 ? -18.125 -5.521 18.818 1.00 96.31 376 GLY A N 1
ATOM 2936 C CA . GLY A 1 376 ? -19.161 -6.539 18.969 1.00 96.31 376 GLY A CA 1
ATOM 2937 C C . GLY A 1 376 ? -20.533 -5.986 19.322 1.00 96.31 376 GLY A C 1
ATOM 2938 O O . GLY A 1 376 ? -20.792 -4.782 19.290 1.00 96.31 376 GLY A O 1
ATOM 2939 N N . TYR A 1 377 ? -21.435 -6.908 19.645 1.00 96.12 377 TYR A N 1
ATOM 2940 C CA . TYR A 1 377 ? -22.800 -6.598 20.051 1.00 96.12 377 TYR A CA 1
ATOM 2941 C C . TYR A 1 377 ? -22.891 -6.394 21.560 1.00 96.12 377 TYR A C 1
ATOM 2943 O O . TYR A 1 377 ? -22.230 -7.089 22.338 1.00 96.12 377 TYR A O 1
ATOM 2951 N N . LEU A 1 378 ? -23.772 -5.480 21.959 1.00 96.19 378 LEU A N 1
ATOM 2952 C CA . LEU A 1 378 ? -24.220 -5.398 23.339 1.00 96.19 378 LEU A CA 1
ATOM 2953 C C . LEU A 1 378 ? -25.132 -6.578 23.667 1.00 96.19 378 LEU A C 1
ATOM 2955 O O . LEU A 1 378 ? -25.879 -7.074 22.820 1.00 96.19 378 LEU A O 1
ATOM 2959 N N . LYS A 1 379 ? -25.081 -7.005 24.921 1.00 92.75 379 LYS A N 1
ATOM 2960 C CA . LYS A 1 379 ? -26.041 -7.929 25.501 1.00 92.75 379 LYS A CA 1
ATOM 2961 C C . LYS A 1 379 ? -27.440 -7.324 25.393 1.00 92.75 379 LYS A C 1
ATOM 2963 O O . LYS A 1 379 ? -27.614 -6.127 25.583 1.00 92.75 379 LYS A O 1
ATOM 2968 N N . ASP A 1 380 ? -28.413 -8.155 25.035 1.00 88.88 380 ASP A N 1
ATOM 2969 C CA . ASP A 1 380 ? -29.820 -7.783 24.822 1.00 88.88 380 ASP A CA 1
ATOM 2970 C C . ASP A 1 380 ? -30.105 -6.879 23.601 1.00 88.88 380 ASP A C 1
ATOM 2972 O O . ASP A 1 380 ? -31.253 -6.497 23.366 1.00 88.88 380 ASP A O 1
ATOM 2976 N N . PHE A 1 381 ? -29.103 -6.593 22.760 1.00 93.81 381 PHE A N 1
ATOM 2977 C CA . PHE A 1 381 ? -29.280 -5.865 21.500 1.00 93.81 381 PHE A CA 1
ATOM 2978 C C . PHE A 1 381 ? -29.309 -6.839 20.314 1.00 93.81 381 PHE A C 1
ATOM 2980 O O . PHE A 1 381 ? -28.509 -7.766 20.220 1.00 93.81 381 PHE A O 1
ATOM 2987 N N . SER A 1 382 ? -30.231 -6.619 19.372 1.00 90.69 382 SER A N 1
ATOM 2988 C CA . SER A 1 382 ? -30.410 -7.467 18.181 1.00 90.69 382 SER A CA 1
ATOM 2989 C C . SER A 1 382 ? -29.666 -6.961 16.942 1.00 90.69 382 SER A C 1
ATOM 2991 O O . SER A 1 382 ? -29.602 -7.662 15.933 1.00 90.69 382 SER A O 1
ATOM 2993 N N . ARG A 1 383 ? -29.123 -5.738 16.994 1.00 93.88 383 ARG A N 1
ATOM 2994 C CA . ARG A 1 383 ? -28.351 -5.097 15.916 1.00 93.88 383 ARG A CA 1
ATOM 2995 C C . ARG A 1 383 ? -27.082 -4.459 16.483 1.00 93.88 383 ARG A C 1
ATOM 2997 O O . ARG A 1 383 ? -26.940 -4.323 17.698 1.00 93.88 383 ARG A O 1
ATOM 3004 N N . CYS A 1 384 ? -26.167 -4.047 15.608 1.00 94.25 384 CYS A N 1
ATOM 3005 C CA . CYS A 1 384 ? -24.989 -3.289 16.021 1.00 94.25 384 CYS A CA 1
ATOM 3006 C C . CYS A 1 384 ? -25.432 -1.974 16.674 1.00 94.25 384 CYS A C 1
ATOM 3008 O O . CYS A 1 384 ? -26.350 -1.322 16.174 1.00 94.25 384 CYS A O 1
ATOM 3010 N N . LEU A 1 385 ? -24.740 -1.537 17.733 1.00 95.94 385 LEU A N 1
ATOM 3011 C CA . LEU A 1 385 ? -24.988 -0.236 18.364 1.00 95.94 385 LEU A CA 1
ATOM 3012 C C . LEU A 1 385 ? -24.928 0.915 17.343 1.00 95.94 385 LEU A C 1
ATOM 3014 O O . LEU A 1 385 ? -25.621 1.915 17.511 1.00 95.94 385 LEU A O 1
ATOM 3018 N N . SER A 1 386 ? -24.170 0.758 16.250 1.00 96.69 386 SER A N 1
ATOM 3019 C CA . SER A 1 386 ? -24.110 1.744 15.167 1.00 96.69 386 SER A CA 1
ATOM 3020 C C . SER A 1 386 ? -25.470 2.009 14.509 1.00 96.69 386 SER A C 1
ATOM 3022 O O . SER A 1 386 ? -25.711 3.139 14.099 1.00 96.69 386 SER A O 1
ATOM 3024 N N . ASP A 1 387 ? -26.393 1.045 14.476 1.00 96.50 387 ASP A N 1
ATOM 3025 C CA . ASP A 1 387 ? -27.657 1.159 13.734 1.00 96.50 387 ASP A CA 1
ATOM 3026 C C . ASP A 1 387 ? -28.832 1.715 14.568 1.00 96.50 387 ASP A C 1
ATOM 3028 O O . ASP A 1 387 ? -29.886 2.030 14.016 1.00 96.50 387 ASP A O 1
ATOM 3032 N N . TYR A 1 388 ? -28.684 1.855 15.890 1.00 96.44 388 TYR A N 1
ATOM 3033 C CA . TYR A 1 388 ? -29.761 2.316 16.783 1.00 96.44 388 TYR A CA 1
ATOM 3034 C C . TYR A 1 388 ? -29.881 3.833 16.783 1.00 96.44 388 TYR A C 1
ATOM 3036 O O . TYR A 1 388 ? -28.895 4.504 17.069 1.00 96.44 388 TYR A O 1
ATOM 3044 N N . SER A 1 389 ? -31.054 4.405 16.513 1.00 95.81 389 SER A N 1
ATOM 3045 C CA . SER A 1 389 ? -31.359 5.842 16.654 1.00 95.81 389 SER A CA 1
ATOM 3046 C C . SER A 1 389 ? -31.183 6.346 18.090 1.00 95.81 389 SER A C 1
ATOM 3048 O O . SER A 1 389 ? -31.197 5.572 19.041 1.00 95.81 389 SER A O 1
ATOM 3050 N N . VAL A 1 390 ? -31.016 7.661 18.268 1.00 93.62 390 VAL A N 1
ATOM 3051 C CA . VAL A 1 390 ? -30.842 8.259 19.605 1.00 93.62 390 VAL A CA 1
ATOM 3052 C C . VAL A 1 390 ? -32.055 7.984 20.498 1.00 93.62 390 VAL A C 1
ATOM 3054 O O . VAL A 1 390 ? -31.896 7.790 21.699 1.00 93.62 390 VAL A O 1
ATOM 3057 N N . ASP A 1 391 ? -33.259 7.924 19.932 1.00 94.94 391 ASP A N 1
ATOM 3058 C CA . ASP A 1 391 ? -34.467 7.631 20.704 1.00 94.94 391 ASP A CA 1
ATOM 3059 C C . ASP A 1 391 ? -34.579 6.148 21.073 1.00 94.94 391 ASP A C 1
ATOM 3061 O O . ASP A 1 391 ? -34.956 5.841 22.203 1.00 94.94 391 ASP A O 1
ATOM 3065 N N . GLU A 1 392 ? -34.163 5.229 20.193 1.00 95.81 392 GLU A N 1
ATOM 3066 C CA . GLU A 1 392 ? -34.023 3.815 20.566 1.00 95.81 392 GLU A CA 1
ATOM 3067 C C . GLU A 1 392 ? -32.962 3.635 21.666 1.00 95.81 392 GLU A C 1
ATOM 3069 O O . GLU A 1 392 ? -33.206 2.908 22.622 1.00 95.81 392 GLU A O 1
ATOM 3074 N N . LEU A 1 393 ? -31.825 4.342 21.600 1.00 95.69 393 LEU A N 1
ATOM 3075 C CA . LEU A 1 393 ? -30.812 4.316 22.666 1.00 95.69 393 LEU A CA 1
ATOM 3076 C C . LEU A 1 393 ? -31.393 4.774 24.014 1.00 95.69 393 LEU A C 1
ATOM 3078 O O . LEU A 1 393 ? -31.203 4.099 25.024 1.00 95.69 393 LEU A O 1
ATOM 3082 N N . LYS A 1 394 ? -32.180 5.858 24.035 1.00 94.94 394 LYS A N 1
ATOM 3083 C CA . LYS A 1 394 ? -32.873 6.313 25.256 1.00 94.94 394 LYS A CA 1
ATOM 3084 C C . LYS A 1 394 ? -33.880 5.292 25.783 1.00 94.94 394 LYS A C 1
ATOM 3086 O O . LYS A 1 394 ? -34.100 5.252 26.992 1.00 94.94 394 LYS A O 1
ATOM 3091 N N . ALA A 1 395 ? -34.519 4.514 24.908 1.00 95.00 395 ALA A N 1
ATOM 3092 C CA . ALA A 1 395 ? -35.427 3.439 25.311 1.00 95.00 395 ALA A CA 1
ATOM 3093 C C . ALA A 1 395 ? -34.684 2.267 25.979 1.00 95.00 395 ALA A C 1
ATOM 3095 O O . ALA A 1 395 ? -35.295 1.520 26.736 1.00 95.00 395 ALA A O 1
ATOM 3096 N N . HIS A 1 396 ? -33.372 2.158 25.750 1.00 94.12 396 HIS A N 1
ATOM 3097 C CA . HIS A 1 396 ? -32.456 1.226 26.411 1.00 94.12 396 HIS A CA 1
ATOM 3098 C C . HIS A 1 396 ? -31.638 1.881 27.544 1.00 94.12 396 HIS A C 1
ATOM 3100 O O . HIS A 1 396 ? -30.557 1.405 27.871 1.00 94.12 396 HIS A O 1
ATOM 3106 N N . ASP A 1 397 ? -32.115 2.993 28.115 1.00 94.94 397 ASP A N 1
ATOM 3107 C CA . ASP A 1 397 ? -31.445 3.732 29.201 1.00 94.94 397 ASP A CA 1
ATOM 3108 C C . ASP A 1 397 ? -30.034 4.260 28.869 1.00 94.94 397 ASP A C 1
ATOM 3110 O O . ASP A 1 397 ? -29.255 4.618 29.750 1.00 94.94 397 ASP A O 1
ATOM 3114 N N . ILE A 1 398 ? -29.720 4.411 27.581 1.00 96.88 398 ILE A N 1
ATOM 3115 C CA . ILE A 1 398 ? -28.492 5.053 27.106 1.00 96.88 398 ILE A CA 1
ATOM 3116 C C . ILE A 1 398 ? -28.805 6.533 26.848 1.00 96.88 398 ILE A C 1
ATOM 3118 O O . ILE A 1 398 ? -29.307 6.902 25.780 1.00 96.88 398 ILE A O 1
ATOM 3122 N N . ARG A 1 399 ? -28.549 7.398 27.840 1.00 97.31 399 ARG A N 1
ATOM 3123 C CA . ARG A 1 399 ? -28.883 8.835 27.790 1.00 97.31 399 ARG A CA 1
ATOM 3124 C C . ARG A 1 399 ? -27.666 9.732 27.995 1.00 97.31 399 ARG A C 1
ATOM 3126 O O . ARG A 1 399 ? -26.784 9.447 28.797 1.00 97.31 399 ARG A O 1
ATOM 3133 N N . LEU A 1 400 ? -27.647 10.853 27.272 1.00 97.06 400 LEU A N 1
ATOM 3134 C CA . LEU A 1 400 ? -26.639 11.899 27.447 1.00 97.06 400 LEU A CA 1
ATOM 3135 C C . LEU A 1 400 ? -26.741 12.514 28.851 1.00 97.06 400 LEU A C 1
ATOM 3137 O O . LEU A 1 400 ? -27.831 12.844 29.309 1.00 97.06 400 LEU A O 1
ATOM 3141 N N . GLY A 1 401 ? -25.594 12.721 29.492 1.00 97.38 401 GLY A N 1
ATOM 3142 C CA . GLY A 1 401 ? -25.464 13.295 30.830 1.00 97.38 401 GLY A CA 1
ATOM 3143 C C . GLY A 1 401 ? -25.666 12.303 31.977 1.00 97.38 401 GLY A C 1
ATOM 3144 O O . GLY A 1 401 ? -25.420 12.672 33.123 1.00 97.38 401 GLY A O 1
ATOM 3145 N N . GLU A 1 402 ? -26.066 11.064 31.689 1.00 97.88 402 GLU A N 1
ATOM 3146 C CA . GLU A 1 402 ? -26.307 10.017 32.685 1.00 97.88 402 GLU A CA 1
ATOM 3147 C C . GLU A 1 402 ? -25.156 9.006 32.722 1.00 97.88 402 GLU A C 1
ATOM 3149 O O . GLU A 1 402 ? -24.380 8.877 31.770 1.00 97.88 402 GLU A O 1
ATOM 3154 N N . ARG A 1 403 ? -25.043 8.277 33.840 1.00 98.19 403 ARG A N 1
ATOM 3155 C CA . ARG A 1 403 ? -24.155 7.115 33.913 1.00 98.19 403 ARG A CA 1
ATOM 3156 C C . ARG A 1 403 ? -24.796 5.965 33.147 1.00 98.19 403 ARG A C 1
ATOM 3158 O O . ARG A 1 403 ? -25.886 5.527 33.495 1.00 98.19 403 ARG A O 1
ATOM 3165 N N . VAL A 1 404 ? -24.088 5.479 32.140 1.00 98.06 404 VAL A N 1
ATOM 3166 C CA . VAL A 1 404 ? -24.501 4.389 31.262 1.00 98.06 404 VAL A CA 1
ATOM 3167 C C . VAL A 1 404 ? -23.523 3.235 31.432 1.00 98.06 404 VAL A C 1
ATOM 3169 O O . VAL A 1 404 ? -22.310 3.452 31.441 1.00 98.06 404 VAL A O 1
ATOM 3172 N N . THR A 1 405 ? -24.060 2.020 31.524 1.00 97.88 405 THR A N 1
ATOM 3173 C CA . THR A 1 405 ? -23.292 0.773 31.520 1.00 97.88 405 THR A CA 1
ATOM 3174 C C . THR A 1 405 ? -23.654 -0.024 30.275 1.00 97.88 405 THR A C 1
ATOM 3176 O O . THR A 1 405 ? -24.813 -0.378 30.077 1.00 97.88 405 THR A O 1
ATOM 3179 N N . LEU A 1 406 ? -22.662 -0.297 29.434 1.00 97.94 406 LEU A N 1
ATOM 3180 C CA . LEU A 1 406 ? -22.781 -1.091 28.221 1.00 97.94 406 LEU A CA 1
ATOM 3181 C C . LEU A 1 406 ? -22.078 -2.433 28.437 1.00 97.94 406 LEU A C 1
ATOM 3183 O O . LEU A 1 406 ? -20.853 -2.483 28.545 1.00 97.94 406 LEU A O 1
ATOM 3187 N N . GLU A 1 407 ? -22.853 -3.513 28.498 1.00 97.38 407 GLU A N 1
ATOM 3188 C CA . GLU A 1 407 ? -22.341 -4.883 28.598 1.00 97.38 407 GLU A CA 1
ATOM 3189 C C . GLU A 1 407 ? -22.270 -5.500 27.196 1.00 97.38 407 GLU A C 1
ATOM 3191 O O . GLU A 1 407 ? -23.291 -5.630 26.524 1.00 97.38 407 GLU A O 1
ATOM 3196 N N . PHE A 1 408 ? -21.084 -5.891 26.736 1.00 96.81 408 PHE A N 1
ATOM 3197 C CA . PHE A 1 408 ? -20.894 -6.595 25.467 1.00 96.81 408 PHE A CA 1
ATOM 3198 C C . PHE A 1 408 ? -21.071 -8.106 25.645 1.00 96.81 408 PHE A C 1
ATOM 3200 O O . PHE A 1 408 ? -20.735 -8.662 26.690 1.00 96.81 408 PHE A O 1
ATOM 3207 N N . LEU A 1 409 ? -21.531 -8.803 24.599 1.00 94.62 409 LEU A N 1
ATOM 3208 C CA . LEU A 1 409 ? -21.633 -10.273 24.600 1.00 94.62 409 LEU A CA 1
ATOM 3209 C C . LEU A 1 409 ? -20.284 -10.968 24.836 1.00 94.62 409 LEU A C 1
ATOM 3211 O O . LEU A 1 409 ? -20.248 -12.078 25.357 1.00 94.62 409 LEU A O 1
ATOM 3215 N N . SER A 1 410 ? -19.182 -10.303 24.484 1.00 93.62 410 SER A N 1
ATOM 3216 C CA . SER A 1 410 ? -17.815 -10.755 24.752 1.00 93.62 410 SER A CA 1
ATOM 3217 C C . SER A 1 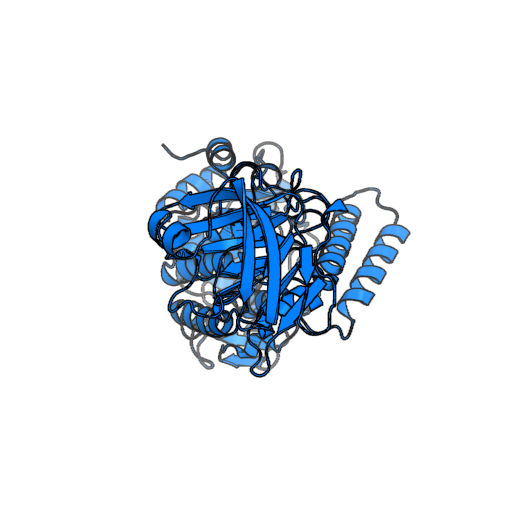410 ? -17.431 -10.721 26.234 1.00 93.62 410 SER A C 1
ATOM 3219 O O . SER A 1 410 ? -16.380 -11.239 26.604 1.00 93.62 410 SER A O 1
ATOM 3221 N N . GLY A 1 411 ? -18.256 -10.100 27.083 1.00 94.19 411 GLY A N 1
ATOM 3222 C CA . GLY A 1 411 ? -17.973 -9.915 28.501 1.00 94.19 411 GLY A CA 1
ATOM 3223 C C . GLY A 1 411 ? -17.232 -8.619 28.840 1.00 94.19 411 GLY A C 1
ATOM 3224 O O . GLY A 1 411 ? -16.894 -8.390 29.999 1.00 94.19 411 GLY A O 1
ATOM 3225 N N . ILE A 1 412 ? -16.980 -7.756 27.854 1.00 97.25 412 ILE A N 1
ATOM 3226 C CA . ILE A 1 412 ? -16.434 -6.419 28.105 1.00 97.25 412 ILE A CA 1
ATOM 3227 C C . ILE A 1 412 ? -17.548 -5.512 28.619 1.00 97.25 412 ILE A C 1
ATOM 3229 O O . ILE A 1 412 ? -18.640 -5.482 28.057 1.00 97.25 412 ILE A O 1
ATOM 3233 N N . THR A 1 413 ? -17.267 -4.747 29.666 1.00 98.06 413 THR A N 1
ATOM 3234 C CA . THR A 1 413 ? -18.198 -3.774 30.239 1.00 98.06 413 THR A CA 1
ATOM 3235 C C . THR A 1 413 ? -17.602 -2.379 30.145 1.00 98.06 413 THR A C 1
ATOM 3237 O O . THR A 1 413 ? -16.484 -2.158 30.602 1.00 98.06 413 THR A O 1
ATOM 3240 N N . VAL A 1 414 ? -18.353 -1.437 29.574 1.00 98.38 414 VAL A N 1
ATOM 3241 C CA . VAL A 1 414 ? -18.016 -0.006 29.525 1.00 98.38 414 VAL A CA 1
ATOM 3242 C C . VAL A 1 414 ? -18.994 0.734 30.425 1.00 98.38 414 VAL A C 1
ATOM 3244 O O . VAL A 1 414 ? -20.191 0.717 30.164 1.00 98.38 414 VAL A O 1
ATOM 3247 N N . SER A 1 415 ? -18.517 1.385 31.483 1.00 98.25 415 SER A N 1
ATOM 3248 C CA . SER A 1 415 ? -19.370 2.153 32.398 1.00 98.25 415 SER A CA 1
ATOM 3249 C C . SER A 1 415 ? -18.804 3.547 32.623 1.00 98.25 415 SER A C 1
ATOM 3251 O O . SER A 1 415 ? -17.709 3.685 33.163 1.00 98.25 415 SER A O 1
ATOM 3253 N N . GLY A 1 416 ? -19.577 4.581 32.297 1.00 98.31 416 GLY A N 1
ATOM 3254 C CA . GLY A 1 416 ? -19.174 5.978 32.456 1.00 98.31 416 GLY A CA 1
ATOM 3255 C C . GLY A 1 416 ? -20.331 6.947 32.246 1.00 98.31 416 GLY A C 1
ATOM 3256 O O . GLY A 1 416 ? -21.464 6.537 32.001 1.00 98.31 416 GLY A O 1
ATOM 3257 N N . ILE A 1 417 ? -20.063 8.245 32.343 1.00 98.50 417 ILE A N 1
ATOM 3258 C CA . ILE A 1 417 ? -21.047 9.300 32.079 1.00 98.50 417 ILE A CA 1
ATOM 3259 C C . ILE A 1 417 ? -21.028 9.620 30.587 1.00 98.50 417 ILE A C 1
ATOM 3261 O O . ILE A 1 417 ? -20.064 10.204 30.096 1.00 98.50 417 ILE A O 1
ATOM 3265 N N . LEU A 1 418 ? -22.091 9.270 29.862 1.00 98.56 418 LEU A N 1
ATOM 3266 C CA . LEU A 1 418 ? -22.159 9.486 28.417 1.00 98.56 418 LEU A CA 1
ATOM 3267 C C . LEU A 1 418 ? -22.300 10.983 28.110 1.00 98.56 418 LEU A C 1
ATOM 3269 O O . LEU A 1 418 ? -23.304 11.606 28.449 1.00 98.56 418 LEU A O 1
ATOM 3273 N N . ARG A 1 419 ? -21.313 11.581 27.446 1.00 97.94 419 ARG A N 1
ATOM 3274 C CA . ARG A 1 419 ? -21.289 13.017 27.126 1.00 97.94 419 ARG A CA 1
ATOM 3275 C C . ARG A 1 419 ? -21.742 13.342 25.724 1.00 97.94 419 ARG A C 1
ATOM 3277 O O . ARG A 1 419 ? -22.396 14.363 25.523 1.00 97.94 419 ARG A O 1
ATOM 3284 N N . HIS A 1 420 ? -21.396 12.496 24.766 1.00 97.44 420 HIS A N 1
ATOM 3285 C CA . HIS A 1 420 ? -21.632 12.792 23.365 1.00 97.44 420 HIS A CA 1
ATOM 3286 C C . HIS A 1 420 ? -21.779 11.510 22.547 1.00 97.44 420 HIS A C 1
ATOM 3288 O O . HIS A 1 420 ? -21.158 10.492 22.850 1.00 97.44 420 HIS A O 1
ATOM 3294 N N . ILE A 1 421 ? -22.614 11.571 21.509 1.00 97.56 421 ILE A N 1
ATOM 3295 C CA . ILE A 1 421 ? -22.804 10.503 20.527 1.00 97.56 421 ILE A CA 1
ATOM 3296 C C . ILE A 1 421 ? -22.555 11.123 19.155 1.00 97.56 421 ILE A C 1
ATOM 3298 O O . ILE A 1 421 ? -23.380 11.892 18.657 1.00 97.56 421 ILE A O 1
ATOM 3302 N N . LEU A 1 422 ? -21.432 10.779 18.536 1.00 97.12 422 LEU A N 1
ATOM 3303 C CA . LEU A 1 422 ? -21.115 11.216 17.186 1.00 97.12 422 LEU A CA 1
ATOM 3304 C C . LEU A 1 422 ? -21.842 10.325 16.176 1.00 97.12 422 LEU A C 1
ATOM 3306 O O . LEU A 1 422 ? -21.611 9.111 16.116 1.00 97.12 422 LEU A O 1
ATOM 3310 N N . ARG A 1 423 ? -22.710 10.939 15.363 1.00 96.06 423 ARG A N 1
ATOM 3311 C CA . ARG A 1 423 ? -23.432 10.264 14.279 1.00 96.06 423 ARG A CA 1
ATOM 3312 C C . ARG A 1 423 ? -23.167 10.883 12.923 1.00 96.06 423 ARG A C 1
ATOM 3314 O O . ARG A 1 423 ? -23.209 12.100 12.775 1.00 96.06 423 ARG A O 1
ATOM 3321 N N . MET A 1 424 ? -23.033 10.023 11.920 1.00 94.94 424 MET A N 1
ATOM 3322 C CA . MET A 1 424 ? -23.002 10.395 10.505 1.00 94.94 424 MET A CA 1
ATOM 3323 C C . MET A 1 424 ? -23.827 9.385 9.710 1.00 94.94 424 MET A C 1
ATOM 3325 O O . MET A 1 424 ? -23.827 8.203 10.039 1.00 94.94 424 MET A O 1
ATOM 3329 N N . GLU A 1 425 ? -24.573 9.846 8.701 1.00 93.50 425 GLU A N 1
ATOM 3330 C CA . GLU A 1 425 ? -25.429 8.988 7.855 1.00 93.50 425 GLU A CA 1
ATOM 3331 C C . GLU A 1 425 ? -26.282 7.981 8.658 1.00 93.50 425 GLU A C 1
ATOM 3333 O O . GLU A 1 425 ? -26.347 6.794 8.351 1.00 93.50 425 GLU A O 1
ATOM 3338 N N . HIS A 1 426 ? -26.924 8.459 9.728 1.00 92.94 426 HIS A N 1
ATOM 3339 C CA . HIS A 1 426 ? -27.754 7.662 10.644 1.00 92.94 426 HIS A CA 1
ATOM 3340 C C . HIS A 1 426 ? -27.023 6.579 11.454 1.00 92.94 426 HIS A C 1
ATOM 3342 O O . HIS A 1 426 ? -27.679 5.894 12.238 1.00 92.94 426 HIS A O 1
ATOM 3348 N N . ARG A 1 427 ? -25.692 6.483 11.382 1.00 95.81 427 ARG A N 1
ATOM 3349 C CA . ARG A 1 427 ? -24.888 5.538 12.169 1.00 95.81 427 ARG A CA 1
ATOM 3350 C C . ARG A 1 427 ? -24.248 6.200 13.383 1.00 95.81 427 ARG A C 1
ATOM 3352 O O . ARG A 1 427 ? -23.735 7.308 13.258 1.00 95.81 427 ARG A O 1
ATOM 3359 N N . ASN A 1 428 ? -24.247 5.535 14.539 1.00 97.38 428 ASN A N 1
ATOM 3360 C CA . ASN A 1 428 ? -23.371 5.906 15.658 1.00 97.38 428 ASN A CA 1
ATOM 3361 C C . ASN A 1 428 ? -21.956 5.427 15.351 1.00 97.38 428 ASN A C 1
ATOM 3363 O O . ASN A 1 428 ? -21.755 4.235 15.121 1.00 97.38 428 ASN A O 1
ATOM 3367 N N . LEU A 1 429 ? -21.001 6.351 15.347 1.00 97.69 429 LEU A N 1
ATOM 3368 C CA . LEU A 1 429 ? -19.599 6.055 15.057 1.00 97.69 429 LEU A CA 1
ATOM 3369 C C . LEU A 1 429 ? -18.757 6.025 16.332 1.00 97.69 429 LEU A C 1
ATOM 3371 O O . LEU A 1 429 ? -17.851 5.204 16.462 1.00 97.69 429 LEU A O 1
ATOM 3375 N N . LEU A 1 430 ? -19.070 6.919 17.271 1.00 97.50 430 LEU A N 1
ATOM 3376 C CA . LEU A 1 430 ? -18.276 7.126 18.473 1.00 97.50 430 LEU A CA 1
ATOM 3377 C C . LEU A 1 430 ? -19.161 7.620 19.620 1.00 97.50 430 LEU A C 1
ATOM 3379 O O . LEU A 1 430 ? -20.003 8.500 19.425 1.00 97.50 430 LEU A O 1
ATOM 3383 N N . LEU A 1 431 ? -18.981 7.053 20.811 1.00 98.25 431 LEU A N 1
ATOM 3384 C CA . LEU A 1 431 ? -19.609 7.514 22.050 1.00 98.25 431 LEU A CA 1
ATOM 3385 C C . LEU A 1 431 ? -18.519 7.994 23.009 1.00 98.25 431 LEU A C 1
ATOM 3387 O O . LEU A 1 431 ? -17.566 7.268 23.271 1.00 98.25 431 LEU A O 1
ATOM 3391 N N . GLN A 1 432 ? -18.672 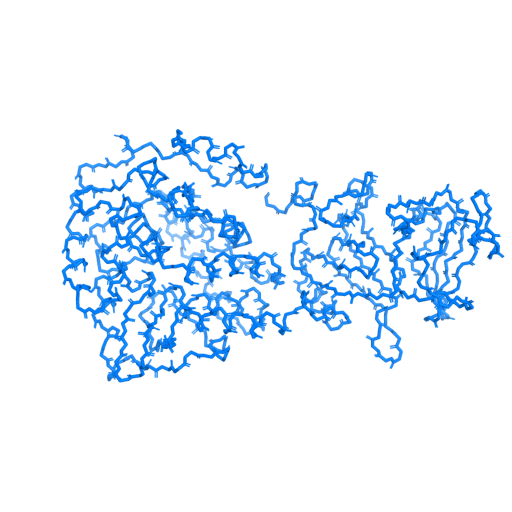9.202 23.544 1.00 98.06 432 GLN A N 1
ATOM 3392 C CA . GLN A 1 432 ? -17.695 9.805 24.454 1.00 98.06 432 GLN A CA 1
ATOM 3393 C C . GLN A 1 432 ? -18.185 9.711 25.889 1.00 98.06 432 GLN A C 1
ATOM 3395 O O . GLN A 1 432 ? -19.301 10.148 26.183 1.00 98.06 432 GLN A O 1
ATOM 3400 N N . PHE A 1 433 ? -17.345 9.197 26.779 1.00 98.62 433 PHE A N 1
ATOM 3401 C CA . PHE A 1 433 ? -17.656 9.030 28.191 1.00 98.62 433 PHE A CA 1
ATOM 3402 C C . PHE A 1 433 ? -16.662 9.780 29.077 1.00 98.62 433 PHE A C 1
ATOM 3404 O O . PHE A 1 433 ? -15.455 9.686 28.879 1.00 98.62 433 PHE A O 1
ATOM 3411 N N . ASP A 1 434 ? -17.170 10.453 30.105 1.00 98.06 434 ASP A N 1
ATOM 3412 C CA . ASP A 1 434 ? -16.367 10.907 31.243 1.00 98.06 434 ASP A CA 1
ATOM 3413 C C . ASP A 1 434 ? -16.442 9.882 32.375 1.00 98.06 434 ASP A C 1
ATOM 3415 O O . ASP A 1 434 ? -17.409 9.122 32.461 1.00 98.06 434 ASP A O 1
ATOM 3419 N N . ASP A 1 435 ? -15.463 9.903 33.284 1.00 97.62 435 ASP A N 1
ATOM 3420 C CA . ASP A 1 435 ? -15.424 9.017 34.458 1.00 97.62 435 ASP A CA 1
ATOM 3421 C C . ASP A 1 435 ? -15.700 7.546 34.084 1.00 97.62 435 ASP A C 1
ATOM 3423 O O . ASP A 1 435 ? -16.556 6.858 34.656 1.00 97.62 435 ASP A O 1
ATOM 3427 N N . CYS A 1 436 ? -15.036 7.121 33.007 1.00 98.12 436 CYS A N 1
ATOM 3428 C CA . CYS A 1 436 ? -15.299 5.866 32.331 1.00 98.12 436 CYS A CA 1
ATOM 3429 C C . CYS A 1 436 ? -14.329 4.788 32.789 1.00 98.12 436 CYS A C 1
ATOM 3431 O O . CYS A 1 436 ? -13.122 5.009 32.833 1.00 98.12 436 CYS A O 1
ATOM 3433 N N . ARG A 1 437 ? -14.858 3.600 33.061 1.00 98.00 437 ARG A N 1
ATOM 3434 C CA . ARG A 1 437 ? -14.080 2.398 33.330 1.00 98.00 437 ARG A CA 1
ATOM 3435 C C . ARG A 1 437 ? -14.468 1.312 32.340 1.00 98.00 437 ARG A C 1
ATOM 3437 O O . ARG A 1 437 ? -15.658 1.091 32.107 1.00 98.00 437 ARG A O 1
ATOM 3444 N N . VAL A 1 438 ? -13.465 0.644 31.778 1.00 98.25 438 VAL A N 1
ATOM 3445 C CA . VAL A 1 438 ? -13.659 -0.492 30.872 1.00 98.25 438 VAL A CA 1
ATOM 3446 C C . VAL A 1 438 ? -12.974 -1.716 31.455 1.00 98.25 438 VAL A C 1
ATOM 3448 O O . VAL A 1 438 ? -11.783 -1.665 31.763 1.00 98.25 438 VAL A O 1
ATOM 3451 N N . THR A 1 439 ? -13.717 -2.808 31.612 1.00 97.88 439 THR A N 1
ATOM 3452 C CA . THR A 1 439 ? -13.220 -4.059 32.203 1.00 97.88 439 THR A CA 1
ATOM 3453 C C . THR A 1 439 ? -13.695 -5.282 31.431 1.00 97.88 439 THR A C 1
ATOM 3455 O O . THR A 1 439 ? -14.682 -5.227 30.699 1.00 97.88 439 THR A O 1
ATOM 3458 N N . THR A 1 440 ? -13.000 -6.398 31.604 1.00 96.06 440 THR A N 1
ATOM 3459 C CA . THR A 1 440 ? -13.426 -7.737 31.172 1.00 96.06 440 THR A CA 1
ATOM 3460 C C . THR A 1 440 ? -14.160 -8.479 32.305 1.00 96.06 440 THR A C 1
ATOM 3462 O O . THR A 1 440 ? -14.259 -7.969 33.422 1.00 96.06 440 THR A O 1
ATOM 3465 N N . LEU A 1 441 ? -14.654 -9.699 32.039 1.00 90.69 441 LEU A N 1
ATOM 3466 C CA . LEU A 1 441 ? -15.314 -10.558 33.044 1.00 90.69 441 LEU A CA 1
ATOM 3467 C C . LEU A 1 441 ? -14.388 -11.031 34.172 1.00 90.69 441 LEU A C 1
ATOM 3469 O O . LEU A 1 441 ? -14.866 -11.334 35.259 1.00 90.69 441 LEU A O 1
ATOM 3473 N N . ASP A 1 442 ? -13.086 -11.133 33.909 1.00 91.25 442 ASP A N 1
ATOM 3474 C CA . ASP A 1 442 ? -12.045 -11.505 34.874 1.00 91.25 442 ASP A CA 1
ATOM 3475 C C . ASP A 1 442 ? -11.434 -10.283 35.586 1.00 91.25 442 ASP A C 1
ATOM 3477 O O . ASP A 1 442 ? -10.323 -10.357 36.104 1.00 91.25 442 ASP A O 1
ATOM 3481 N N . ASP A 1 443 ? -12.148 -9.152 35.596 1.00 90.94 443 ASP A N 1
ATOM 3482 C CA . ASP A 1 443 ? -11.750 -7.890 36.230 1.00 90.94 443 ASP A CA 1
ATOM 3483 C C . ASP A 1 443 ? -10.447 -7.270 35.681 1.00 90.94 443 ASP A C 1
ATOM 3485 O O . ASP A 1 443 ? -9.878 -6.354 36.288 1.00 90.94 443 ASP A O 1
ATOM 3489 N N . ARG A 1 444 ? -9.977 -7.696 34.496 1.00 95.38 444 ARG A N 1
ATOM 3490 C CA . ARG A 1 444 ? -8.879 -7.010 33.801 1.00 95.38 444 ARG A CA 1
ATOM 3491 C C . ARG A 1 444 ? -9.368 -5.638 33.358 1.00 95.38 444 ARG A C 1
ATOM 3493 O O . ARG A 1 444 ? -10.342 -5.502 32.620 1.00 95.38 444 ARG A O 1
ATOM 3500 N N . VAL A 1 445 ? -8.648 -4.611 33.786 1.00 96.56 445 VAL A N 1
ATOM 3501 C CA . VAL A 1 445 ? -8.926 -3.224 33.421 1.00 96.56 445 VAL A CA 1
ATOM 3502 C C . VAL A 1 445 ? -8.315 -2.906 32.059 1.00 96.56 445 VAL A C 1
ATOM 3504 O O . VAL A 1 445 ? -7.119 -3.105 31.843 1.00 96.56 445 VAL A O 1
ATOM 3507 N N . LEU A 1 446 ? -9.145 -2.389 31.155 1.00 96.56 446 LEU A N 1
ATOM 3508 C CA . LEU A 1 446 ? -8.768 -1.943 29.811 1.00 96.56 446 LEU A CA 1
ATOM 3509 C C . LEU A 1 446 ? -8.734 -0.414 29.693 1.00 96.56 446 LEU A C 1
ATOM 3511 O O . LEU A 1 446 ? -8.007 0.109 28.854 1.00 96.56 446 LEU A O 1
ATOM 3515 N N . PHE A 1 447 ? -9.491 0.297 30.536 1.00 97.31 447 PHE A N 1
ATOM 3516 C CA . PHE A 1 447 ? -9.468 1.757 30.640 1.00 97.31 447 PHE A CA 1
ATOM 3517 C C . PHE A 1 447 ? -9.856 2.206 32.053 1.00 97.31 447 PHE A C 1
ATOM 3519 O O . PHE A 1 447 ? -10.813 1.666 32.617 1.00 97.31 447 PHE A O 1
ATOM 3526 N N . GLU A 1 448 ? -9.151 3.199 32.606 1.00 96.06 448 GLU A N 1
ATOM 3527 C CA . GLU A 1 448 ? -9.472 3.810 33.905 1.00 96.06 448 GLU A CA 1
ATOM 3528 C C . GLU A 1 448 ? -9.926 5.271 33.764 1.00 96.06 448 GLU A C 1
ATOM 3530 O O . GLU A 1 448 ? -9.358 6.009 32.955 1.00 96.06 448 GLU A O 1
ATOM 3535 N N . PRO A 1 449 ? -10.830 5.753 34.641 1.00 94.88 449 PRO A N 1
ATOM 3536 C CA . PRO A 1 449 ? -11.293 7.142 34.641 1.00 94.88 449 PRO A CA 1
ATOM 3537 C C . PRO A 1 449 ? -10.174 8.186 34.699 1.00 94.88 449 PRO A C 1
ATOM 3539 O O . PRO A 1 449 ? -10.286 9.271 34.132 1.00 94.88 449 PRO A O 1
ATOM 3542 N N . ALA A 1 450 ? -9.076 7.858 35.387 1.00 94.88 450 ALA A N 1
ATOM 3543 C CA . ALA A 1 450 ? -7.930 8.745 35.557 1.00 94.88 450 ALA A CA 1
ATOM 3544 C C . ALA A 1 450 ? -7.172 9.026 34.247 1.00 94.88 450 ALA A C 1
ATOM 3546 O O . ALA A 1 450 ? -6.372 9.959 34.206 1.00 94.88 450 ALA A O 1
ATOM 3547 N N . TRP A 1 451 ? -7.403 8.240 33.189 1.00 93.38 451 TRP A N 1
ATOM 3548 C CA . TRP A 1 451 ? -6.768 8.423 31.879 1.00 93.38 451 TRP A CA 1
ATOM 3549 C C . TRP A 1 451 ? -7.482 9.471 31.018 1.00 93.38 451 TRP A C 1
ATOM 3551 O O . TRP A 1 451 ? -6.979 9.839 29.959 1.00 93.38 451 TRP A O 1
ATOM 3561 N N . GLY A 1 452 ? -8.612 10.001 31.496 1.00 94.00 452 GLY A N 1
ATOM 3562 C CA . GLY A 1 452 ? -9.351 11.079 30.852 1.00 94.00 452 GLY A CA 1
ATOM 3563 C C . GLY A 1 452 ? -10.631 10.601 30.160 1.00 94.00 452 GLY A C 1
ATOM 3564 O O . GLY A 1 452 ? -11.172 9.549 30.511 1.00 94.00 452 GLY A O 1
ATOM 3565 N N . PRO A 1 453 ? -11.170 11.395 29.218 1.00 95.12 453 PRO A N 1
ATOM 3566 C CA . PRO A 1 453 ? -12.382 11.031 28.498 1.00 95.12 453 PRO A CA 1
ATOM 3567 C C . PRO A 1 453 ? -12.137 9.806 27.612 1.00 95.12 453 PRO A C 1
ATOM 3569 O O . PRO A 1 453 ? -11.134 9.724 26.905 1.00 95.12 453 PRO A O 1
ATOM 3572 N N . TYR A 1 454 ? -13.079 8.870 27.631 1.00 98.12 454 TYR A N 1
ATOM 3573 C CA . TYR A 1 454 ? -13.032 7.652 26.838 1.00 98.12 454 TYR A CA 1
ATOM 3574 C C . TYR A 1 454 ? -13.823 7.818 25.543 1.00 98.12 454 TYR A C 1
ATOM 3576 O O . TYR A 1 454 ? -15.032 8.054 25.567 1.00 98.12 454 TYR A O 1
ATOM 3584 N N . ASP A 1 455 ? -13.141 7.670 24.413 1.00 97.81 455 ASP A N 1
ATOM 3585 C CA . ASP A 1 455 ? -13.729 7.745 23.079 1.00 97.81 455 ASP A CA 1
ATOM 3586 C C . ASP A 1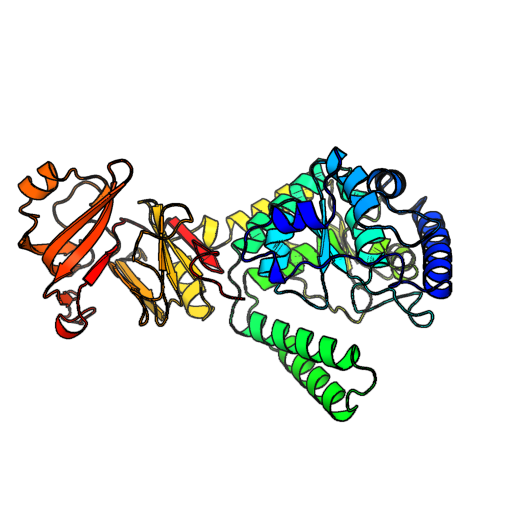 455 ? -14.001 6.321 22.558 1.00 97.81 455 ASP A C 1
ATOM 3588 O O . ASP A 1 455 ? -13.155 5.688 21.926 1.00 97.81 455 ASP A O 1
ATOM 3592 N N . MET A 1 456 ? -15.193 5.794 22.846 1.00 98.00 456 MET A N 1
ATOM 3593 C CA . MET A 1 456 ? -15.587 4.437 22.468 1.00 98.00 456 MET A CA 1
ATOM 3594 C C . MET A 1 456 ? -15.961 4.372 20.984 1.00 98.00 456 MET A C 1
ATOM 3596 O O . MET A 1 456 ? -17.010 4.880 20.576 1.00 98.00 456 MET A O 1
ATOM 3600 N N . ILE A 1 457 ? -15.134 3.699 20.184 1.00 97.12 457 ILE A N 1
ATOM 3601 C CA . ILE A 1 457 ? -15.461 3.323 18.800 1.00 97.12 457 ILE A CA 1
ATOM 3602 C C . ILE A 1 457 ? -16.665 2.376 18.760 1.00 97.12 457 ILE A C 1
ATOM 3604 O O . ILE A 1 457 ? -16.873 1.572 19.669 1.00 97.12 457 ILE A O 1
ATOM 3608 N N . VAL A 1 458 ? -17.458 2.451 17.692 1.00 97.62 458 VAL A N 1
ATOM 3609 C CA . VAL A 1 458 ? -18.658 1.623 17.538 1.00 97.62 458 VAL A CA 1
ATOM 3610 C C . VAL A 1 458 ? -18.553 0.756 16.292 1.00 97.62 458 VAL A C 1
ATOM 3612 O O . VAL A 1 458 ? -18.441 1.272 15.185 1.00 97.62 458 VAL A O 1
ATOM 3615 N N . GLY A 1 459 ? -18.662 -0.560 16.457 1.00 97.25 459 GLY A N 1
ATOM 3616 C CA . GLY A 1 459 ? -18.765 -1.533 15.370 1.00 97.25 459 GLY A CA 1
ATOM 3617 C C . GLY A 1 459 ? -18.932 -2.950 15.914 1.00 97.25 459 GLY A C 1
ATOM 3618 O O . GLY A 1 459 ? -18.560 -3.224 17.054 1.00 97.25 459 GLY A O 1
ATOM 3619 N N . ALA A 1 460 ? -19.521 -3.845 15.124 1.00 96.56 460 ALA A N 1
ATOM 3620 C CA . ALA A 1 460 ? -19.750 -5.230 15.528 1.00 96.56 460 ALA A CA 1
ATOM 3621 C C . ALA A 1 460 ? -18.636 -6.185 15.078 1.00 96.56 460 ALA A C 1
ATOM 3623 O O . ALA A 1 460 ? -18.471 -7.241 15.684 1.00 96.56 460 ALA A O 1
ATOM 3624 N N . ARG A 1 461 ? -17.871 -5.847 14.032 1.00 97.06 461 ARG A N 1
ATOM 3625 C CA . ARG A 1 461 ? -16.742 -6.671 13.562 1.00 97.06 461 ARG A CA 1
ATOM 3626 C C . ARG A 1 461 ? -15.710 -5.867 12.781 1.00 97.06 461 ARG A C 1
ATOM 3628 O O . ARG A 1 461 ? -16.047 -4.860 12.166 1.00 97.06 461 ARG A O 1
ATOM 3635 N N . VAL A 1 462 ? -14.483 -6.384 12.733 1.00 98.38 462 VAL A N 1
ATOM 3636 C CA . VAL A 1 462 ? -13.395 -5.882 11.880 1.00 98.38 462 VAL A CA 1
ATOM 3637 C C . VAL A 1 462 ? -13.560 -6.429 10.460 1.00 98.38 462 VAL A C 1
ATOM 3639 O O . VAL A 1 462 ? -13.434 -7.635 10.245 1.00 98.38 462 VAL A O 1
ATOM 3642 N N . THR A 1 463 ? -13.832 -5.561 9.489 1.00 98.19 463 THR A N 1
ATOM 3643 C CA . THR A 1 463 ? -14.076 -5.928 8.083 1.00 98.19 463 THR A CA 1
ATOM 3644 C C . THR A 1 463 ? -12.829 -5.843 7.208 1.00 98.19 463 THR A C 1
ATOM 3646 O O . THR A 1 463 ? -12.764 -6.518 6.187 1.00 98.19 463 THR A O 1
ATOM 3649 N N . SER A 1 464 ? -11.830 -5.050 7.599 1.00 98.50 464 SER A N 1
ATOM 3650 C CA . SER A 1 464 ? -10.577 -4.880 6.857 1.00 98.50 464 SER A CA 1
ATOM 3651 C C . SER A 1 464 ? -9.458 -4.446 7.804 1.00 98.50 464 SER A C 1
ATOM 3653 O O . SER A 1 464 ? -9.701 -3.671 8.724 1.00 98.50 464 SER A O 1
ATOM 3655 N N . VAL A 1 465 ? -8.224 -4.887 7.551 1.00 98.75 465 VAL A N 1
ATOM 3656 C CA . VAL A 1 465 ? -7.013 -4.344 8.192 1.00 98.75 465 VAL A CA 1
ATOM 3657 C C . VAL A 1 465 ? -5.961 -4.084 7.121 1.00 98.75 465 VAL A C 1
ATOM 3659 O O . VAL A 1 465 ? -5.732 -4.947 6.283 1.00 98.75 465 VAL A O 1
ATOM 3662 N N . PHE A 1 466 ? -5.346 -2.907 7.098 1.00 98.44 466 PHE A N 1
ATOM 3663 C CA . PHE A 1 466 ? -4.390 -2.524 6.055 1.00 98.44 466 PHE A CA 1
ATOM 3664 C C . PHE A 1 466 ? -3.231 -1.696 6.605 1.00 98.44 466 PHE A C 1
ATOM 3666 O O . PHE A 1 466 ? -3.352 -1.096 7.670 1.00 98.44 466 PHE A O 1
ATOM 3673 N N . GLY A 1 467 ? -2.112 -1.672 5.882 1.00 97.19 467 GLY A N 1
ATOM 3674 C CA . GLY A 1 467 ? -0.942 -0.875 6.253 1.00 97.19 467 GLY A CA 1
ATOM 3675 C C . GLY A 1 467 ? -1.172 0.630 6.087 1.00 97.19 467 GLY A C 1
ATOM 3676 O O . GLY A 1 467 ? -1.884 1.066 5.182 1.00 97.19 467 GLY A O 1
ATOM 3677 N N . GLY A 1 468 ? -0.539 1.432 6.943 1.00 95.94 468 GLY A N 1
ATOM 3678 C CA . GLY A 1 468 ? -0.616 2.890 6.892 1.00 95.94 468 GLY A CA 1
ATOM 3679 C C . GLY A 1 468 ? -1.775 3.480 7.697 1.00 95.94 468 GLY A C 1
ATOM 3680 O O . GLY A 1 468 ? -2.306 2.847 8.606 1.00 95.94 468 GLY A O 1
ATOM 3681 N N . THR A 1 469 ? -2.120 4.731 7.386 1.00 96.81 469 THR A N 1
ATOM 3682 C CA . THR A 1 469 ? -3.165 5.513 8.062 1.00 96.81 469 THR A CA 1
ATOM 3683 C C . THR A 1 469 ? -4.393 5.692 7.172 1.00 96.81 469 THR A C 1
ATOM 3685 O O . THR A 1 469 ? -4.301 5.659 5.941 1.00 96.81 469 THR A O 1
ATOM 3688 N N . ALA A 1 470 ? -5.555 5.876 7.802 1.00 96.69 470 ALA A N 1
ATOM 3689 C CA . ALA A 1 470 ? -6.824 6.090 7.116 1.00 96.69 470 ALA A CA 1
ATOM 3690 C C . ALA A 1 470 ? -6.869 7.450 6.408 1.00 96.69 470 ALA A C 1
ATOM 3692 O O . ALA A 1 470 ? -7.170 7.503 5.217 1.00 96.69 470 ALA A O 1
ATOM 3693 N N . ASP A 1 471 ? -6.549 8.526 7.131 1.00 96.19 471 ASP A N 1
ATOM 3694 C CA . ASP A 1 471 ? -6.408 9.873 6.587 1.00 96.19 471 ASP A CA 1
ATOM 3695 C C . ASP A 1 471 ? -4.930 10.276 6.620 1.00 96.19 471 ASP A C 1
ATOM 3697 O O . ASP A 1 471 ? -4.378 10.685 7.648 1.00 96.19 471 ASP A O 1
ATOM 3701 N N . ARG A 1 472 ? -4.285 10.132 5.461 1.00 92.94 472 ARG A N 1
ATOM 3702 C CA . ARG A 1 472 ? -2.850 10.377 5.275 1.00 92.94 472 ARG A CA 1
ATOM 3703 C C . ARG A 1 472 ? -2.473 11.849 5.338 1.00 92.94 472 ARG A C 1
ATOM 3705 O O . ARG A 1 472 ? -1.303 12.152 5.542 1.00 92.94 472 ARG A O 1
ATOM 3712 N N . GLU A 1 473 ? -3.426 12.763 5.157 1.00 91.50 473 GLU A N 1
ATOM 3713 C CA . GLU A 1 473 ? -3.148 14.192 5.290 1.00 91.50 473 GLU A CA 1
ATOM 3714 C C . GLU A 1 473 ? -3.045 14.591 6.757 1.00 91.50 473 GLU A C 1
ATOM 3716 O O . GLU A 1 473 ? -2.115 15.313 7.122 1.00 91.50 473 GLU A O 1
ATOM 3721 N N . ALA A 1 474 ? -3.966 14.089 7.583 1.00 92.38 474 ALA A N 1
ATOM 3722 C CA . ALA A 1 474 ? -4.023 14.397 9.006 1.00 92.38 474 ALA A CA 1
ATOM 3723 C C . ALA A 1 474 ? -3.047 13.552 9.849 1.00 92.38 474 ALA A C 1
ATOM 3725 O O . ALA A 1 474 ? -2.490 14.053 10.825 1.00 92.38 474 ALA A O 1
ATOM 3726 N N . PHE A 1 475 ? -2.759 12.306 9.447 1.00 94.31 475 PHE A N 1
ATOM 3727 C CA . PHE A 1 475 ? -1.757 11.452 10.091 1.00 94.31 475 PHE A CA 1
ATOM 3728 C C . PHE A 1 475 ? -0.705 10.974 9.079 1.00 94.31 475 PHE A C 1
ATOM 3730 O O . PHE A 1 475 ? -0.799 9.888 8.499 1.00 94.31 475 PHE A O 1
ATOM 3737 N N . ARG A 1 476 ? 0.323 11.808 8.884 1.00 90.62 476 ARG A N 1
ATOM 3738 C CA . ARG A 1 476 ? 1.451 11.558 7.973 1.00 90.62 476 ARG A CA 1
ATOM 3739 C C . ARG A 1 476 ? 2.491 10.638 8.611 1.00 90.62 476 ARG A C 1
ATOM 3741 O O . ARG A 1 476 ? 2.912 10.870 9.741 1.00 90.62 476 ARG A O 1
ATOM 3748 N N . LEU A 1 477 ? 2.919 9.617 7.867 1.00 87.50 477 LEU A N 1
ATOM 3749 C CA . LEU A 1 477 ? 3.976 8.683 8.285 1.00 87.50 477 LEU A CA 1
ATOM 3750 C C . LEU A 1 477 ? 5.357 9.015 7.707 1.00 87.50 477 LEU A C 1
ATOM 3752 O O . LEU A 1 477 ? 6.355 8.518 8.227 1.00 87.50 477 LEU A O 1
ATOM 3756 N N . TYR A 1 478 ? 5.405 9.817 6.641 1.00 81.81 478 TYR A N 1
ATOM 3757 C CA . TYR A 1 478 ? 6.613 10.136 5.880 1.00 81.81 478 TYR A CA 1
ATOM 3758 C C . TYR A 1 478 ? 6.802 11.640 5.723 1.00 81.81 478 TYR A C 1
ATOM 3760 O O . TYR A 1 478 ? 5.772 12.358 5.661 1.00 81.81 478 TYR A O 1
#

Sequence (478 aa):
MSLTQRDIIASLPGHLQPFARVQDHATQYTRRDHALWRFLMRRLTRSLARTAHPVYLEGLQRTGVSLRHIPSIDDMNQSLAQLGWSAIVVDGFIPPAIFMEFQARRVLVIALEMRDEEHTEYTPAPDILHEAAGHAPFIVDVDYAEFLQRFGEVGMRAIANQHDFEVYNAVRTLSDLKASRNAPADAVAEAEASLTALTESDAPPSEAALLARLHWWTVEYGLVGTLDDYRIFGAGLLSSLGESQRCLDDSRVRKIPLTVDAIKWNYDITREQPQLFVTRSCRHLSQVLEEFAAGMAFRRGGAASVRQAIEAGTVCTAELDSGVQISGRFVDMICDAVDNVSYLQTRGPGQIAWRGSELYGHGTERHPEGIGGPVGYLKDFSRCLSDYSVDELKAHDIRLGERVTLEFLSGITVSGILRHILRMEHRNLLLQFDDCRVTTLDDRVLFEPAWGPYDMIVGARVTSVFGGTADREAFRLY

Solvent-accessible surface area (backbone atoms only — not comparable to full-atom values): 24612 Å² total; per-residue (Å²): 130,75,62,45,56,66,54,52,46,70,68,43,58,78,70,54,38,84,58,51,52,78,83,55,65,87,73,75,57,53,75,63,53,30,49,50,44,24,51,49,41,53,50,37,53,63,66,35,70,82,43,35,40,81,58,44,70,59,11,28,60,57,35,33,44,51,60,67,37,73,59,47,60,51,55,20,24,54,29,22,50,79,73,71,31,41,52,44,30,31,76,81,79,73,58,67,54,58,56,20,45,34,25,44,69,36,30,44,75,27,38,75,50,73,78,55,85,92,38,67,50,56,68,82,63,84,19,31,56,35,33,50,59,13,51,45,14,52,50,75,41,64,49,39,36,52,32,47,24,50,47,9,55,52,47,44,34,31,39,48,26,56,65,57,54,51,48,51,51,30,52,39,52,38,49,56,37,72,70,39,95,78,50,54,68,66,60,47,51,51,31,50,51,53,38,48,58,56,72,71,48,89,69,81,75,36,54,36,54,35,49,47,29,43,41,43,46,36,60,30,44,15,30,38,37,46,99,91,56,63,21,44,65,5,14,56,34,60,49,18,63,50,51,52,56,54,60,71,38,66,93,69,17,42,81,39,78,58,50,62,70,49,41,76,49,82,85,62,78,88,54,84,70,62,55,40,25,34,28,70,41,49,60,48,51,41,52,35,50,49,58,48,46,61,74,31,35,50,60,59,13,42,38,71,22,51,50,52,38,36,73,21,63,32,51,20,23,41,26,25,73,61,44,32,28,46,20,23,25,36,73,52,70,43,60,46,101,82,56,48,46,31,29,45,27,30,46,36,54,13,33,39,19,46,86,52,36,63,39,90,82,32,40,42,88,69,21,50,66,28,52,61,33,60,30,35,40,42,59,99,51,94,57,43,68,18,68,50,48,74,67,58,35,45,76,70,64,47,44,76,77,34,77,32,76,48,49,31,70,77,40,40,34,42,36,20,30,27,67,46,75,47,68,56,96,75,27,35,43,36,40,33,20,39,69,21,38,28,31,40,80,84,70,49,73,77,42,52,39,91,80,42,73,40,69,36,50,32,24,47,41,50,50,21,21,28,21,42,51,55,25,48,77,86,49,65,91,122

pLDDT: mean 93.78, std 6.28, range [54.09, 98.75]

Secondary structure (DSSP, 8-state):
-PPPHHHHHHHS-TTTGGGEE---HHHH--HHHHHHHHHHHHHHHHHHTTTB-THHHHHHHHTT--SSSPPPHHHHHHHHGGGT-EEEEESSPPPHHHHHHHHHTTEEEEE-----GGGSS--SS--HHIIIIIIGGGGGSHHHHHHHHHHHHHHTTPPPPHHHHHHHHHHHHHHHHHH-TT--HHHHHHHHHHHHHHHT--PPPPHHHHHHHHHIIIIITEEEE-SSSEEE--HHHHT-TTHHHHTT-TTTSEEEE--GGGGG----TTS--SEEEEES-HHHHHHHHHHHHHTSHHHH-HHHHHHHHHHH-SEEEEEETTSEEEEEEEEEEEE-TTS-EEEEEEEEEEEEEETTEEPTT-STTT-SS--EEE-SPBTT-SS-GGG--HHHHHHTT--TTSEEEEEBTTS-EEEEEEEEEEEETTEEEEEEEEEEEEE-TT--EEE-GGG--EEEE--SSEEEEEES-SSTTTS---

InterPro domains:
  IPR001273 Aromatic amino acid hydroxylase [PTHR11473] (27-296)
  IPR019774 Aromatic amino acid hydroxylase, C-terminal [PF00351] (27-155)
  IPR019774 Aromatic amino acid hydroxylase, C-terminal [PF00351] (203-296)
  IPR019774 Aromatic amino acid hydroxylase, C-terminal [PS51410] (1-342)
  IPR036329 Aromatic amino acid monoxygenase, C-terminal domain superfamily [SSF56534] (23-301)
  IPR036951 Aromatic amino acid hydroxylase superfamily [G3DSA:1.10.800.10] (5-324)

Mean predicted aligned error: 4.88 Å

Organism: NCBI:txid1132028

Radius of gyration: 25.83 Å; Cα contacts (8 Å, |Δi|>4): 981; chains: 1; bounding box: 70×46×69 Å

Nearest PDB structures (foldseek):
  4esm-assembly1_A  TM=9.055E-01  e=5.552E-20  Chromobacterium violaceum ATCC 12472
  4q3w-assembly1_A  TM=8.599E-01  e=1.045E-19  Chromobacterium violaceum ATCC 12472
  4etl-assembly1_A  TM=8.635E-01  e=1.475E-19  Chromobacterium violaceum ATCC 12472
  3tk4-assembly1_A  TM=8.633E-01  e=1.856E-19  Chromobacterium violaceum
  1ltv-assembly1_A  TM=8.929E-01  e=1.309E-18  Chromobacterium violaceum